Protein AF-0000000079816897 (afdb_homodimer)

InterPro domains:
  IPR032710 NTF2-like domain superfamily [SSF54427] (21-171)
  IPR037401 SnoaL-like domain [PF13577] (26-147)

Sequence (394 aa):
MTALSTPSPDTPGAIDMTTDLETRIRRLEDRQALSDLVATYGRVVDDRDLDALRGLFTEDAVFESTVGPVTGRDEVVDHYIERMRMFDASFHIPHSQTVEFTSDDTASGIVTAHAELGMPDGSFWVALRYHDRYRRTDDGWRFHERRVRQLYAMPLAELADGLSEGMRKRWPNTPRAEAELPEALDTWAAWTAGSTSMTALSTPSPDTPGAIDMTTDLETRIRRLEDRQALSDLVATYGRVVDDRDLDALRGLFTEDAVFESTVGPVTGRDEVVDHYIERMRMFDASFHIPHSQTVEFTSDDTASGIVTAHAELGMPDGSFWVALRYHDRYRRTDDGWRFHERRVRQLYAMPLAELADGLSEGMRKRWPNTPRAEAELPEALDTWAAWTAGSTS

Nearest PDB structures (foldseek):
  3ef8-assembly1_A  TM=8.856E-01  e=7.864E-11  Novosphingobium aromaticivorans DSM 12444
  6p7l-assembly1_D  TM=8.145E-01  e=3.634E-07  Streptomyces sp. CM020
  3e99-assembly1_A  TM=7.674E-01  e=5.284E-06  Burkholderia mallei ATCC 23344
  3fsd-assembly1_A-2  TM=7.971E-01  e=5.112E-05  Rhodospirillum rubrum ATCC 11170
  1tp6-assembly1_A  TM=7.177E-01  e=2.321E-04  Pseudomonas aeruginosa PAO1

Organism: NCBI:txid1608957

pLDDT: mean 86.45, std 16.37, range [27.62, 98.88]

Foldseek 3Di:
DPPPDDPDPPDPPDDPPVDDPVLVVVVVVQVVQVVVLVVVCQVCLQVVVLVVNLVQEDQFAWEQDPVGIDTGSVRVSVVSVVVSVQFDGKGKAWDDKDWDAPDPFKIWMKTWIKMWTHGPVAIKIWTWMWTFMWGADPVGIHTRYIYIFTLAIGHPVCVVPQNVDQQRYDDPPDPRHGGCPPCVDPVVVVVVVVVVD/DPPPPQPDCPPQPRDPPVDDPVLVVLVVVQVVQVVVLVVVCQVCLQVVVLVVNLVQEDQFAWEQDPVGIDTGSVRVSVVSVVVSVQFDGKGKFWDDKDWDAPDPFKIWMKTWIKMWTHGPVAIKIWTWIWTFMWGQDPVGIHTRYIYIFTLAIGHPVCVVPLNVDQQRYDDPPDPGHGTCPPCVDPVNVVVVVVVVD

Secondary structure (DSSP, 8-state):
--------TTSTT---TTS-HHHHHHHHHHHHHHHHHHHHHHHHHHHT-HHHHHHTEEEEEEEEETTEEEESHHHHHHHHHHHHTT-SSEEEEEEEEEEEESSSSEEEEEEEEEEEEEETTEEEEEEEEEEEEEEEETTEEEEEEEEEEEEEEEEHHHHHHHTTSS--B--TTS--B--STTTTSHHHHHHHHHTT-/--------TTSTT---TTS-HHHHHHHHHHHHHHHHHHHHHHHHHHHT-HHHHHTTEEEEEEEEETTEEEESHHHHHHHHHHHHTT-SSEEEEEEEEEEEESSSSEEEEEEEEEEEEEETTEEEEEEEEEEEEEEEETTEEEEEEEEEEEEEEEEHHHHHHHTTSS--B--TTS--B--STTTTSHHHHHHHHHHT-

Structure (mmCIF, N/CA/C/O backbone):
data_AF-0000000079816897-model_v1
#
loop_
_entity.id
_entity.type
_entity.pdbx_description
1 polymer 'SnoaL-like domain-containing protein'
#
loop_
_atom_site.group_PDB
_atom_site.id
_atom_site.type_symbol
_atom_site.label_atom_id
_atom_site.label_alt_id
_atom_site.label_comp_id
_atom_site.label_asym_id
_atom_site.label_entity_id
_atom_site.label_seq_id
_atom_site.pdbx_PDB_ins_code
_atom_site.Cartn_x
_atom_site.Cartn_y
_atom_site.Cartn_z
_atom_site.occupancy
_atom_site.B_iso_or_equiv
_atom_site.auth_seq_id
_atom_site.auth_comp_id
_atom_site.auth_asym_id
_atom_site.auth_atom_id
_atom_site.pdbx_PDB_model_num
ATOM 1 N N . MET A 1 1 ? 15.328 41.656 -10.461 1 27.62 1 MET A N 1
ATOM 2 C CA . MET A 1 1 ? 14.727 41.344 -9.156 1 27.62 1 MET A CA 1
ATOM 3 C C . MET A 1 1 ? 13.688 40.25 -9.266 1 27.62 1 MET A C 1
ATOM 5 O O . MET A 1 1 ? 12.539 40.5 -9.633 1 27.62 1 MET A O 1
ATOM 9 N N . THR A 1 2 ? 13.945 39.125 -9.859 1 27.8 2 THR A N 1
ATOM 10 C CA . THR A 1 2 ? 13.094 38.062 -10.375 1 27.8 2 THR A CA 1
ATOM 11 C C . THR A 1 2 ? 12.367 37.344 -9.234 1 27.8 2 THR A C 1
ATOM 13 O O . THR A 1 2 ? 13 36.812 -8.32 1 27.8 2 THR A O 1
ATOM 16 N N . ALA A 1 3 ? 11.156 37.781 -9.031 1 33.97 3 ALA A N 1
ATOM 17 C CA . ALA A 1 3 ? 10.273 37.344 -7.945 1 33.97 3 ALA A CA 1
ATOM 18 C C . ALA A 1 3 ? 10.172 35.812 -7.879 1 33.97 3 ALA A C 1
ATOM 20 O O . ALA A 1 3 ? 9.961 35.156 -8.898 1 33.97 3 ALA A O 1
ATOM 21 N N . LEU A 1 4 ? 10.828 35.125 -6.996 1 30.44 4 LEU A N 1
ATOM 22 C CA . LEU A 1 4 ? 10.852 33.688 -6.707 1 30.44 4 LEU A CA 1
ATOM 23 C C . LEU A 1 4 ? 9.438 33.156 -6.559 1 30.44 4 LEU A C 1
ATOM 25 O O . LEU A 1 4 ? 8.664 33.6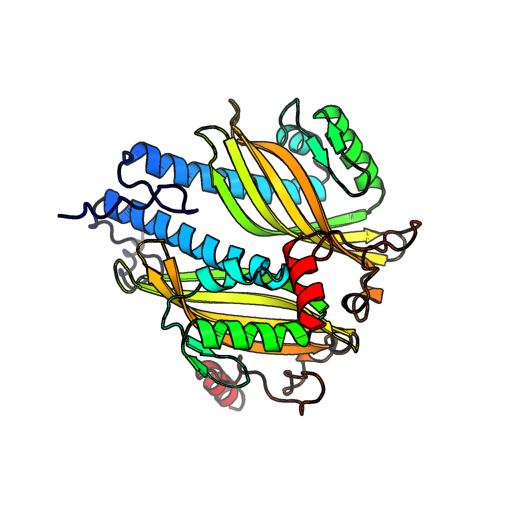56 -5.738 1 30.44 4 LEU A O 1
ATOM 29 N N . SER A 1 5 ? 8.781 32.688 -7.609 1 30.58 5 SER A N 1
ATOM 30 C CA . SER A 1 5 ? 7.418 32.219 -7.754 1 30.58 5 SER A CA 1
ATOM 31 C C . SER A 1 5 ? 7.059 31.234 -6.641 1 30.58 5 SER A C 1
ATOM 33 O O . SER A 1 5 ? 7.879 30.391 -6.254 1 30.58 5 SER A O 1
ATOM 35 N N . THR A 1 6 ? 6.09 31.453 -5.762 1 34 6 THR A N 1
ATOM 36 C CA . THR A 1 6 ? 5.453 30.688 -4.695 1 34 6 THR A CA 1
ATOM 37 C C . THR A 1 6 ? 5.109 29.281 -5.172 1 34 6 THR A C 1
ATOM 39 O O . THR A 1 6 ? 4.484 29.109 -6.223 1 34 6 THR A O 1
ATOM 42 N N . PRO A 1 7 ? 5.762 28.266 -4.738 1 34 7 PRO A N 1
ATOM 43 C CA . PRO A 1 7 ? 5.441 26.906 -5.207 1 34 7 PRO A CA 1
ATOM 44 C C . PRO A 1 7 ? 3.941 26.625 -5.199 1 34 7 PRO A C 1
ATOM 46 O O . PRO A 1 7 ? 3.201 27.203 -4.406 1 34 7 PRO A O 1
ATOM 49 N N . SER A 1 8 ? 3.348 26.328 -6.344 1 34.38 8 SER A N 1
ATOM 50 C CA . SER A 1 8 ? 1.936 26.016 -6.551 1 34.38 8 SER A CA 1
ATOM 51 C C . SER A 1 8 ? 1.438 24.984 -5.543 1 34.38 8 SER A C 1
ATOM 53 O O . SER A 1 8 ? 2.141 24.031 -5.238 1 34.38 8 SER A O 1
ATOM 55 N N . PRO A 1 9 ? 0.408 25.219 -4.73 1 38.41 9 PRO A N 1
ATOM 56 C CA . PRO A 1 9 ? -0.256 24.359 -3.748 1 38.41 9 PRO A CA 1
ATOM 57 C C . PRO A 1 9 ? -0.525 22.953 -4.281 1 38.41 9 PRO A C 1
ATOM 59 O O . PRO A 1 9 ? -0.983 22.094 -3.537 1 38.41 9 PRO A O 1
ATOM 62 N N . ASP A 1 10 ? -0.281 22.641 -5.461 1 36.69 10 ASP A N 1
ATOM 63 C CA . ASP A 1 10 ? -0.772 21.406 -6.074 1 36.69 10 ASP A CA 1
ATOM 64 C C . ASP A 1 10 ? 0.121 20.219 -5.715 1 36.69 10 ASP A C 1
ATOM 66 O O . ASP A 1 10 ? 0.049 19.172 -6.355 1 36.69 10 ASP A O 1
ATOM 70 N N . THR A 1 11 ? 1.117 20.469 -4.922 1 40.03 11 THR A N 1
ATOM 71 C CA . THR A 1 11 ? 1.885 19.266 -4.578 1 40.03 11 THR A CA 1
ATOM 72 C C . THR A 1 11 ? 1.11 18.391 -3.6 1 40.03 11 THR A C 1
ATOM 74 O O . THR A 1 11 ? 0.634 18.875 -2.57 1 40.03 11 THR A O 1
ATOM 77 N N . PRO A 1 12 ? 0.874 17.203 -3.914 1 42.84 12 PRO A N 1
ATOM 78 C CA . PRO A 1 12 ? 0.151 16.328 -2.99 1 42.84 12 PRO A CA 1
ATOM 79 C C . PRO A 1 12 ? 0.773 16.297 -1.596 1 42.84 12 PRO A C 1
ATOM 81 O O . PRO A 1 12 ? 1.98 16.094 -1.459 1 42.84 12 PRO A O 1
ATOM 84 N N . GLY A 1 13 ? -0.036 16.688 -0.645 1 47.88 13 GLY A N 1
ATOM 85 C CA . GLY A 1 13 ? 0.304 16.688 0.77 1 47.88 13 GLY A CA 1
ATOM 86 C C . GLY A 1 13 ? 0.763 18.031 1.279 1 47.88 13 GLY A C 1
ATOM 87 O O . GLY A 1 13 ? 1.105 18.188 2.455 1 47.88 13 GLY A O 1
ATOM 88 N N . ALA A 1 14 ? 0.917 18.969 0.292 1 53.78 14 ALA A N 1
ATOM 89 C CA . ALA A 1 14 ? 1.437 20.234 0.804 1 53.78 14 ALA A CA 1
ATOM 90 C C . ALA A 1 14 ? 0.397 20.938 1.665 1 53.78 14 ALA A C 1
ATOM 92 O O . ALA A 1 14 ? -0.763 21.062 1.269 1 53.78 14 ALA A O 1
ATOM 93 N N . ILE A 1 15 ? 0.669 21.094 2.879 1 55 15 ILE A N 1
ATOM 94 C CA . ILE A 1 15 ? -0.157 21.812 3.84 1 55 15 ILE A CA 1
ATOM 95 C C . ILE A 1 15 ? -0.131 23.312 3.525 1 55 15 ILE A C 1
ATOM 97 O O . ILE A 1 15 ? 0.941 23.891 3.383 1 55 15 ILE A O 1
ATOM 101 N N . ASP A 1 16 ? -1.295 23.797 3.053 1 58.75 16 ASP A N 1
ATOM 102 C CA . ASP A 1 16 ? -1.379 25.25 2.906 1 58.75 16 ASP A CA 1
ATOM 103 C C . ASP A 1 16 ? -1.358 25.938 4.266 1 58.75 16 ASP A C 1
ATOM 105 O O . ASP A 1 16 ? -2.381 26.016 4.953 1 58.75 16 ASP A O 1
ATOM 109 N N . MET A 1 17 ? -0.253 26.359 4.68 1 59.78 17 MET A N 1
ATOM 110 C CA . MET A 1 17 ? -0.068 26.969 5.996 1 59.78 17 MET A CA 1
ATOM 111 C C . MET A 1 17 ? -0.822 28.297 6.098 1 59.78 17 MET A C 1
ATOM 113 O O . MET A 1 17 ? -0.884 28.891 7.172 1 59.78 17 MET A O 1
ATOM 117 N N . THR A 1 18 ? -1.409 28.656 4.977 1 68.62 18 THR A N 1
ATOM 118 C CA . THR A 1 18 ? -2.148 29.906 5.047 1 68.62 18 THR A CA 1
ATOM 119 C C . THR A 1 18 ? -3.586 29.672 5.496 1 68.62 18 THR A C 1
ATOM 121 O O . THR A 1 18 ? -4.305 30.609 5.828 1 68.62 18 THR A O 1
ATOM 124 N N . THR A 1 19 ? -3.822 28.375 5.598 1 75.88 19 THR A N 1
ATOM 125 C CA . THR A 1 19 ? -5.141 28 6.09 1 75.88 19 THR A CA 1
ATOM 126 C C . THR A 1 19 ? -5.188 28.062 7.617 1 75.88 19 THR A C 1
ATOM 128 O O . THR A 1 19 ? -4.18 27.812 8.281 1 75.88 19 THR A O 1
ATOM 131 N N . ASP A 1 20 ? -6.312 28.484 8.141 1 90.12 20 ASP A N 1
ATOM 132 C CA . ASP A 1 20 ? -6.43 28.609 9.594 1 90.12 20 ASP A CA 1
ATOM 133 C C . ASP A 1 20 ? -6.363 27.234 10.266 1 90.12 20 ASP A C 1
ATOM 135 O O . ASP A 1 20 ? -6.551 26.219 9.609 1 90.12 20 ASP A O 1
ATOM 139 N N . LEU A 1 21 ? -6.086 27.297 11.484 1 93.06 21 LEU A N 1
ATOM 140 C CA . LEU A 1 21 ? -5.824 26.094 12.258 1 93.06 21 LEU A CA 1
ATOM 141 C C . LEU A 1 21 ? -7.051 25.188 12.297 1 93.06 21 LEU A C 1
ATOM 143 O O . LEU A 1 21 ? -6.93 23.953 12.25 1 93.06 21 LEU A O 1
ATOM 147 N N . GLU A 1 22 ? -8.18 25.75 12.391 1 93.06 22 GLU A N 1
ATOM 148 C CA . GLU A 1 22 ? -9.406 24.969 12.422 1 93.06 22 GLU A CA 1
ATOM 149 C C . GLU A 1 22 ? -9.57 24.141 11.141 1 93.06 22 GLU A C 1
ATOM 151 O O . GLU A 1 22 ? -9.922 22.969 11.195 1 93.06 22 GLU A O 1
ATOM 156 N N . THR A 1 23 ? -9.359 24.75 10.039 1 94.31 23 THR A N 1
ATOM 157 C CA . THR A 1 23 ? -9.445 24.078 8.75 1 94.31 23 THR A CA 1
ATOM 158 C C . THR A 1 23 ? -8.398 22.969 8.648 1 94.31 23 THR A C 1
ATOM 160 O O . THR A 1 23 ? -8.672 21.891 8.141 1 94.31 23 THR A O 1
ATOM 163 N N . ARG A 1 24 ? -7.254 23.219 9.188 1 95.19 24 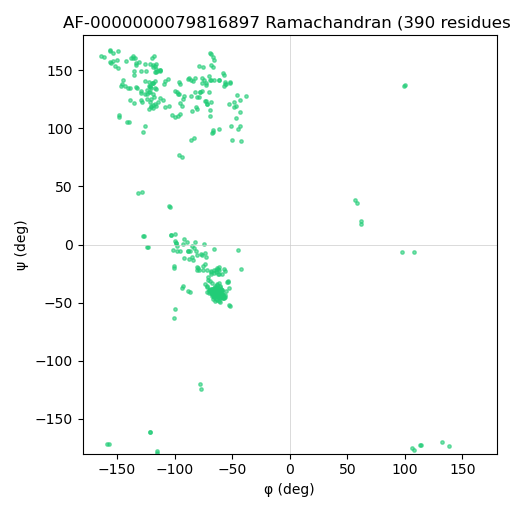ARG A N 1
ATOM 164 C CA . ARG A 1 24 ? -6.172 22.25 9.148 1 95.19 24 ARG A CA 1
ATOM 165 C C . ARG A 1 24 ? -6.484 21.047 10.031 1 95.19 24 ARG A C 1
ATOM 167 O O . ARG A 1 24 ? -6.227 19.891 9.648 1 95.19 24 ARG A O 1
ATOM 174 N N . ILE A 1 25 ? -7.055 21.25 11.125 1 95.44 25 ILE A N 1
ATOM 175 C CA . ILE A 1 25 ? -7.457 20.172 12.016 1 95.44 25 ILE A CA 1
ATOM 176 C C . ILE A 1 25 ? -8.594 19.375 11.391 1 95.44 25 ILE A C 1
ATOM 178 O O . ILE A 1 25 ? -8.609 18.141 11.445 1 95.44 25 ILE A O 1
ATOM 182 N N . ARG A 1 26 ? -9.492 20.047 10.812 1 95.44 26 ARG A N 1
ATOM 183 C CA . ARG A 1 26 ? -10.602 19.375 10.141 1 95.44 26 ARG A CA 1
ATOM 184 C C . ARG A 1 26 ? -10.094 18.438 9.055 1 95.44 26 ARG A C 1
ATOM 186 O O . ARG A 1 26 ? -10.625 17.344 8.883 1 95.44 26 ARG A O 1
ATOM 193 N N . ARG A 1 27 ? -9.102 18.859 8.367 1 96.62 27 ARG A N 1
ATOM 194 C CA . ARG A 1 27 ? -8.531 18.031 7.309 1 96.62 27 ARG A CA 1
ATOM 195 C C . ARG A 1 27 ? -7.906 16.766 7.875 1 96.62 27 ARG A C 1
ATOM 197 O O . ARG A 1 27 ? -8.055 15.68 7.305 1 96.62 27 ARG A O 1
ATOM 204 N N . LEU A 1 28 ? -7.273 16.906 8.992 1 96.81 28 LEU A N 1
ATOM 205 C CA . LEU A 1 28 ? -6.719 15.734 9.672 1 96.81 28 LEU A CA 1
ATOM 206 C C . LEU A 1 28 ? -7.824 14.805 10.148 1 96.81 28 LEU A C 1
ATOM 208 O O . LEU A 1 28 ? -7.699 13.578 10.047 1 96.81 28 LEU A O 1
ATOM 212 N N . GLU A 1 29 ? -8.836 15.375 10.633 1 97.44 29 GLU A N 1
ATOM 213 C CA . GLU A 1 29 ? -9.984 14.586 11.07 1 97.44 29 GLU A CA 1
ATOM 214 C C . GLU A 1 29 ? -10.648 13.883 9.891 1 97.44 29 GLU A C 1
ATOM 216 O O . GLU A 1 29 ? -11.039 12.719 9.992 1 97.44 29 GLU A O 1
ATOM 221 N N . ASP A 1 30 ? -10.781 14.609 8.812 1 98.06 30 ASP A N 1
ATOM 222 C CA . ASP A 1 30 ? -11.359 14.031 7.609 1 98.06 30 ASP A CA 1
ATOM 223 C C . ASP A 1 30 ? -10.516 12.859 7.102 1 98.06 30 ASP A C 1
ATOM 225 O O . ASP A 1 30 ? -11.055 11.828 6.699 1 98.06 30 ASP A O 1
ATOM 229 N N . ARG A 1 31 ? -9.273 13.008 7.117 1 98.12 31 ARG A N 1
ATOM 230 C CA . ARG A 1 31 ? -8.383 11.93 6.707 1 98.12 31 ARG A CA 1
ATOM 231 C C . ARG A 1 31 ? -8.586 10.688 7.566 1 98.12 31 ARG A C 1
ATOM 233 O O . ARG A 1 31 ? -8.641 9.57 7.051 1 98.12 31 ARG A O 1
ATOM 240 N N . GLN A 1 32 ? -8.703 10.914 8.828 1 97.69 32 GLN A N 1
ATOM 241 C CA . GLN A 1 32 ? -8.93 9.773 9.711 1 97.69 32 GLN A CA 1
ATOM 242 C C . GLN A 1 32 ? -10.273 9.117 9.438 1 97.69 32 GLN A C 1
ATOM 244 O O . GLN A 1 32 ? -10.391 7.891 9.461 1 97.69 32 GLN A O 1
ATOM 249 N N . ALA A 1 33 ? -11.258 9.914 9.219 1 98.38 33 ALA A N 1
ATOM 250 C CA . ALA A 1 33 ? -12.586 9.383 8.906 1 98.38 33 ALA A CA 1
ATOM 251 C C . ALA A 1 33 ? -12.555 8.539 7.637 1 98.38 33 ALA A C 1
ATOM 253 O O . ALA A 1 33 ? -13.219 7.504 7.555 1 98.38 33 ALA A O 1
ATOM 254 N N . LEU A 1 34 ? -11.828 8.961 6.656 1 98.69 34 LEU A N 1
ATOM 255 C CA . LEU A 1 34 ? -11.719 8.211 5.406 1 98.69 34 LEU A CA 1
ATOM 256 C C . LEU A 1 34 ? -10.977 6.898 5.625 1 98.69 34 LEU A C 1
ATOM 258 O O . LEU A 1 34 ? -11.328 5.871 5.039 1 98.69 34 LEU A O 1
ATOM 262 N N . SER A 1 35 ? -9.969 6.953 6.465 1 98.19 35 SER A N 1
ATOM 263 C CA . SER A 1 35 ? -9.281 5.715 6.824 1 98.19 35 SER A CA 1
ATOM 264 C C . SER A 1 35 ? -10.227 4.742 7.523 1 98.19 35 SER A C 1
ATOM 266 O O . SER A 1 35 ? -10.203 3.541 7.242 1 98.19 35 SER A O 1
ATOM 268 N N . ASP A 1 36 ? -11.031 5.246 8.398 1 98 36 ASP A N 1
ATOM 269 C CA . ASP A 1 36 ? -12.016 4.422 9.086 1 98 36 ASP A CA 1
ATOM 270 C C . ASP A 1 36 ? -13.016 3.822 8.102 1 98 36 ASP A C 1
ATOM 272 O O . ASP A 1 36 ? -13.445 2.676 8.258 1 98 36 ASP A O 1
ATOM 276 N N . LEU A 1 37 ? -13.391 4.578 7.121 1 98.62 37 LEU A N 1
ATOM 277 C CA . LEU A 1 37 ? -14.32 4.105 6.098 1 98.62 37 LEU A CA 1
ATOM 278 C C . LEU A 1 37 ? -13.758 2.893 5.367 1 98.62 37 LEU A C 1
ATOM 280 O O . LEU A 1 37 ? -14.445 1.884 5.203 1 98.62 37 LEU A O 1
ATOM 284 N N . VAL A 1 38 ? -12.531 2.939 4.988 1 98.62 38 VAL A N 1
ATOM 285 C CA . VAL A 1 38 ? -11.867 1.862 4.266 1 98.62 38 VAL A CA 1
ATOM 286 C C . VAL A 1 38 ? -11.758 0.63 5.164 1 98.62 38 VAL A C 1
ATOM 288 O O . VAL A 1 38 ? -12.047 -0.487 4.73 1 98.62 38 VAL A O 1
ATOM 291 N N . ALA A 1 39 ? -11.367 0.894 6.387 1 97.62 39 ALA A N 1
ATOM 292 C CA . ALA A 1 39 ? -11.234 -0.212 7.332 1 97.62 39 ALA A CA 1
ATOM 293 C C . ALA A 1 39 ? -12.578 -0.882 7.59 1 97.62 39 ALA A C 1
ATOM 295 O O . ALA A 1 39 ? -12.664 -2.109 7.672 1 97.62 39 ALA A O 1
ATOM 296 N N . THR A 1 40 ? -13.57 -0.129 7.719 1 97.5 40 THR A N 1
ATOM 297 C CA . THR A 1 40 ? -14.914 -0.639 7.98 1 97.5 40 THR A CA 1
ATOM 298 C C . THR A 1 40 ? -15.43 -1.44 6.793 1 97.5 40 THR A C 1
ATOM 300 O O . THR A 1 40 ? -16.062 -2.482 6.969 1 97.5 40 THR A O 1
ATOM 303 N N . TYR A 1 41 ? -15.141 -0.988 5.582 1 98 41 TYR A N 1
ATOM 304 C CA . TYR A 1 41 ? -15.594 -1.648 4.363 1 98 41 TYR A CA 1
ATOM 305 C C . TYR A 1 41 ? -15.211 -3.125 4.367 1 98 41 TYR A C 1
ATOM 307 O O . TYR A 1 41 ? -16.062 -3.992 4.164 1 98 41 TYR A O 1
AT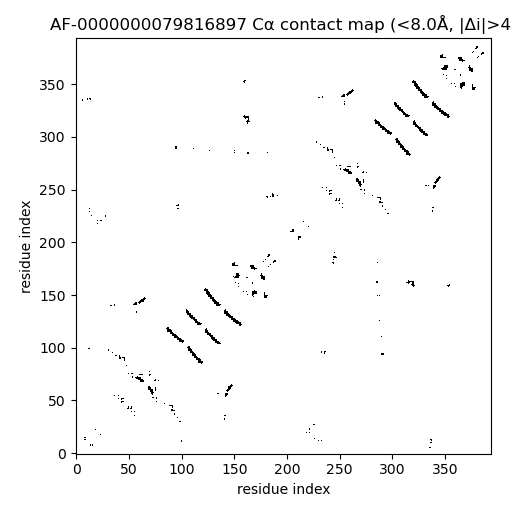OM 315 N N . GLY A 1 42 ? -13.945 -3.398 4.613 1 95.38 42 GLY A N 1
ATOM 316 C CA . GLY A 1 42 ? -13.484 -4.777 4.625 1 95.38 42 GLY A CA 1
ATOM 317 C C . GLY A 1 42 ? -14.234 -5.648 5.609 1 95.38 42 GLY A C 1
ATOM 318 O O . GLY A 1 42 ? -14.695 -6.738 5.262 1 95.38 42 GLY A O 1
ATOM 319 N N . ARG A 1 43 ? -14.43 -5.164 6.816 1 94.75 43 ARG A N 1
ATOM 320 C CA . ARG A 1 43 ? -15.078 -5.922 7.879 1 94.75 43 ARG A CA 1
ATOM 321 C C . ARG A 1 43 ? -16.547 -6.16 7.555 1 94.75 43 ARG A C 1
ATOM 323 O O . ARG A 1 43 ? -17.062 -7.266 7.758 1 94.75 43 ARG A O 1
ATOM 330 N N . VAL A 1 44 ? -17.156 -5.176 7.039 1 93.75 44 VAL A N 1
ATOM 331 C CA . VAL A 1 44 ? -18.578 -5.238 6.738 1 93.75 44 VAL A CA 1
ATOM 332 C C . VAL A 1 44 ? -18.828 -6.266 5.633 1 93.75 44 VAL A C 1
ATOM 334 O O . VAL A 1 44 ? -19.812 -7.023 5.691 1 93.75 44 VAL A O 1
ATOM 337 N N . VAL A 1 45 ? -18.016 -6.293 4.59 1 94.38 45 VAL A N 1
ATOM 338 C CA . VAL A 1 45 ? -18.109 -7.258 3.502 1 94.38 45 VAL A CA 1
ATOM 339 C C . VAL A 1 45 ? -17.859 -8.664 4.039 1 94.38 45 VAL A C 1
ATOM 341 O O . VAL A 1 45 ? -18.625 -9.594 3.75 1 94.38 45 VAL A O 1
ATOM 344 N N . ASP A 1 46 ? -16.859 -8.805 4.875 1 91.56 46 ASP A N 1
ATOM 345 C CA . ASP A 1 46 ? -16.516 -10.102 5.441 1 91.56 46 ASP A CA 1
ATOM 346 C C . ASP A 1 46 ? -17.641 -10.633 6.336 1 91.56 46 ASP A C 1
ATOM 348 O O . ASP A 1 46 ? -17.906 -11.836 6.359 1 91.56 46 ASP A O 1
ATOM 352 N N . ASP A 1 47 ? -18.266 -9.734 7.02 1 92.25 47 ASP A N 1
ATOM 353 C CA . ASP A 1 47 ? -19.297 -10.102 7.992 1 92.25 47 ASP A CA 1
ATOM 354 C C . ASP A 1 47 ? -20.672 -10.227 7.324 1 92.25 47 ASP A C 1
ATOM 356 O O . ASP A 1 47 ? -21.641 -10.609 7.969 1 92.25 47 ASP A O 1
ATOM 360 N N . ARG A 1 48 ? -20.766 -9.914 6.145 1 92.88 48 ARG A N 1
ATOM 361 C CA . ARG A 1 48 ? -22 -9.945 5.375 1 92.88 48 ARG A CA 1
ATOM 362 C C . ARG A 1 48 ? -23.062 -9.047 6.008 1 92.88 48 ARG A C 1
ATOM 364 O O . ARG A 1 48 ? -24.234 -9.406 6.078 1 92.88 48 ARG A O 1
ATOM 371 N N . ASP A 1 49 ? -22.656 -8.023 6.527 1 92.62 49 ASP A N 1
ATOM 372 C CA . ASP A 1 49 ? -23.578 -7.035 7.094 1 92.62 49 ASP A CA 1
ATOM 373 C C . ASP A 1 49 ? -24.109 -6.102 6.012 1 92.62 49 ASP A C 1
ATOM 375 O O . ASP A 1 49 ? -23.562 -5.016 5.793 1 92.62 49 ASP A O 1
ATOM 379 N N . LEU A 1 50 ? -25.203 -6.43 5.43 1 94.06 50 LEU A N 1
ATOM 380 C CA . LEU A 1 50 ? -25.688 -5.762 4.23 1 94.06 50 LEU A CA 1
ATOM 381 C C . LEU A 1 50 ? -26.234 -4.375 4.57 1 94.06 50 LEU A C 1
ATOM 383 O O . LEU A 1 50 ? -26.125 -3.451 3.76 1 94.06 50 LEU A O 1
ATOM 387 N N . ASP A 1 51 ? -26.797 -4.238 5.688 1 93.56 51 ASP A N 1
ATOM 388 C CA . ASP A 1 51 ? -27.297 -2.924 6.086 1 93.56 51 ASP A CA 1
ATOM 389 C C . ASP A 1 51 ? -26.141 -1.931 6.242 1 93.56 51 ASP A C 1
ATOM 391 O O . ASP A 1 51 ? -26.219 -0.806 5.746 1 93.56 51 ASP A O 1
ATOM 395 N N . ALA A 1 52 ? -25.156 -2.365 6.945 1 95.19 52 ALA A N 1
ATOM 396 C CA . ALA A 1 52 ? -23.984 -1.508 7.094 1 95.19 52 ALA A CA 1
ATOM 397 C C . ALA A 1 52 ? -23.344 -1.219 5.742 1 95.19 52 ALA A C 1
ATOM 399 O O . ALA A 1 52 ? -22.875 -0.105 5.496 1 95.19 52 ALA A O 1
ATOM 400 N N . LEU A 1 53 ? -23.312 -2.25 4.883 1 96.44 53 LEU A N 1
ATOM 401 C CA . LEU A 1 53 ? -22.734 -2.088 3.555 1 96.44 53 LEU A CA 1
ATOM 402 C C . LEU A 1 53 ? -23.438 -0.979 2.785 1 96.44 53 LEU A C 1
ATOM 404 O O . LEU A 1 53 ? -22.797 -0.125 2.178 1 96.44 53 LEU A O 1
ATOM 408 N N . ARG A 1 54 ? -24.703 -0.965 2.871 1 97.06 54 ARG A N 1
ATOM 409 C CA . ARG A 1 54 ? -25.5 0.056 2.199 1 97.06 54 ARG A CA 1
ATOM 410 C C . ARG A 1 54 ? -25.109 1.453 2.672 1 97.06 54 ARG A C 1
ATOM 412 O O . ARG A 1 54 ? -25.016 2.383 1.868 1 97.06 54 ARG A O 1
ATOM 419 N N . GLY A 1 55 ? -24.859 1.574 3.881 1 97.94 55 GLY A N 1
ATOM 420 C CA . GLY A 1 55 ? -24.562 2.854 4.504 1 97.94 55 GLY A CA 1
ATOM 421 C C . GLY A 1 55 ? -23.188 3.383 4.152 1 97.94 55 GLY A C 1
ATOM 422 O O . GLY A 1 55 ? -22.859 4.535 4.441 1 97.94 55 GLY A O 1
ATOM 423 N N . LEU A 1 56 ? -22.375 2.592 3.547 1 98.62 56 LEU A N 1
ATOM 424 C CA . LEU A 1 56 ? -21.031 3.014 3.207 1 98.62 56 LEU A CA 1
ATOM 425 C C . LEU A 1 56 ? -21.016 3.773 1.885 1 98.62 56 LEU A C 1
ATOM 427 O O . LEU A 1 56 ? -20.016 4.422 1.55 1 98.62 56 LEU A O 1
ATOM 431 N N . PHE A 1 57 ? -22.094 3.73 1.095 1 98.69 57 PHE A N 1
ATOM 432 C CA . PHE A 1 57 ? -22.125 4.281 -0.256 1 98.69 57 PHE A CA 1
ATOM 433 C C . PHE A 1 57 ? -23.125 5.422 -0.358 1 98.69 57 PHE A C 1
ATOM 435 O O . PHE A 1 57 ? -24.141 5.426 0.333 1 98.69 57 PHE A O 1
ATOM 442 N N . THR A 1 58 ? -22.797 6.371 -1.228 1 98.69 58 THR A N 1
ATOM 443 C CA . THR A 1 58 ? -23.797 7.371 -1.582 1 98.69 58 THR A CA 1
ATOM 444 C C . THR A 1 58 ? -24.922 6.742 -2.4 1 98.69 58 THR A C 1
ATOM 446 O O . THR A 1 58 ? -24.75 5.656 -2.959 1 98.69 58 THR A O 1
ATOM 449 N N . GLU A 1 59 ? -26 7.461 -2.496 1 98.12 59 GLU A N 1
ATOM 450 C CA . GLU A 1 59 ? -27.156 6.941 -3.225 1 98.12 59 GLU A CA 1
ATOM 451 C C . GLU A 1 59 ? -26.812 6.727 -4.699 1 98.12 59 GLU A C 1
ATOM 453 O O . GLU A 1 59 ? -27.297 5.777 -5.316 1 98.12 59 GLU A O 1
ATOM 458 N N . ASP A 1 60 ? -25.969 7.582 -5.195 1 98.44 60 ASP A N 1
ATOM 459 C CA . ASP A 1 60 ? -25.609 7.527 -6.609 1 98.44 60 ASP A CA 1
ATOM 460 C C . ASP A 1 60 ? -24.219 6.926 -6.801 1 98.44 60 ASP A C 1
ATOM 462 O O . ASP A 1 60 ? -23.5 7.293 -7.73 1 98.44 60 ASP A O 1
ATOM 466 N N . ALA A 1 61 ? -23.828 6.039 -5.98 1 98.69 61 ALA A N 1
ATOM 467 C CA . ALA A 1 61 ? -22.484 5.469 -6.004 1 98.69 61 ALA A CA 1
ATOM 468 C C . ALA A 1 61 ? -22.266 4.637 -7.266 1 98.69 61 ALA A C 1
ATOM 470 O O . ALA A 1 61 ? -23.219 4.152 -7.871 1 98.69 61 ALA A O 1
ATOM 471 N N . VAL A 1 62 ? -21.016 4.562 -7.664 1 98.44 62 VAL A N 1
ATOM 472 C CA . VAL A 1 62 ? -20.562 3.721 -8.766 1 98.44 62 VAL A CA 1
ATOM 473 C C . VAL A 1 62 ? -19.547 2.703 -8.258 1 98.44 62 VAL A C 1
ATOM 475 O O . VAL A 1 62 ? -18.609 3.059 -7.539 1 98.44 62 VAL A O 1
ATOM 478 N N . PHE A 1 63 ? -19.75 1.439 -8.57 1 97.62 63 PHE A N 1
ATOM 479 C CA . PHE A 1 63 ? -18.812 0.366 -8.281 1 97.62 63 PHE A CA 1
ATOM 480 C C . PHE A 1 63 ? -18.391 -0.338 -9.57 1 97.62 63 PHE A C 1
ATOM 482 O O . PHE A 1 63 ? -19.234 -0.802 -10.336 1 97.62 63 PHE A O 1
ATOM 489 N N . GLU A 1 64 ? -17.062 -0.328 -9.773 1 94.06 64 GLU A N 1
ATOM 490 C CA . GLU A 1 64 ? -16.531 -0.963 -10.977 1 94.06 64 GLU A CA 1
ATOM 491 C C . GLU A 1 64 ? -15.602 -2.117 -10.625 1 94.06 64 GLU A C 1
ATOM 493 O O . GLU A 1 64 ? -14.594 -1.922 -9.938 1 94.06 64 GLU A O 1
ATOM 498 N N . SER A 1 65 ? -15.984 -3.275 -11.039 1 87.12 65 SER A N 1
ATOM 499 C CA . SER A 1 65 ? -15.156 -4.473 -10.906 1 87.12 65 SER A CA 1
ATOM 500 C C . SER A 1 65 ? -14.875 -5.102 -12.266 1 87.12 65 SER A C 1
ATOM 502 O O . SER A 1 65 ? -14.953 -4.43 -13.297 1 87.12 65 SER A O 1
ATOM 504 N N . THR A 1 66 ? -14.477 -6.344 -12.289 1 74.62 66 THR A N 1
ATOM 505 C CA . THR A 1 66 ? -14.07 -7.051 -13.5 1 74.62 66 THR A CA 1
ATOM 506 C C . THR A 1 66 ? -15.219 -7.129 -14.5 1 74.62 66 THR A C 1
ATOM 508 O O . THR A 1 66 ? -15 -7.207 -15.703 1 74.62 66 THR A O 1
ATOM 511 N N . VAL A 1 67 ? -16.422 -6.992 -14.031 1 75.56 67 VAL A N 1
ATOM 512 C CA . VAL A 1 67 ? -17.578 -7.176 -14.906 1 75.56 67 VAL A CA 1
ATOM 513 C C . VAL A 1 67 ? -18.094 -5.82 -15.383 1 75.56 67 VAL A C 1
ATOM 515 O O . VAL A 1 67 ? -19.078 -5.742 -16.125 1 75.56 67 VAL A O 1
ATOM 518 N N . GLY A 1 68 ? -17.453 -4.73 -15 1 86.06 68 GLY A N 1
ATOM 519 C CA . GLY A 1 68 ? -17.859 -3.398 -15.422 1 86.06 68 GLY A CA 1
ATOM 520 C C . GLY A 1 68 ? -18.531 -2.6 -14.32 1 86.06 68 GLY A C 1
ATOM 521 O O . GLY A 1 68 ? -18.656 -3.074 -13.188 1 86.06 68 GLY A O 1
ATOM 522 N N . PRO A 1 69 ? -19.016 -1.395 -14.734 1 94.94 69 PRO A N 1
ATOM 523 C CA . PRO A 1 69 ? -19.562 -0.499 -13.711 1 94.94 69 PRO A CA 1
ATOM 524 C C . PRO A 1 69 ? -21.031 -0.778 -13.414 1 94.94 69 PRO A C 1
ATOM 526 O O . PRO A 1 69 ? -21.812 -1.11 -14.32 1 94.94 69 PRO A O 1
ATOM 529 N N . VAL A 1 70 ? -21.359 -0.678 -12.148 1 96.38 70 VAL A N 1
ATOM 530 C CA . VAL A 1 70 ? -22.719 -0.668 -11.617 1 96.38 70 VAL A CA 1
ATOM 531 C C . VAL A 1 70 ? -23 0.672 -10.938 1 96.38 70 VAL A C 1
ATOM 533 O O . VAL A 1 70 ? -22.188 1.169 -10.164 1 96.38 70 VAL A O 1
ATOM 536 N N . THR A 1 71 ? -24.188 1.208 -11.258 1 98.06 71 THR A N 1
ATOM 537 C CA . THR A 1 71 ? -24.5 2.533 -10.742 1 98.06 71 THR A CA 1
ATOM 538 C C . THR A 1 71 ? -25.75 2.484 -9.859 1 98.06 71 THR A C 1
ATOM 540 O O . THR A 1 71 ? -26.75 1.855 -10.227 1 98.06 71 THR A O 1
ATOM 543 N N . GLY A 1 72 ? -25.656 3.234 -8.766 1 98.5 72 GLY A N 1
ATOM 544 C CA . GLY A 1 72 ? -26.734 3.277 -7.789 1 98.5 72 GLY A CA 1
ATOM 545 C C . GLY A 1 72 ? -26.5 2.381 -6.59 1 98.5 72 GLY A C 1
ATOM 546 O O . GLY A 1 72 ? -26.078 1.232 -6.742 1 98.5 72 GLY A O 1
ATOM 547 N N . ARG A 1 73 ? -26.781 2.877 -5.465 1 98.19 73 ARG A N 1
ATOM 548 C CA . ARG A 1 73 ? -26.484 2.166 -4.223 1 98.19 73 ARG A CA 1
ATOM 549 C C . ARG A 1 73 ? -27.172 0.805 -4.195 1 98.19 73 ARG A C 1
ATOM 551 O O . ARG A 1 73 ? -26.562 -0.194 -3.803 1 98.19 73 ARG A O 1
ATOM 558 N N . ASP A 1 74 ? -28.422 0.753 -4.555 1 97.69 74 ASP A N 1
ATOM 559 C CA . ASP A 1 74 ? -29.156 -0.516 -4.539 1 97.69 74 ASP A CA 1
ATOM 560 C C . ASP A 1 74 ? -28.531 -1.517 -5.508 1 97.69 74 ASP A C 1
ATOM 562 O O . ASP A 1 74 ? -28.344 -2.688 -5.168 1 97.69 74 ASP A O 1
ATOM 566 N N . GLU A 1 75 ? -28.234 -1.041 -6.672 1 97.44 75 GLU A N 1
ATOM 567 C CA . GLU A 1 75 ? -27.594 -1.888 -7.676 1 97.44 75 GLU A CA 1
ATOM 568 C C . GLU A 1 75 ? -26.203 -2.338 -7.211 1 97.44 75 GLU A C 1
ATOM 570 O O . GLU A 1 75 ? -25.797 -3.475 -7.461 1 97.44 75 GLU A O 1
ATOM 575 N N . VAL A 1 76 ? -25.5 -1.485 -6.527 1 97.75 76 VAL A N 1
ATOM 576 C CA . VAL A 1 76 ? -24.172 -1.812 -5.996 1 97.75 76 VAL A CA 1
ATOM 577 C C . VAL A 1 76 ? -24.297 -2.9 -4.934 1 97.75 76 VAL A C 1
ATOM 579 O O . VAL A 1 76 ? -23.578 -3.893 -4.961 1 97.75 76 VAL A O 1
ATOM 582 N N . VAL A 1 77 ? -25.234 -2.75 -4.082 1 96.12 77 VAL A N 1
ATOM 583 C CA . VAL A 1 77 ? -25.422 -3.732 -3.021 1 96.12 77 VAL A CA 1
ATOM 584 C C . VAL A 1 77 ? -25.844 -5.07 -3.623 1 96.12 77 VAL A C 1
ATOM 586 O O . VAL A 1 77 ? -25.359 -6.125 -3.211 1 96.12 77 VAL A O 1
ATOM 589 N N . ASP A 1 78 ? -26.703 -5.035 -4.648 1 95.94 78 ASP A N 1
ATOM 590 C CA . ASP A 1 78 ? -27.094 -6.262 -5.332 1 95.94 78 ASP A CA 1
ATOM 591 C C . ASP A 1 78 ? -25.891 -6.957 -5.949 1 95.94 78 ASP A C 1
ATOM 593 O O . ASP A 1 78 ? -25.781 -8.188 -5.918 1 95.94 78 ASP A O 1
ATOM 597 N N . HIS A 1 79 ? -25.094 -6.16 -6.492 1 95 79 HIS A N 1
ATOM 598 C CA . HIS A 1 79 ? -23.859 -6.703 -7.07 1 95 79 HIS A CA 1
ATOM 599 C C . HIS A 1 79 ? -23.016 -7.402 -6.012 1 95 79 HIS A C 1
ATOM 601 O O . HIS A 1 79 ? -22.516 -8.508 -6.238 1 95 79 HIS A O 1
ATOM 607 N N . TYR A 1 80 ? -22.875 -6.805 -4.836 1 94.12 80 TYR A N 1
ATOM 608 C CA . TYR A 1 80 ? -22.109 -7.414 -3.748 1 94.12 80 TYR A CA 1
ATOM 609 C C . TYR A 1 80 ? -22.75 -8.727 -3.314 1 94.12 80 TYR A C 1
ATOM 611 O O . TYR A 1 80 ? -22.047 -9.711 -3.062 1 94.12 80 TYR A O 1
ATOM 619 N N . ILE A 1 81 ? -24.047 -8.727 -3.27 1 91.5 81 ILE A N 1
ATOM 620 C CA . ILE A 1 81 ? -24.75 -9.938 -2.861 1 91.5 81 ILE A CA 1
ATOM 621 C C . ILE A 1 81 ? -24.438 -11.07 -3.84 1 91.5 81 ILE A C 1
ATOM 623 O O . ILE A 1 81 ? -24.141 -12.195 -3.426 1 91.5 81 ILE A O 1
ATOM 627 N N . GLU A 1 82 ? -24.469 -10.766 -5.082 1 90.06 82 GLU A N 1
ATOM 628 C CA . GLU A 1 82 ? -24.172 -11.758 -6.105 1 90.06 82 GLU A CA 1
ATOM 629 C C . GLU A 1 82 ? -22.734 -12.273 -5.957 1 90.06 82 GLU A C 1
ATOM 631 O O . GLU A 1 82 ? -22.5 -13.484 -6.051 1 90.06 82 GLU A O 1
ATOM 636 N N . ARG A 1 83 ? -21.812 -11.414 -5.684 1 88.06 83 ARG A N 1
ATOM 637 C CA . ARG A 1 83 ? -20.406 -11.797 -5.539 1 88.06 83 ARG A CA 1
ATOM 638 C C . ARG A 1 83 ? -20.188 -12.609 -4.27 1 88.06 83 ARG A C 1
ATOM 640 O O . ARG A 1 83 ? -19.438 -13.586 -4.27 1 88.06 83 ARG A O 1
ATOM 647 N N . MET A 1 84 ? -20.859 -12.203 -3.24 1 86.88 84 MET A N 1
ATOM 648 C CA . MET A 1 84 ? -20.719 -12.859 -1.945 1 86.88 84 MET A CA 1
ATOM 649 C C . MET A 1 84 ? -21.203 -14.312 -2.02 1 86.88 84 MET A C 1
ATOM 651 O O . MET A 1 84 ? -20.703 -15.164 -1.284 1 86.88 84 MET A O 1
ATOM 655 N N . ARG A 1 85 ? -22.016 -14.555 -2.932 1 87.56 85 ARG A N 1
ATOM 656 C CA . ARG A 1 85 ? -22.531 -15.914 -3.088 1 87.56 85 ARG A CA 1
ATOM 657 C C . ARG A 1 85 ? -21.469 -16.812 -3.721 1 87.56 85 ARG A C 1
ATOM 659 O O . ARG A 1 85 ? -21.578 -18.047 -3.637 1 87.56 85 ARG A O 1
ATOM 666 N N . MET A 1 86 ? -20.547 -16.219 -4.301 1 82.19 86 MET A N 1
ATOM 667 C CA . MET A 1 86 ? -19.5 -16.969 -4.984 1 82.19 86 MET A CA 1
ATOM 668 C C . MET A 1 86 ? -18.453 -17.469 -3.994 1 82.19 86 MET A C 1
ATOM 670 O O . MET A 1 86 ? -17.656 -18.359 -4.312 1 82.19 86 MET A O 1
ATOM 674 N N . PHE A 1 87 ? -18.375 -16.828 -2.855 1 84.38 87 PHE A N 1
ATOM 675 C CA . PHE A 1 87 ? -17.328 -17.188 -1.911 1 84.38 87 PHE A CA 1
ATOM 676 C C . PHE A 1 87 ? -17.922 -17.531 -0.551 1 84.38 87 PHE A C 1
ATOM 678 O O . PHE A 1 87 ? -18.969 -17 -0.169 1 84.38 87 PHE A O 1
ATOM 685 N N . ASP A 1 88 ? -17.281 -18.406 0.141 1 86.62 88 ASP A N 1
ATOM 686 C CA . ASP A 1 88 ? -17.578 -18.688 1.542 1 86.62 88 ASP A CA 1
ATOM 687 C C . ASP A 1 88 ? -17 -17.609 2.451 1 86.62 88 ASP A C 1
ATOM 689 O O . ASP A 1 88 ? -17.281 -16.422 2.268 1 86.62 88 ASP A O 1
ATOM 693 N N . ALA A 1 89 ? -16.094 -18.016 3.375 1 87.06 89 ALA A N 1
ATOM 694 C CA . ALA A 1 89 ? -15.438 -17.016 4.207 1 87.06 89 ALA A CA 1
ATOM 695 C C . ALA A 1 89 ? -14.484 -16.172 3.381 1 87.06 89 ALA A C 1
ATOM 697 O O . ALA A 1 89 ? -13.875 -16.656 2.422 1 87.06 89 ALA A O 1
ATOM 698 N N . SER A 1 90 ? -14.461 -14.93 3.689 1 91.06 90 SER A N 1
ATOM 699 C CA . SER A 1 90 ? -13.539 -14 3.051 1 91.06 90 SER A CA 1
ATOM 700 C C . SER A 1 90 ? -12.805 -13.148 4.086 1 91.06 90 SER A C 1
ATOM 702 O O . SER A 1 90 ? -13.234 -13.055 5.234 1 91.06 90 SER A O 1
ATOM 704 N N . PHE A 1 91 ? -11.711 -12.641 3.748 1 92.94 91 PHE A N 1
ATOM 705 C CA . PHE A 1 91 ? -10.891 -11.766 4.578 1 92.94 91 PHE A CA 1
ATOM 706 C C . PHE A 1 91 ? -10.273 -10.648 3.74 1 92.94 91 PHE A C 1
ATOM 708 O O . PHE A 1 91 ? -9.367 -10.898 2.941 1 92.94 91 PHE A O 1
ATOM 715 N N . HIS A 1 92 ? -10.797 -9.43 3.863 1 96.12 92 HIS A N 1
ATOM 716 C CA . HIS A 1 92 ? -10.312 -8.25 3.15 1 96.12 92 HIS A CA 1
ATOM 717 C C . HIS A 1 92 ? -9.336 -7.449 4.012 1 96.12 92 HIS A C 1
ATOM 719 O O . HIS A 1 92 ? -9.656 -7.094 5.148 1 96.12 92 HIS A O 1
ATOM 725 N N . ILE A 1 93 ? -8.141 -7.105 3.469 1 97.06 93 ILE A N 1
ATOM 726 C CA . ILE A 1 93 ? -7.062 -6.469 4.223 1 97.06 93 ILE A CA 1
ATOM 727 C C . ILE A 1 93 ? -6.613 -5.199 3.502 1 97.06 93 ILE A C 1
ATOM 729 O O . ILE A 1 93 ? -5.789 -5.258 2.586 1 97.06 93 ILE A O 1
ATOM 733 N N . PRO A 1 94 ? -7.145 -4.098 3.953 1 97.5 94 PRO A N 1
ATOM 734 C CA . PRO A 1 94 ? -6.492 -2.875 3.479 1 97.5 94 PRO A CA 1
ATOM 735 C C . PRO A 1 94 ? -5.105 -2.67 4.086 1 97.5 94 PRO A C 1
ATOM 737 O O . PRO A 1 94 ? -4.938 -2.805 5.301 1 97.5 94 PRO A O 1
ATOM 740 N N . HIS A 1 95 ? -4.148 -2.385 3.293 1 96.81 95 HIS A N 1
ATOM 741 C CA . HIS A 1 95 ? -2.779 -2.215 3.768 1 96.81 95 HIS A CA 1
ATOM 742 C C . HIS A 1 95 ? -2.428 -0.737 3.914 1 96.81 95 HIS A C 1
ATOM 744 O O . HIS A 1 95 ? -2.084 -0.282 5.008 1 96.81 95 HIS A O 1
ATOM 750 N N . SER A 1 96 ? -2.438 -0.024 2.799 1 97.25 96 SER A N 1
ATOM 751 C CA . SER A 1 96 ? -2.084 1.392 2.787 1 97.25 96 SER A CA 1
ATOM 752 C C . SER A 1 96 ? -3.098 2.207 1.992 1 97.25 96 SER A C 1
ATOM 754 O O . SER A 1 96 ? -3.801 1.669 1.135 1 97.25 96 SER A O 1
ATOM 756 N N . GLN A 1 97 ? -3.131 3.518 2.367 1 98.06 97 GLN A N 1
ATOM 757 C CA . GLN A 1 97 ? -4.055 4.449 1.73 1 98.06 97 GLN A CA 1
ATOM 758 C C . GLN A 1 97 ? -3.418 5.824 1.551 1 98.06 97 GLN A C 1
ATOM 760 O O . GLN A 1 97 ? -2.73 6.316 2.447 1 98.06 97 GLN A O 1
ATOM 765 N N . THR A 1 98 ? -3.637 6.367 0.386 1 98.38 98 THR A N 1
ATOM 766 C CA . THR A 1 98 ? -3.412 7.793 0.191 1 98.38 98 THR A CA 1
ATOM 767 C C . THR A 1 98 ? -4.723 8.508 -0.121 1 98.38 98 THR A C 1
ATOM 769 O O . THR A 1 98 ? -5.641 7.914 -0.696 1 98.38 98 THR A O 1
ATOM 772 N N . VAL A 1 99 ? -4.746 9.789 0.319 1 98.5 99 VAL A N 1
ATOM 773 C CA . VAL A 1 99 ? -5.949 10.594 0.103 1 98.5 99 VAL A CA 1
ATOM 774 C C . VAL A 1 99 ? -5.566 11.953 -0.465 1 98.5 99 VAL A C 1
ATOM 776 O O . VAL A 1 99 ? -4.598 12.57 -0.016 1 98.5 99 VAL A O 1
ATOM 779 N N . GLU A 1 100 ? -6.293 12.344 -1.447 1 97.5 100 GLU A N 1
ATOM 780 C CA . GLU A 1 100 ? -6.238 13.695 -1.985 1 97.5 100 GLU A CA 1
ATOM 781 C C . GLU A 1 100 ? -7.598 14.383 -1.881 1 97.5 100 GLU A C 1
ATOM 783 O O . GLU A 1 100 ? -8.57 13.945 -2.488 1 97.5 100 GLU A O 1
ATOM 788 N N . PHE A 1 101 ? -7.57 15.453 -1.136 1 97.5 101 PHE A N 1
ATOM 789 C CA . PHE A 1 101 ? -8.812 16.219 -1.046 1 97.5 101 PHE A CA 1
ATOM 790 C C . PHE A 1 101 ? -8.984 17.109 -2.266 1 97.5 101 PHE A C 1
ATOM 792 O O . PHE A 1 101 ? -8.086 17.891 -2.607 1 97.5 101 PHE A O 1
ATOM 799 N N . THR A 1 102 ? -10.125 16.984 -2.908 1 97 102 THR A N 1
ATOM 800 C CA . THR A 1 102 ? -10.398 17.75 -4.117 1 97 102 THR A CA 1
ATOM 801 C C . THR A 1 102 ? -11.289 18.953 -3.807 1 97 102 THR A C 1
ATOM 803 O O . THR A 1 102 ? -11.398 19.875 -4.609 1 97 102 THR A O 1
ATOM 806 N N . SER A 1 103 ? -11.969 18.969 -2.721 1 96.94 103 SER A N 1
ATOM 807 C CA . SER A 1 103 ? -12.75 20.047 -2.121 1 96.94 103 SER A CA 1
ATOM 808 C C . SER A 1 103 ? -12.938 19.812 -0.623 1 96.94 103 SER A C 1
ATOM 810 O O . SER A 1 103 ? -12.32 18.922 -0.04 1 96.94 103 SER A O 1
ATOM 812 N N . ASP A 1 104 ? -13.75 20.625 -0.032 1 94.94 104 ASP A N 1
ATOM 813 C CA . ASP A 1 104 ? -14.07 20.422 1.376 1 94.94 104 ASP A CA 1
ATOM 814 C C . ASP A 1 104 ? -14.891 19.156 1.569 1 94.94 104 ASP A C 1
ATOM 816 O O . ASP A 1 104 ? -14.852 18.531 2.635 1 94.94 104 ASP A O 1
ATOM 820 N N . ASP A 1 105 ? -15.547 18.781 0.479 1 98 105 ASP A N 1
ATOM 821 C CA . ASP A 1 105 ? -16.516 17.703 0.666 1 98 105 ASP A CA 1
ATOM 822 C C . ASP A 1 105 ? -16.266 16.562 -0.321 1 98 105 ASP A C 1
ATOM 824 O O . ASP A 1 105 ? -17.094 15.672 -0.466 1 98 105 ASP A O 1
ATOM 828 N N . THR A 1 106 ? -15.188 16.609 -1.064 1 98.69 106 THR A N 1
ATOM 829 C CA . THR A 1 106 ? -14.836 15.523 -1.976 1 98.69 106 THR A CA 1
ATOM 830 C C . THR A 1 106 ? -13.352 15.188 -1.867 1 98.69 106 THR A C 1
ATOM 832 O O . THR A 1 106 ? -12.531 16.062 -1.572 1 98.69 106 THR A O 1
ATOM 835 N N . ALA A 1 107 ? -13.086 13.914 -2.039 1 98.69 107 ALA A N 1
ATOM 836 C CA . ALA A 1 107 ? -11.711 13.414 -2.016 1 98.69 107 ALA A CA 1
ATOM 837 C C . ALA A 1 107 ? -11.562 12.18 -2.902 1 98.69 107 ALA A C 1
ATOM 839 O O . ALA A 1 107 ? -12.555 11.539 -3.256 1 98.69 107 ALA A O 1
ATOM 840 N N . SER A 1 108 ? -10.383 11.906 -3.295 1 98.81 108 SER A N 1
ATOM 841 C CA . SER A 1 108 ? -10.008 10.664 -3.949 1 98.81 108 SER A CA 1
ATOM 842 C C . SER A 1 108 ? -8.961 9.906 -3.133 1 98.81 108 SER A C 1
ATOM 844 O O . SER A 1 108 ? -8.258 10.5 -2.316 1 98.81 108 SER A O 1
ATOM 846 N N . GLY A 1 109 ? -8.969 8.609 -3.309 1 98.5 109 GLY A N 1
ATOM 847 C CA . GLY A 1 109 ? -8.008 7.789 -2.592 1 98.5 109 GLY A CA 1
ATOM 848 C C . GLY A 1 109 ? -7.609 6.539 -3.348 1 98.5 109 GLY A C 1
ATOM 849 O O . GLY A 1 109 ? -8.352 6.059 -4.203 1 98.5 109 GLY A O 1
ATOM 850 N N . ILE A 1 110 ? -6.422 6.09 -3.098 1 98.38 110 ILE A N 1
ATOM 851 C CA . ILE A 1 110 ? -5.938 4.797 -3.568 1 98.38 110 ILE A CA 1
ATOM 852 C C . ILE A 1 110 ? -5.594 3.906 -2.375 1 98.38 110 ILE A C 1
ATOM 854 O O . ILE A 1 110 ? -4.875 4.324 -1.466 1 98.38 110 ILE A O 1
ATOM 858 N N . VAL A 1 111 ? -6.18 2.703 -2.389 1 98.5 111 VAL A N 1
ATOM 859 C CA . VAL A 1 111 ? -5.945 1.738 -1.321 1 98.5 111 VAL A CA 1
ATOM 860 C C . VAL A 1 111 ? -5.27 0.492 -1.891 1 98.5 111 VAL A C 1
ATOM 862 O O . VAL A 1 111 ? -5.789 -0.133 -2.818 1 98.5 111 VAL A O 1
ATOM 865 N N . THR A 1 112 ? -4.102 0.156 -1.412 1 98.12 112 THR A N 1
ATOM 866 C CA . THR A 1 112 ? -3.48 -1.138 -1.669 1 98.12 112 THR A CA 1
ATOM 867 C C . THR A 1 112 ? -4.023 -2.197 -0.716 1 98.12 112 THR A C 1
ATOM 869 O O . THR A 1 112 ? -4.102 -1.974 0.494 1 98.12 112 THR A O 1
ATOM 872 N N . ALA A 1 113 ? -4.418 -3.371 -1.304 1 98.12 113 ALA A N 1
ATOM 873 C CA . ALA A 1 113 ? -5.133 -4.312 -0.446 1 98.12 113 ALA A CA 1
ATOM 874 C C . ALA A 1 113 ? -4.961 -5.746 -0.938 1 98.12 113 ALA A C 1
ATOM 876 O O . ALA A 1 113 ? -4.473 -5.973 -2.047 1 98.12 113 ALA A O 1
ATOM 877 N N . HIS A 1 114 ? -5.305 -6.688 -0.057 1 98.06 114 HIS A N 1
ATOM 878 C CA . HIS A 1 114 ? -5.512 -8.094 -0.393 1 98.06 114 HIS A CA 1
ATOM 879 C C . HIS A 1 114 ? -6.922 -8.539 -0.026 1 98.06 114 HIS A C 1
ATOM 881 O O . HIS A 1 114 ? -7.574 -7.926 0.82 1 98.06 114 HIS A O 1
ATOM 887 N N . ALA A 1 115 ? -7.352 -9.555 -0.72 1 94.88 115 ALA A N 1
ATOM 888 C CA . ALA A 1 115 ? -8.508 -10.344 -0.305 1 94.88 115 ALA A CA 1
ATOM 889 C C . ALA A 1 115 ? -8.18 -11.836 -0.315 1 94.88 115 ALA A C 1
ATOM 891 O O . ALA A 1 115 ? -7.555 -12.336 -1.252 1 94.88 115 ALA A O 1
ATOM 892 N N . GLU A 1 116 ? -8.523 -12.516 0.756 1 93.12 116 GLU A N 1
ATOM 893 C CA . GLU A 1 116 ? -8.445 -13.961 0.913 1 93.12 116 GLU A CA 1
ATOM 894 C C . GLU A 1 116 ? -9.836 -14.594 0.92 1 93.12 116 GLU A C 1
ATOM 896 O O . GLU A 1 116 ? -10.656 -14.297 1.798 1 93.12 116 GLU A O 1
ATOM 901 N N . LEU A 1 117 ? -10.055 -15.461 -0.066 1 90.31 117 LEU A N 1
ATOM 902 C CA . LEU A 1 117 ? -11.414 -15.938 -0.291 1 90.31 117 LEU A CA 1
ATOM 903 C C . LEU A 1 117 ? -11.469 -17.469 -0.225 1 90.31 117 LEU A C 1
ATOM 905 O O . LEU A 1 117 ? -10.609 -18.141 -0.784 1 90.31 117 LEU A O 1
ATOM 909 N N . GLY A 1 118 ? -12.445 -18 0.517 1 88.62 118 GLY A N 1
ATOM 910 C CA . GLY A 1 118 ? -12.789 -19.406 0.391 1 88.62 118 GLY A CA 1
ATOM 911 C C . GLY A 1 118 ? -13.703 -19.688 -0.787 1 88.62 118 GLY A C 1
ATOM 912 O O . GLY A 1 118 ? -14.812 -19.156 -0.867 1 88.62 118 GLY A O 1
ATOM 913 N N . MET A 1 119 ? -13.258 -20.484 -1.732 1 85.88 119 MET A N 1
ATOM 914 C CA . MET A 1 119 ? -14.039 -20.875 -2.902 1 85.88 119 MET A CA 1
ATOM 915 C C . MET A 1 119 ? -14.227 -22.375 -2.959 1 85.88 119 MET A C 1
ATOM 917 O O . MET A 1 119 ? -13.508 -23.125 -2.283 1 85.88 119 MET A O 1
ATOM 921 N N . PRO A 1 120 ? -15.172 -22.875 -3.676 1 81.56 120 PRO A N 1
ATOM 922 C CA . PRO A 1 120 ? -15.461 -24.312 -3.715 1 81.56 120 PRO A CA 1
ATOM 923 C C . PRO A 1 120 ? -14.234 -25.156 -4.055 1 81.56 120 PRO A C 1
ATOM 925 O O . PRO A 1 120 ? -14.055 -26.234 -3.504 1 81.56 120 PRO A O 1
ATOM 928 N N . ASP A 1 121 ? -13.336 -24.656 -4.828 1 84.94 121 ASP A N 1
ATOM 929 C CA . ASP A 1 121 ? -12.195 -25.438 -5.289 1 84.94 121 ASP A CA 1
ATOM 930 C C . ASP A 1 121 ? -10.945 -25.141 -4.473 1 84.94 121 ASP A C 1
ATOM 932 O O . ASP A 1 121 ? -9.859 -25.625 -4.781 1 84.94 121 ASP A O 1
ATOM 936 N N . GLY A 1 122 ? -11.102 -24.266 -3.441 1 86.88 122 GLY A N 1
ATOM 937 C CA . GLY A 1 122 ? -9.961 -23.984 -2.594 1 86.88 122 GLY A CA 1
ATOM 938 C C . GLY A 1 122 ? -9.836 -22.516 -2.232 1 86.88 122 GLY A C 1
ATOM 939 O O . GLY A 1 122 ? -10.742 -21.719 -2.518 1 86.88 122 GLY A O 1
ATOM 940 N N . SER A 1 123 ? -8.68 -22.312 -1.58 1 90.44 123 SER A N 1
ATOM 941 C CA . SER A 1 123 ? -8.406 -20.922 -1.194 1 90.44 123 SER A CA 1
ATOM 942 C C . SER A 1 123 ? -8.031 -20.078 -2.404 1 90.44 123 SER A C 1
ATOM 944 O O . SER A 1 123 ? -7.301 -20.531 -3.287 1 90.44 123 SER A O 1
ATOM 946 N N . PHE A 1 124 ? -8.586 -18.844 -2.479 1 90.25 124 PHE A N 1
ATOM 947 C CA . PHE A 1 124 ? -8.414 -17.906 -3.58 1 90.25 124 PHE A CA 1
ATOM 948 C C . PHE A 1 124 ? -7.871 -16.578 -3.076 1 90.25 124 PHE A C 1
ATOM 950 O O . PHE A 1 124 ? -8.375 -16.031 -2.092 1 90.25 124 PHE A O 1
ATOM 957 N N . TRP A 1 125 ? -6.797 -16.062 -3.707 1 93.69 125 TRP A N 1
ATOM 958 C CA . TRP A 1 125 ? -6.141 -14.836 -3.244 1 93.69 125 TRP A CA 1
ATOM 959 C C . TRP A 1 125 ? -6.199 -13.75 -4.312 1 93.69 125 TRP A C 1
ATOM 961 O O . TRP A 1 125 ? -6.016 -14.023 -5.5 1 93.69 125 TRP A O 1
ATOM 971 N N . VAL A 1 126 ? -6.449 -12.578 -3.857 1 92.19 126 VAL A N 1
ATOM 972 C CA . VAL A 1 126 ? -6.5 -11.414 -4.738 1 92.19 126 VAL A CA 1
ATOM 973 C C . VAL A 1 126 ? -5.594 -10.312 -4.191 1 92.19 126 VAL A C 1
ATOM 975 O O . VAL A 1 126 ? -5.664 -9.977 -3.006 1 92.19 126 VAL A O 1
ATOM 978 N N . ALA A 1 127 ? -4.641 -9.836 -4.93 1 95.62 127 ALA A N 1
ATOM 979 C CA . ALA A 1 127 ? -3.957 -8.57 -4.711 1 95.62 127 ALA A CA 1
ATOM 980 C C . ALA A 1 127 ? -4.539 -7.473 -5.598 1 95.62 127 ALA A C 1
ATOM 982 O O . ALA A 1 127 ? -4.684 -7.656 -6.809 1 95.62 127 ALA A O 1
ATOM 983 N N . LEU A 1 128 ? -4.855 -6.32 -5.027 1 94.75 128 LEU A N 1
ATOM 984 C CA . LEU A 1 128 ? -5.598 -5.332 -5.797 1 94.75 128 LEU A CA 1
ATOM 985 C C . LEU A 1 128 ? -5.367 -3.928 -5.246 1 94.75 128 LEU A C 1
ATOM 987 O O . LEU A 1 128 ? -4.75 -3.764 -4.191 1 94.75 128 LEU A O 1
ATOM 991 N N . ARG A 1 129 ? -5.785 -2.979 -6.047 1 96.12 129 ARG A N 1
ATOM 992 C CA . ARG A 1 129 ? -5.926 -1.598 -5.594 1 96.12 129 ARG A CA 1
ATOM 993 C C . ARG A 1 129 ? -7.352 -1.099 -5.785 1 96.12 129 ARG A C 1
ATOM 995 O O . ARG A 1 129 ? -7.984 -1.383 -6.805 1 96.12 129 ARG A O 1
ATOM 1002 N N . TYR A 1 130 ? -7.828 -0.415 -4.758 1 97.81 130 TYR A N 1
ATOM 1003 C CA . TYR A 1 130 ? -9.055 0.366 -4.902 1 97.81 130 TYR A CA 1
ATOM 1004 C C . TYR A 1 130 ? -8.734 1.802 -5.309 1 97.81 130 TYR A C 1
ATOM 1006 O O . TYR A 1 130 ? -7.898 2.457 -4.684 1 97.81 130 TYR A O 1
ATOM 1014 N N . HIS A 1 131 ? -9.359 2.217 -6.34 1 97.44 131 HIS A N 1
ATOM 1015 C CA . HIS A 1 131 ? -9.406 3.635 -6.68 1 97.44 131 HIS A CA 1
ATOM 1016 C C . HIS A 1 131 ? -10.75 4.25 -6.289 1 97.44 131 HIS A C 1
ATOM 1018 O O . HIS A 1 131 ? -11.766 3.998 -6.941 1 97.44 131 HIS A O 1
ATOM 1024 N N . ASP A 1 132 ? -10.68 5.086 -5.312 1 98.75 132 ASP A N 1
ATOM 1025 C CA . ASP A 1 132 ? -11.914 5.551 -4.688 1 98.75 132 ASP A CA 1
ATOM 1026 C C . ASP A 1 132 ? -12.141 7.039 -4.957 1 98.75 132 ASP A C 1
ATOM 1028 O O . ASP A 1 132 ? -11.188 7.797 -5.133 1 98.75 132 ASP A O 1
ATOM 1032 N N . ARG A 1 133 ? -13.344 7.395 -5.012 1 98.88 133 ARG A N 1
ATOM 1033 C CA . ARG A 1 133 ? -13.828 8.758 -4.812 1 98.88 133 ARG A CA 1
ATOM 1034 C C . ARG A 1 133 ? -14.812 8.828 -3.65 1 98.88 133 ARG A C 1
ATOM 1036 O O . ARG A 1 133 ? -15.688 7.973 -3.523 1 98.88 133 ARG A O 1
ATOM 1043 N N . TYR A 1 134 ? -14.609 9.812 -2.857 1 98.88 134 TYR A N 1
ATOM 1044 C CA . TYR A 1 134 ? -15.406 9.969 -1.643 1 98.88 134 TYR A CA 1
ATOM 1045 C C . TYR A 1 134 ? -16.234 11.242 -1.688 1 98.88 134 TYR A C 1
ATOM 1047 O O . TYR A 1 134 ? -15.836 12.234 -2.307 1 98.88 134 TYR A O 1
ATOM 1055 N N . ARG A 1 135 ? -17.297 11.234 -0.961 1 98.88 135 ARG A N 1
ATOM 1056 C CA . ARG A 1 135 ? -18.141 12.414 -0.791 1 98.88 135 ARG A CA 1
ATOM 1057 C C . ARG A 1 135 ? -18.641 12.531 0.646 1 98.88 135 ARG A C 1
ATOM 1059 O O . ARG A 1 135 ? -19.062 11.539 1.24 1 98.88 135 ARG A O 1
ATOM 1066 N N . ARG A 1 136 ? -18.562 13.672 1.165 1 98.56 136 ARG A N 1
ATOM 1067 C CA . ARG A 1 136 ? -19.141 13.93 2.482 1 98.56 136 ARG A CA 1
ATOM 1068 C C . ARG A 1 136 ? -20.641 14.102 2.4 1 98.56 136 ARG A C 1
ATOM 1070 O O . ARG A 1 136 ? -21.141 14.836 1.547 1 98.56 136 ARG A O 1
ATOM 1077 N N . THR A 1 137 ? -21.328 13.438 3.234 1 98.12 137 THR A N 1
ATOM 1078 C CA . THR A 1 137 ? -22.781 13.578 3.395 1 98.12 137 THR A CA 1
ATOM 1079 C C . THR A 1 137 ? -23.109 14.125 4.781 1 98.12 137 THR A C 1
ATOM 1081 O O . THR A 1 137 ? -22.219 14.344 5.602 1 98.12 137 THR A O 1
ATOM 1084 N N . ASP A 1 138 ? -24.328 14.25 5.059 1 96.69 138 ASP A N 1
ATOM 1085 C CA . ASP A 1 138 ? -24.766 14.703 6.375 1 96.69 138 ASP A CA 1
ATOM 1086 C C . ASP A 1 138 ? -24.406 13.68 7.453 1 96.69 138 ASP A C 1
ATOM 1088 O O . ASP A 1 138 ? -24.219 14.039 8.617 1 96.69 138 ASP A O 1
ATOM 1092 N N . ASP A 1 139 ? -24.219 12.469 7.027 1 96.44 139 ASP A N 1
ATOM 1093 C CA . ASP A 1 139 ? -23.922 11.398 7.973 1 96.44 139 ASP A CA 1
ATOM 1094 C C . ASP A 1 139 ? -22.438 11.039 7.957 1 96.44 139 ASP A C 1
ATOM 1096 O O . ASP A 1 139 ? -22.031 10.031 8.539 1 96.44 139 ASP A O 1
ATOM 1100 N N . GLY A 1 140 ? -21.703 11.867 7.242 1 97.94 140 GLY A N 1
ATOM 1101 C CA . GLY A 1 140 ? -20.266 11.602 7.176 1 97.94 140 GLY A CA 1
ATOM 1102 C C . GLY A 1 140 ? -19.797 11.219 5.785 1 97.94 140 GLY A C 1
ATOM 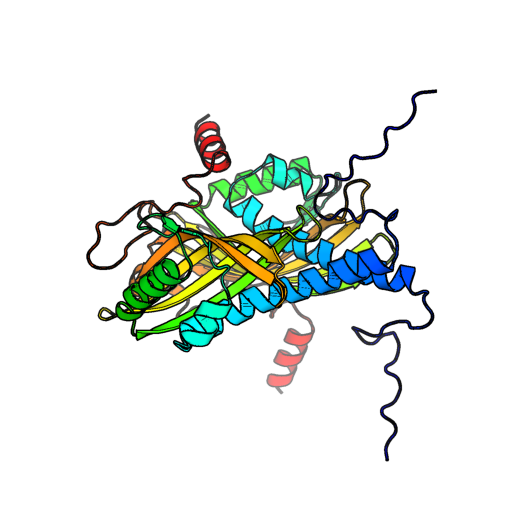1103 O O . GLY A 1 140 ? -20.562 11.312 4.816 1 97.94 140 GLY A O 1
ATOM 1104 N N . TRP A 1 141 ? -18.516 10.805 5.684 1 98.75 141 TRP A N 1
ATOM 1105 C CA . TRP A 1 141 ? -17.891 10.445 4.414 1 98.75 141 TRP A CA 1
ATOM 1106 C C . TRP A 1 141 ? -18.391 9.086 3.928 1 98.75 141 TRP A C 1
ATOM 1108 O O . TRP A 1 141 ? -18.547 8.156 4.719 1 98.75 141 TRP A O 1
ATOM 1118 N N . ARG A 1 142 ? -18.609 8.945 2.6 1 98.88 142 ARG A N 1
ATOM 1119 C CA . ARG A 1 142 ? -19.047 7.715 1.951 1 98.88 142 ARG A CA 1
ATOM 1120 C C . ARG A 1 142 ? -18.297 7.477 0.648 1 98.88 142 ARG A C 1
ATOM 1122 O O . ARG A 1 142 ? -17.734 8.414 0.074 1 98.88 142 ARG A O 1
ATOM 1129 N N . PHE A 1 143 ? -18.328 6.258 0.215 1 98.88 143 PHE A N 1
ATOM 1130 C CA . PHE A 1 143 ? -17.844 5.957 -1.125 1 98.88 143 PHE A CA 1
ATOM 1131 C C . PHE A 1 143 ? -18.812 6.473 -2.184 1 98.88 143 PHE A C 1
ATOM 1133 O O . PHE A 1 143 ? -19.984 6.078 -2.209 1 98.88 143 PHE A O 1
ATOM 1140 N N . HIS A 1 144 ? -18.297 7.324 -3.016 1 98.88 144 HIS A N 1
ATOM 1141 C CA . HIS A 1 144 ? -19.047 7.742 -4.195 1 98.88 144 HIS A CA 1
ATOM 1142 C C . HIS A 1 144 ? -18.703 6.875 -5.402 1 98.88 144 HIS A C 1
ATOM 1144 O O . HIS A 1 144 ? -19.547 6.629 -6.258 1 98.88 144 HIS A O 1
ATOM 1150 N N . GLU A 1 145 ? -17.516 6.508 -5.48 1 98.69 145 GLU A N 1
ATOM 1151 C CA . GLU A 1 145 ? -17.031 5.594 -6.512 1 98.69 145 GLU A CA 1
ATOM 1152 C C . GLU A 1 145 ? -15.922 4.699 -5.977 1 98.69 145 GLU A C 1
ATOM 1154 O O . GLU A 1 145 ? -15.039 5.164 -5.246 1 98.69 145 GLU A O 1
ATOM 1159 N N . ARG A 1 146 ? -15.977 3.414 -6.355 1 98.56 146 ARG A N 1
ATOM 1160 C CA . ARG A 1 146 ? -14.867 2.492 -6.152 1 98.56 146 ARG A CA 1
ATOM 1161 C C . ARG A 1 146 ? -14.617 1.654 -7.402 1 98.56 146 ARG A C 1
ATOM 1163 O O . ARG A 1 146 ? -15.523 0.98 -7.895 1 98.56 146 ARG A O 1
ATOM 1170 N N . ARG A 1 147 ? -13.414 1.798 -7.855 1 96.5 147 ARG A N 1
ATOM 1171 C CA . ARG A 1 147 ? -12.938 0.963 -8.953 1 96.5 147 ARG A CA 1
ATOM 1172 C C . ARG A 1 147 ? -11.891 -0.034 -8.461 1 96.5 147 ARG A C 1
ATOM 1174 O O . ARG A 1 147 ? -10.883 0.356 -7.863 1 96.5 147 ARG A O 1
ATOM 1181 N N . VAL A 1 148 ? -12.148 -1.329 -8.719 1 94.94 148 VAL A N 1
ATOM 1182 C CA . VAL A 1 148 ? -11.242 -2.395 -8.312 1 94.94 148 VAL A CA 1
ATOM 1183 C C . VAL A 1 148 ? -10.273 -2.717 -9.453 1 94.94 148 VAL A C 1
ATOM 1185 O O . VAL A 1 148 ? -10.703 -3.053 -10.562 1 94.94 148 VAL A O 1
ATOM 1188 N N . ARG A 1 149 ? -9.023 -2.543 -9.203 1 92.69 149 ARG A N 1
ATOM 1189 C CA . ARG A 1 149 ? -7.977 -2.93 -10.141 1 92.69 149 ARG A CA 1
ATOM 1190 C C . ARG A 1 149 ? -7.09 -4.027 -9.562 1 92.69 149 ARG A C 1
ATOM 1192 O O . ARG A 1 149 ? -6.434 -3.824 -8.539 1 92.69 149 ARG A O 1
ATOM 1199 N N . GLN A 1 150 ? -7.078 -5.18 -10.266 1 92.25 150 GLN A N 1
ATOM 1200 C CA . GLN A 1 150 ? -6.398 -6.348 -9.711 1 92.25 150 GLN A CA 1
ATOM 1201 C C . GLN A 1 150 ? -4.973 -6.461 -10.242 1 92.25 150 GLN A C 1
ATOM 1203 O O . GLN A 1 150 ? -4.723 -6.188 -11.422 1 92.25 150 GLN A O 1
ATOM 1208 N N . LEU A 1 151 ? -4.082 -6.789 -9.406 1 92 151 LEU A N 1
ATOM 1209 C CA . LEU A 1 151 ? -2.746 -7.211 -9.805 1 92 151 LEU A CA 1
ATOM 1210 C C . LEU A 1 151 ? -2.709 -8.711 -10.094 1 92 151 LEU A C 1
ATOM 1212 O O . LEU A 1 151 ? -2.066 -9.148 -11.047 1 92 151 LEU A O 1
ATOM 1216 N N . TYR A 1 152 ? -3.387 -9.461 -9.258 1 91.12 152 TYR A N 1
ATOM 1217 C CA . TYR A 1 152 ? -3.645 -10.867 -9.539 1 91.12 152 TYR A CA 1
ATOM 1218 C C . TYR A 1 152 ? -4.883 -11.352 -8.797 1 91.12 152 TYR A C 1
ATOM 1220 O O . TYR A 1 152 ? -5.297 -10.75 -7.805 1 91.12 152 TYR A O 1
ATOM 1228 N N . ALA A 1 153 ? -5.441 -12.32 -9.273 1 91.81 153 ALA A N 1
ATOM 1229 C CA . ALA A 1 153 ? -6.547 -13.086 -8.711 1 91.81 153 ALA A CA 1
ATOM 1230 C C . ALA A 1 153 ? -6.465 -14.555 -9.133 1 91.81 153 ALA A C 1
ATOM 1232 O O . ALA A 1 153 ? -6.664 -14.875 -10.312 1 91.81 153 ALA A O 1
ATOM 1233 N N . MET A 1 154 ? -6.16 -15.461 -8.109 1 91.94 154 MET A N 1
ATOM 1234 C CA . MET A 1 154 ? -5.93 -16.859 -8.484 1 91.94 154 MET A CA 1
ATOM 1235 C C . MET A 1 154 ? -6.008 -17.766 -7.27 1 91.94 154 MET A C 1
ATOM 1237 O O . MET A 1 154 ? -5.926 -17.297 -6.129 1 91.94 154 MET A O 1
ATOM 1241 N N . PRO A 1 155 ? -6.195 -19.141 -7.559 1 91.38 155 PRO A N 1
ATOM 1242 C CA . PRO A 1 155 ? -6.074 -20.094 -6.449 1 91.38 155 PRO A CA 1
ATOM 1243 C C . PRO A 1 155 ? -4.723 -20.016 -5.75 1 91.38 155 PRO A C 1
ATOM 1245 O O . PRO A 1 155 ? -3.688 -19.875 -6.41 1 91.38 155 PRO A O 1
ATOM 1248 N N . LEU A 1 156 ? -4.793 -20.047 -4.461 1 90.38 156 LEU A N 1
ATOM 1249 C CA . LEU A 1 156 ? -3.553 -20.016 -3.693 1 90.38 156 LEU A CA 1
ATOM 1250 C C . LEU A 1 156 ? -2.592 -21.109 -4.18 1 90.38 156 LEU A C 1
ATOM 1252 O O . LEU A 1 156 ? -1.382 -20.875 -4.246 1 90.38 156 LEU A O 1
ATOM 1256 N N . ALA A 1 157 ? -3.068 -22.25 -4.531 1 89.25 157 ALA A N 1
ATOM 1257 C CA . ALA A 1 157 ? -2.262 -23.391 -4.969 1 89.25 157 ALA A CA 1
ATOM 1258 C C . ALA A 1 157 ? -1.485 -23.047 -6.238 1 89.25 157 ALA A C 1
ATOM 1260 O O . ALA A 1 157 ? -0.514 -23.734 -6.578 1 89.25 157 ALA A O 1
ATOM 1261 N N . GLU A 1 158 ? -1.923 -22.031 -6.93 1 90.06 158 GLU A N 1
ATOM 1262 C CA . GLU A 1 158 ? -1.266 -21.672 -8.18 1 90.06 158 GLU A CA 1
ATOM 1263 C C . GLU A 1 158 ? -0.334 -20.484 -7.984 1 90.06 158 GLU A C 1
ATOM 1265 O O . GLU A 1 158 ? 0.385 -20.094 -8.906 1 90.06 158 GLU A O 1
ATOM 1270 N N . LEU A 1 159 ? -0.323 -19.922 -6.855 1 92.06 159 LEU A N 1
ATOM 1271 C CA . LEU A 1 159 ? 0.352 -18.641 -6.637 1 92.06 159 LEU A CA 1
ATOM 1272 C C . LEU A 1 159 ? 1.867 -18.812 -6.691 1 92.06 159 LEU A C 1
ATOM 1274 O O . LEU A 1 159 ? 2.584 -17.906 -7.102 1 92.06 159 LEU A O 1
ATOM 1278 N N . ALA A 1 160 ? 2.363 -19.969 -6.363 1 88 160 ALA A N 1
ATOM 1279 C CA . ALA A 1 160 ? 3.805 -20.203 -6.332 1 88 160 ALA A CA 1
ATOM 1280 C C . ALA A 1 160 ? 4.434 -19.938 -7.695 1 88 160 ALA A C 1
ATOM 1282 O O . ALA A 1 160 ? 5.578 -19.484 -7.785 1 88 160 ALA A O 1
ATOM 1283 N N . ASP A 1 161 ? 3.678 -20.062 -8.711 1 86.12 161 ASP A N 1
ATOM 1284 C CA . ASP A 1 161 ? 4.211 -19.859 -10.055 1 86.12 161 ASP A CA 1
ATOM 1285 C C . ASP A 1 161 ? 3.428 -18.781 -10.805 1 86.12 161 ASP A C 1
ATOM 1287 O O . ASP A 1 161 ? 3.795 -18.406 -11.922 1 86.12 161 ASP A O 1
ATOM 1291 N N . GLY A 1 162 ? 2.428 -18.266 -10.188 1 85.44 162 GLY A N 1
ATOM 1292 C CA . GLY A 1 162 ? 1.407 -17.531 -10.922 1 85.44 162 GLY A CA 1
ATOM 1293 C C . GLY A 1 162 ? 1.82 -16.109 -11.25 1 85.44 162 GLY A C 1
ATOM 1294 O O . GLY A 1 162 ? 1.276 -15.5 -12.172 1 85.44 162 GLY A O 1
ATOM 1295 N N . LEU A 1 163 ? 2.76 -15.531 -10.578 1 82.81 163 LEU A N 1
ATOM 1296 C CA . LEU A 1 163 ? 3.07 -14.117 -10.773 1 82.81 163 LEU A CA 1
ATOM 1297 C C . LEU A 1 163 ? 4.031 -13.93 -11.938 1 82.81 163 LEU A C 1
ATOM 1299 O O . LEU A 1 163 ? 4.258 -12.805 -12.391 1 82.81 163 LEU A O 1
ATOM 1303 N N . SER A 1 164 ? 4.574 -14.945 -12.422 1 75.56 164 SER A N 1
ATOM 1304 C CA . SER A 1 164 ? 5.551 -14.891 -13.508 1 75.56 164 SER A CA 1
ATOM 1305 C C . SER A 1 164 ? 4.875 -14.969 -14.867 1 75.56 164 SER A C 1
ATOM 1307 O O . SER A 1 164 ? 5.531 -14.82 -15.906 1 75.56 164 SER A O 1
ATOM 1309 N N . GLU A 1 165 ? 3.572 -15.031 -14.844 1 71.44 165 GLU A N 1
ATOM 1310 C CA . GLU A 1 165 ? 2.807 -15.148 -16.078 1 71.44 165 GLU A CA 1
ATOM 1311 C C . GLU A 1 165 ? 1.92 -13.93 -16.297 1 71.44 165 GLU A C 1
ATOM 1313 O O . GLU A 1 165 ? 1.644 -13.18 -15.359 1 71.44 165 GLU A O 1
ATOM 1318 N N . GLY A 1 166 ? 1.618 -13.57 -17.484 1 74 166 GLY A N 1
ATOM 1319 C CA . GLY A 1 166 ? 0.768 -12.43 -17.797 1 74 166 GLY A CA 1
ATOM 1320 C C . GLY A 1 166 ? -0.695 -12.672 -17.469 1 74 166 GLY A C 1
ATOM 1321 O O . GLY A 1 166 ? -1.468 -11.727 -17.312 1 74 166 GLY A O 1
ATOM 1322 N N . MET A 1 167 ? -1.16 -14 -17.375 1 82.88 167 MET A N 1
ATOM 1323 C CA . MET A 1 167 ? -2.568 -14.297 -17.125 1 82.88 167 MET A CA 1
ATOM 1324 C C . MET A 1 167 ? -2.83 -14.492 -15.633 1 82.88 167 MET A C 1
ATOM 1326 O O . MET A 1 167 ? -3.131 -15.602 -15.195 1 82.88 167 MET A O 1
ATOM 1330 N N . ARG A 1 168 ? -2.854 -13.336 -14.93 1 87.62 168 ARG A N 1
ATOM 1331 C CA . ARG A 1 168 ? -2.818 -13.43 -13.477 1 87.62 168 ARG A CA 1
ATOM 1332 C C . ARG A 1 168 ? -4.223 -13.312 -12.891 1 87.62 168 ARG A C 1
ATOM 1334 O O . ARG A 1 168 ? -4.387 -13.273 -11.664 1 87.62 168 ARG A O 1
ATOM 1341 N N . LYS A 1 169 ? -5.27 -13.109 -13.789 1 82.44 169 LYS A N 1
ATOM 1342 C CA . LYS A 1 169 ? -6.652 -13.266 -13.352 1 82.44 169 LYS A CA 1
ATOM 1343 C C . LYS A 1 169 ? -7.188 -14.648 -13.695 1 82.44 169 LYS A C 1
ATOM 1345 O O . LYS A 1 169 ? -7.43 -14.953 -14.867 1 82.44 169 LYS A O 1
ATOM 1350 N N . ARG A 1 170 ? -7.414 -15.484 -12.719 1 83.38 170 ARG A N 1
ATOM 1351 C CA . ARG A 1 170 ? -7.777 -16.891 -12.898 1 83.38 170 ARG A CA 1
ATOM 1352 C C . ARG A 1 170 ? -9.023 -17.234 -12.094 1 83.38 170 ARG A C 1
ATOM 1354 O O . ARG A 1 170 ? -9.031 -18.234 -11.359 1 83.38 170 ARG A O 1
ATOM 1361 N N . TRP A 1 171 ? -10.016 -16.375 -12.156 1 79.06 171 TRP A N 1
ATOM 1362 C CA . TRP A 1 171 ? -11.289 -16.641 -11.5 1 79.06 171 TRP A CA 1
ATOM 1363 C C . TRP A 1 171 ? -11.906 -17.938 -11.992 1 79.06 171 TRP A C 1
ATOM 1365 O O . TRP A 1 171 ? -11.781 -18.281 -13.164 1 79.06 171 TRP A O 1
ATOM 1375 N N . PRO A 1 172 ? -12.617 -18.594 -11.102 1 75.06 172 PRO A N 1
ATOM 1376 C CA . PRO A 1 172 ? -13.203 -19.875 -11.5 1 75.06 172 PRO A CA 1
ATOM 1377 C C . PRO A 1 172 ? -14.195 -19.734 -12.648 1 75.06 172 PRO A C 1
ATOM 1379 O O . PRO A 1 172 ? -14.945 -18.766 -12.711 1 75.06 172 PRO A O 1
ATOM 1382 N N . ASN A 1 173 ? -14.172 -20.688 -13.523 1 72.69 173 ASN A N 1
ATOM 1383 C CA . ASN A 1 173 ? -15.117 -20.828 -14.625 1 72.69 173 ASN A CA 1
ATOM 1384 C C . ASN A 1 173 ? -15.055 -19.641 -15.578 1 72.69 173 ASN A C 1
ATOM 1386 O O . ASN A 1 173 ? -16.047 -19.297 -16.219 1 72.69 173 ASN A O 1
ATOM 1390 N N . THR A 1 174 ? -14.078 -18.922 -15.547 1 78 174 THR A N 1
ATOM 1391 C CA . THR A 1 174 ? -13.805 -17.844 -16.484 1 78 174 THR A CA 1
ATOM 1392 C C . THR A 1 174 ? -12.453 -18.062 -17.172 1 78 174 THR A C 1
ATOM 1394 O O . THR A 1 174 ? -11.508 -18.562 -16.547 1 78 174 THR A O 1
ATOM 1397 N N . PRO A 1 175 ? -12.305 -17.797 -18.484 1 83.19 175 PRO A N 1
ATOM 1398 C CA . PRO A 1 175 ? -10.969 -17.844 -19.078 1 83.19 175 PRO A CA 1
ATOM 1399 C C . PRO A 1 175 ? -9.945 -17 -18.328 1 83.19 175 PRO A C 1
ATOM 1401 O O . PRO A 1 175 ? -10.289 -15.922 -17.828 1 83.19 175 PRO A O 1
ATOM 1404 N N . ARG A 1 176 ? -8.781 -17.625 -18.234 1 85.06 176 ARG A N 1
ATOM 1405 C CA . ARG A 1 176 ? -7.703 -16.828 -17.656 1 85.06 176 ARG A CA 1
ATOM 1406 C C . ARG A 1 176 ? -7.531 -15.516 -18.438 1 85.06 176 ARG A C 1
ATOM 1408 O O . ARG A 1 176 ? -7.703 -15.484 -19.656 1 85.06 176 ARG A O 1
ATOM 1415 N N . ALA A 1 177 ? -7.309 -14.383 -17.656 1 82.56 177 ALA A N 1
ATOM 1416 C CA . ALA A 1 177 ? -7.223 -13.062 -18.266 1 82.56 177 ALA A CA 1
ATOM 1417 C C . ALA A 1 177 ? -6.039 -12.273 -17.719 1 82.56 177 ALA A C 1
ATOM 1419 O O . ALA A 1 177 ? -5.473 -12.633 -16.688 1 82.56 177 ALA A O 1
ATOM 1420 N N . GLU A 1 178 ? -5.613 -11.234 -18.453 1 80.56 178 GLU A N 1
ATOM 1421 C CA . GLU A 1 178 ? -4.594 -10.305 -17.984 1 80.56 178 GLU A CA 1
ATOM 1422 C C . GLU A 1 178 ? -5.117 -9.461 -16.812 1 80.56 178 GLU A C 1
ATOM 1424 O O . GLU A 1 178 ? -6.285 -9.07 -16.812 1 80.56 178 GLU A O 1
ATOM 1429 N N . ALA A 1 179 ? -4.215 -9.234 -15.859 1 83.38 179 ALA A N 1
ATOM 1430 C CA . ALA A 1 179 ? -4.57 -8.336 -14.766 1 83.38 179 ALA A CA 1
ATOM 1431 C C . ALA A 1 179 ? -4.547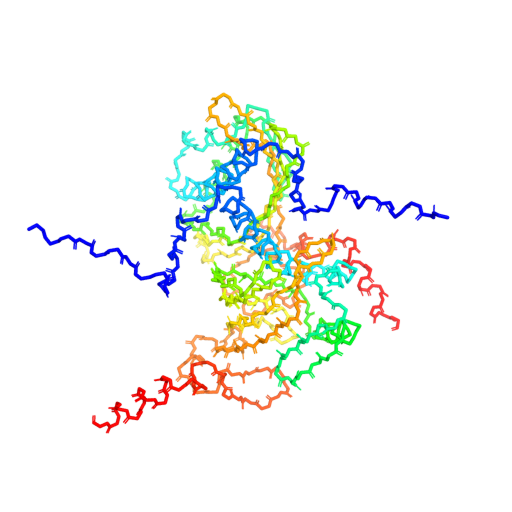 -6.879 -15.227 1 83.38 179 ALA A C 1
ATOM 1433 O O . ALA A 1 179 ? -3.871 -6.539 -16.203 1 83.38 179 ALA A O 1
ATOM 1434 N N . GLU A 1 180 ? -5.316 -6.008 -14.609 1 79.75 180 GLU A N 1
ATOM 1435 C CA . GLU A 1 180 ? -5.32 -4.586 -14.938 1 79.75 180 GLU A CA 1
ATOM 1436 C C . GLU A 1 180 ? -3.988 -3.936 -14.578 1 79.75 180 GLU A C 1
ATOM 1438 O O . GLU A 1 180 ? -3.52 -3.041 -15.281 1 79.75 180 GLU A O 1
ATOM 1443 N N . LEU A 1 181 ? -3.459 -4.293 -13.484 1 82.94 181 LEU A N 1
ATOM 1444 C CA . LEU A 1 181 ? -2.191 -3.719 -13.039 1 82.94 181 LEU A CA 1
ATOM 1445 C C . LEU A 1 181 ? -1.063 -4.738 -13.156 1 82.94 181 LEU A C 1
ATOM 1447 O O . LEU A 1 181 ? -1.255 -5.918 -12.859 1 82.94 181 LEU A O 1
ATOM 1451 N N . PRO A 1 182 ? 0.065 -4.312 -13.555 1 84.25 182 PRO A N 1
ATOM 1452 C CA . PRO A 1 182 ? 0.398 -2.955 -13.984 1 84.25 182 PRO A CA 1
ATOM 1453 C C . PRO A 1 182 ? 0.234 -2.758 -15.492 1 84.25 182 PRO A C 1
ATOM 1455 O O . PRO A 1 182 ? 0.406 -1.644 -15.992 1 84.25 182 PRO A O 1
ATOM 1458 N N . GLU A 1 183 ? -0.246 -3.738 -16.172 1 78.56 183 GLU A N 1
ATOM 1459 C CA . GLU A 1 183 ? -0.113 -3.775 -17.625 1 78.56 183 GLU A CA 1
ATOM 1460 C C . GLU A 1 183 ? -0.962 -2.691 -18.281 1 78.56 183 GLU A C 1
ATOM 1462 O O . GLU A 1 183 ? -0.636 -2.219 -19.375 1 78.56 183 GLU A O 1
ATOM 1467 N N . ALA A 1 184 ? -2.037 -2.252 -17.609 1 79.38 184 ALA A N 1
ATOM 1468 C CA . ALA A 1 184 ? -2.945 -1.282 -18.219 1 79.38 184 ALA A CA 1
ATOM 1469 C C . ALA A 1 184 ? -2.424 0.141 -18.047 1 79.38 184 ALA A C 1
ATOM 1471 O O . ALA A 1 184 ? -3.008 1.092 -18.578 1 79.38 184 ALA A O 1
ATOM 1472 N N . LEU A 1 185 ? -1.34 0.279 -17.375 1 84.44 185 LEU A N 1
ATOM 1473 C CA . LEU A 1 185 ? -0.829 1.61 -17.062 1 84.44 185 LEU A CA 1
ATOM 1474 C C . LEU A 1 185 ? 0.067 2.121 -18.188 1 84.44 185 LEU A C 1
ATOM 1476 O O . LEU A 1 185 ? 0.851 1.358 -18.766 1 84.44 185 LEU A O 1
ATOM 1480 N N . ASP A 1 186 ? -0.033 3.449 -18.438 1 82.88 186 ASP A N 1
ATOM 1481 C CA . ASP A 1 186 ? 0.856 4.09 -19.406 1 82.88 186 ASP A CA 1
ATOM 1482 C C . ASP A 1 186 ? 2.316 3.957 -18.984 1 82.88 186 ASP A C 1
ATOM 1484 O O . ASP A 1 186 ? 3.203 3.793 -19.812 1 82.88 186 ASP A O 1
ATOM 1488 N N . THR A 1 187 ? 2.551 4.027 -17.797 1 82.38 187 THR A N 1
ATOM 1489 C CA . THR A 1 187 ? 3.916 3.932 -17.281 1 82.38 187 THR A CA 1
ATOM 1490 C C . THR A 1 187 ? 4.496 2.549 -17.562 1 82.38 187 THR A C 1
ATOM 1492 O O . THR A 1 187 ? 5.684 2.418 -17.875 1 82.38 187 THR A O 1
ATOM 1495 N N . TRP A 1 188 ? 3.693 1.585 -17.438 1 83.69 188 TRP A N 1
ATOM 1496 C CA . TRP A 1 188 ? 4.141 0.228 -17.75 1 83.69 188 TRP A CA 1
ATOM 1497 C C . TRP A 1 188 ? 4.438 0.069 -19.234 1 83.69 188 TRP A C 1
ATOM 1499 O O . TRP A 1 188 ? 5.441 -0.543 -19.609 1 83.69 188 TRP A O 1
ATOM 1509 N N . ALA A 1 189 ? 3.551 0.604 -20.062 1 82.56 189 ALA A N 1
ATOM 1510 C CA . ALA A 1 189 ? 3.779 0.578 -21.5 1 82.56 189 ALA A CA 1
ATOM 1511 C C . ALA A 1 189 ? 5.098 1.258 -21.859 1 82.56 189 ALA A C 1
ATOM 1513 O O . ALA A 1 189 ? 5.859 0.752 -22.688 1 82.56 189 ALA A O 1
ATOM 1514 N N . ALA A 1 190 ? 5.344 2.387 -21.281 1 82.69 190 ALA A N 1
ATOM 1515 C CA . ALA A 1 190 ? 6.586 3.111 -21.531 1 82.69 190 ALA A CA 1
ATOM 1516 C C . ALA A 1 190 ? 7.797 2.289 -21.094 1 82.69 190 ALA A C 1
ATOM 1518 O O . ALA A 1 190 ? 8.82 2.266 -21.781 1 82.69 190 ALA A O 1
ATOM 1519 N N . TRP A 1 191 ? 7.664 1.646 -19.969 1 85.06 191 TRP A N 1
ATOM 1520 C CA . TRP A 1 191 ? 8.727 0.796 -19.438 1 85.06 191 TRP A CA 1
ATOM 1521 C C . TRP A 1 191 ? 9.039 -0.35 -20.391 1 85.06 191 TRP A C 1
ATOM 1523 O O . TRP A 1 191 ? 10.203 -0.613 -20.688 1 85.06 191 TRP A O 1
ATOM 1533 N N . THR A 1 192 ? 8.023 -1.005 -20.828 1 82.44 192 THR A N 1
ATOM 1534 C CA . THR A 1 192 ? 8.188 -2.18 -21.672 1 82.44 192 THR A CA 1
ATOM 1535 C C . THR A 1 192 ? 8.727 -1.783 -23.047 1 82.44 192 THR A C 1
ATOM 1537 O O . THR A 1 192 ? 9.461 -2.549 -23.688 1 82.44 192 THR A O 1
ATOM 1540 N N . ALA A 1 193 ? 8.336 -0.548 -23.484 1 78.31 193 ALA A N 1
ATOM 1541 C CA . ALA A 1 193 ? 8.812 -0.04 -24.766 1 78.31 193 ALA A CA 1
ATOM 1542 C C . ALA A 1 193 ? 10.297 0.297 -24.719 1 78.31 193 ALA A C 1
ATOM 1544 O O . ALA A 1 193 ? 11.016 0.143 -25.703 1 78.31 193 ALA A O 1
ATOM 1545 N N . GLY A 1 194 ? 10.773 0.939 -23.594 1 64.5 194 GLY A N 1
ATOM 1546 C CA . GLY A 1 194 ? 12.164 1.315 -23.438 1 64.5 194 GLY A CA 1
ATOM 1547 C C . GLY A 1 194 ? 13.086 0.131 -23.203 1 64.5 194 GLY A C 1
ATOM 1548 O O . GLY A 1 194 ? 14.305 0.249 -23.328 1 64.5 194 GLY A O 1
ATOM 1549 N N . SER A 1 195 ? 12.688 -0.803 -22.422 1 56.47 195 SER A N 1
ATOM 1550 C CA . SER A 1 195 ? 13.523 -1.966 -22.156 1 56.47 195 SER A CA 1
ATOM 1551 C C . SER A 1 195 ? 13.891 -2.693 -23.438 1 56.47 195 SER A C 1
ATOM 1553 O O . SER A 1 195 ? 14.789 -3.535 -23.453 1 56.47 195 SER A O 1
ATOM 1555 N N . THR A 1 196 ? 13.172 -2.537 -24.531 1 44 196 THR A N 1
ATOM 1556 C CA . THR A 1 196 ? 13.523 -3.131 -25.812 1 44 196 THR A CA 1
ATOM 1557 C C . THR A 1 196 ? 14.594 -2.307 -26.516 1 44 196 THR A C 1
ATOM 1559 O O . THR A 1 196 ? 15.125 -2.723 -27.547 1 44 196 THR A O 1
ATOM 1562 N N . SER A 1 197 ? 14.891 -1.16 -26 1 36.31 197 SER A N 1
ATOM 1563 C CA . SER A 1 197 ? 15.945 -0.525 -26.781 1 36.31 197 SER A CA 1
ATOM 1564 C C . SER A 1 197 ? 17.312 -0.807 -26.172 1 36.31 197 SER A C 1
ATOM 1566 O O . SER A 1 197 ? 17.469 -0.844 -24.953 1 36.31 197 SER A O 1
ATOM 1568 N N . MET B 1 1 ? -4.41 4.754 44.906 1 29.88 1 MET B N 1
ATOM 1569 C CA . MET B 1 1 ? -4.738 5.484 43.688 1 29.88 1 MET B CA 1
ATOM 1570 C C . MET B 1 1 ? -3.473 5.91 42.969 1 29.88 1 MET B C 1
ATOM 1572 O O . MET B 1 1 ? -2.826 6.887 43.344 1 29.88 1 MET B O 1
ATOM 1576 N N . THR B 1 2 ? -2.566 5.066 42.531 1 33.12 2 THR B N 1
ATOM 1577 C CA . THR B 1 2 ? -1.227 5.285 42 1 33.12 2 THR B CA 1
ATOM 1578 C C . THR B 1 2 ? -1.281 6.145 40.719 1 33.12 2 THR B C 1
ATOM 1580 O O . THR B 1 2 ? -1.994 5.816 39.781 1 33.12 2 THR B O 1
ATOM 1583 N N . ALA B 1 3 ? -1.009 7.414 40.906 1 36.72 3 ALA B N 1
ATOM 1584 C CA . ALA B 1 3 ? -0.947 8.414 39.875 1 36.72 3 ALA B CA 1
ATOM 1585 C C . ALA B 1 3 ? -0.156 7.898 38.656 1 36.72 3 ALA B C 1
ATOM 1587 O O . ALA B 1 3 ? 0.94 7.359 38.812 1 36.72 3 ALA B O 1
ATOM 1588 N N . LEU B 1 4 ? -0.751 7.43 37.594 1 36.78 4 LEU B N 1
ATOM 1589 C CA . LEU B 1 4 ? -0.06 7.137 36.344 1 36.78 4 LEU B CA 1
ATOM 1590 C C . LEU B 1 4 ? 0.95 8.234 36 1 36.78 4 LEU B C 1
ATOM 1592 O O . LEU B 1 4 ? 0.596 9.414 35.938 1 36.78 4 LEU B O 1
ATOM 1596 N N . SER B 1 5 ? 2.166 8.164 36.438 1 37.53 5 SER B N 1
ATOM 1597 C CA . SER B 1 5 ? 3.281 9.078 36.188 1 37.53 5 SER B CA 1
ATOM 1598 C C . SER B 1 5 ? 3.275 9.602 34.781 1 37.53 5 SER B C 1
ATOM 1600 O O . SER B 1 5 ? 2.859 8.898 33.844 1 37.53 5 SER B O 1
ATOM 1602 N N . THR B 1 6 ? 3.336 10.906 34.531 1 42.03 6 THR B N 1
ATOM 1603 C CA . THR B 1 6 ? 3.494 11.609 33.281 1 42.03 6 THR B CA 1
ATOM 1604 C C . THR B 1 6 ? 4.566 10.938 32.406 1 42.03 6 THR B C 1
ATOM 1606 O O . THR B 1 6 ? 5.707 10.766 32.844 1 42.03 6 THR B O 1
ATOM 1609 N N . PRO B 1 7 ? 4.273 10.188 31.438 1 42.59 7 PRO B N 1
ATOM 1610 C CA . PRO B 1 7 ? 5.336 9.578 30.625 1 42.59 7 PRO B CA 1
ATOM 1611 C C . PRO B 1 7 ? 6.457 10.562 30.297 1 42.59 7 PRO B C 1
ATOM 1613 O O . PRO B 1 7 ? 6.219 11.773 30.219 1 42.59 7 PRO B O 1
ATOM 1616 N N . SER B 1 8 ? 7.66 10.328 30.578 1 44.16 8 SER B N 1
ATOM 1617 C CA . SER B 1 8 ? 8.844 11.078 30.172 1 44.16 8 SER B CA 1
ATOM 1618 C C . SER B 1 8 ? 8.805 11.406 28.688 1 44.16 8 SER B C 1
ATOM 1620 O O . SER B 1 8 ? 8.344 10.602 27.875 1 44.16 8 SER B O 1
ATOM 1622 N N . PRO B 1 9 ? 9 12.703 28.203 1 46.44 9 PRO B N 1
ATOM 1623 C CA . PRO B 1 9 ? 9 13.086 26.797 1 46.44 9 PRO B CA 1
ATOM 1624 C C . PRO B 1 9 ? 9.758 12.086 25.922 1 46.44 9 PRO B C 1
ATOM 1626 O O . PRO B 1 9 ? 9.586 12.078 24.688 1 46.44 9 PRO B O 1
ATOM 1629 N N . ASP B 1 10 ? 10.617 11.312 26.438 1 46.75 10 ASP B N 1
ATOM 1630 C CA . ASP B 1 10 ? 11.422 10.375 25.672 1 46.75 10 ASP B CA 1
ATOM 1631 C C . ASP B 1 10 ? 10.617 9.141 25.281 1 46.75 10 ASP B C 1
ATOM 1633 O O . ASP B 1 10 ? 11.148 8.203 24.688 1 46.75 10 ASP B O 1
ATOM 1637 N N . THR B 1 11 ? 9.477 9.156 25.875 1 48.78 11 THR B N 1
ATOM 1638 C CA . THR B 1 11 ? 8.68 7.984 25.531 1 48.78 11 THR B CA 1
ATOM 1639 C C . THR B 1 11 ? 8.156 8.094 24.094 1 48.78 11 THR B C 1
ATOM 1641 O O . THR B 1 11 ? 7.617 9.125 23.703 1 48.78 11 THR B O 1
ATOM 1644 N N . PRO B 1 12 ? 8.461 7.152 23.312 1 54.62 12 PRO B N 1
ATOM 1645 C CA . PRO B 1 12 ? 7.816 7.172 22 1 54.62 12 PRO B CA 1
ATOM 1646 C C . PRO B 1 12 ? 6.328 7.516 22.078 1 54.62 12 PRO B C 1
ATOM 1648 O O . PRO B 1 12 ? 5.59 6.902 22.844 1 54.62 12 PRO B O 1
ATOM 1651 N N . GLY B 1 13 ? 6.031 8.656 21.516 1 57.53 13 GLY B N 1
ATOM 1652 C CA . GLY B 1 13 ? 4.641 9.078 21.453 1 57.53 13 GLY B CA 1
ATOM 1653 C C . GLY B 1 13 ? 4.324 10.219 22.406 1 57.53 13 GLY B C 1
ATOM 1654 O O . GLY B 1 13 ? 3.186 10.68 22.469 1 57.53 13 GLY B O 1
ATOM 1655 N N . ALA B 1 14 ? 5.336 10.562 23.234 1 61.72 14 ALA B N 1
ATOM 1656 C CA . ALA B 1 14 ? 5.008 11.625 24.188 1 61.72 14 ALA B CA 1
ATOM 1657 C C . ALA B 1 14 ? 4.801 12.953 23.453 1 61.72 14 ALA B C 1
ATOM 1659 O O . ALA B 1 14 ? 5.578 13.312 22.578 1 61.72 14 ALA B O 1
ATOM 1660 N N . ILE B 1 15 ? 3.715 13.516 23.609 1 65.44 15 ILE B N 1
ATOM 1661 C CA . ILE B 1 15 ? 3.377 14.82 23.047 1 65.44 15 ILE B CA 1
ATOM 1662 C C . ILE B 1 15 ? 3.871 15.93 23.969 1 65.44 15 ILE B C 1
ATOM 1664 O O . ILE B 1 15 ? 3.592 15.906 25.172 1 65.44 15 ILE B O 1
ATOM 1668 N N . ASP B 1 16 ? 4.863 16.719 23.422 1 66.88 16 ASP B N 1
ATOM 1669 C CA . ASP B 1 16 ? 5.27 17.891 24.188 1 66.88 16 ASP B CA 1
ATOM 1670 C C . ASP B 1 16 ? 4.145 18.922 24.266 1 66.88 16 ASP B C 1
ATOM 1672 O O . ASP B 1 16 ? 3.953 19.703 23.344 1 66.88 16 ASP B O 1
ATOM 1676 N N . MET B 1 17 ? 3.402 18.984 25.281 1 71.56 17 MET B N 1
ATOM 1677 C CA . MET B 1 17 ? 2.225 19.828 25.422 1 71.56 17 MET B CA 1
ATOM 1678 C C . MET B 1 17 ? 2.627 21.297 25.641 1 71.56 17 MET B C 1
ATOM 1680 O O . MET B 1 17 ? 1.77 22.172 25.688 1 71.56 17 MET B O 1
ATOM 1684 N N . THR B 1 18 ? 3.932 21.531 25.656 1 75.69 18 THR B N 1
ATOM 1685 C CA . THR B 1 18 ? 4.352 22.922 25.828 1 75.69 18 THR B CA 1
ATOM 1686 C C . THR B 1 18 ? 4.523 23.594 24.469 1 75.69 18 THR B C 1
ATOM 1688 O O . THR B 1 18 ? 4.656 24.828 24.406 1 75.69 18 THR B O 1
ATOM 1691 N N . THR B 1 19 ? 4.496 22.734 23.516 1 82.75 19 THR B N 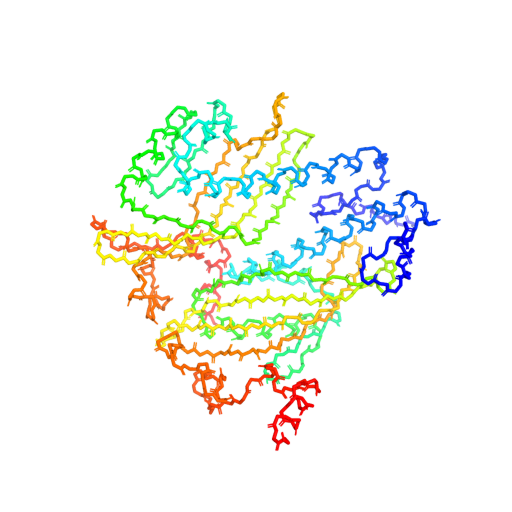1
ATOM 1692 C CA . THR B 1 19 ? 4.559 23.266 22.172 1 82.75 19 THR B CA 1
ATOM 1693 C C . THR B 1 19 ? 3.213 23.859 21.75 1 82.75 19 THR B C 1
ATOM 1695 O O . THR B 1 19 ? 2.16 23.359 22.172 1 82.75 19 THR B O 1
ATOM 1698 N N . ASP B 1 20 ? 3.23 24.938 21 1 90.31 20 ASP B N 1
ATOM 1699 C CA . ASP B 1 20 ? 1.987 25.609 20.609 1 90.31 20 ASP B CA 1
ATOM 1700 C C . ASP B 1 20 ? 1.162 24.719 19.688 1 90.31 20 ASP B C 1
ATOM 1702 O O . ASP B 1 20 ? 1.685 23.766 19.094 1 90.31 20 ASP B O 1
ATOM 1706 N N . LEU B 1 21 ? -0.058 25.031 19.656 1 90.5 21 LEU B N 1
ATOM 1707 C CA . LEU B 1 21 ? -1.042 24.219 18.938 1 90.5 21 LEU B CA 1
ATOM 1708 C C . LEU B 1 21 ? -0.68 24.109 17.453 1 90.5 21 LEU B C 1
ATOM 1710 O O . LEU B 1 21 ? -0.831 23.047 16.859 1 90.5 21 LEU B O 1
ATOM 1714 N N . GLU B 1 22 ? -0.251 25.203 16.906 1 91.56 22 GLU B N 1
ATOM 1715 C CA . GLU B 1 22 ? 0.11 25.203 15.492 1 91.56 22 GLU B CA 1
ATOM 1716 C C . GLU B 1 22 ? 1.237 24.203 15.211 1 91.56 22 GLU B C 1
ATOM 1718 O O . GLU B 1 22 ? 1.193 23.469 14.227 1 91.56 22 GLU B O 1
ATOM 1723 N N . THR B 1 23 ? 2.207 24.188 16.078 1 91.94 23 THR B N 1
ATOM 1724 C CA . THR B 1 23 ? 3.33 23.266 15.93 1 91.94 23 THR B CA 1
ATOM 1725 C C . THR B 1 23 ? 2.873 21.828 16.094 1 91.94 23 THR B C 1
ATOM 1727 O O . THR B 1 23 ? 3.324 20.938 15.375 1 91.94 23 THR B O 1
ATOM 1730 N N . ARG B 1 24 ? 2 21.609 16.953 1 92.81 24 ARG B N 1
ATOM 1731 C CA . ARG B 1 24 ? 1.486 20.266 17.188 1 92.81 24 ARG B CA 1
ATOM 1732 C C . ARG B 1 24 ? 0.686 19.766 16 1 92.81 24 ARG B C 1
ATOM 1734 O O . ARG B 1 24 ? 0.795 18.594 15.617 1 92.81 24 ARG B O 1
ATOM 1741 N N . ILE B 1 25 ? -0.039 20.641 15.43 1 94 25 ILE B N 1
ATOM 1742 C CA . ILE B 1 25 ? -0.835 20.281 14.258 1 94 25 ILE B CA 1
ATOM 1743 C C . ILE B 1 25 ? 0.084 20.031 13.062 1 94 25 ILE B C 1
ATOM 1745 O O . ILE B 1 25 ? -0.111 19.078 12.312 1 94 25 ILE B O 1
ATOM 1749 N N . ARG B 1 26 ? 1.043 20.797 12.93 1 93.69 26 ARG B N 1
ATOM 1750 C CA . ARG B 1 26 ? 2.02 20.609 11.859 1 93.69 26 ARG B CA 1
ATOM 1751 C C . ARG B 1 26 ? 2.695 19.25 11.977 1 93.69 26 ARG B C 1
ATOM 1753 O O . ARG B 1 26 ? 2.941 18.578 10.969 1 93.69 26 ARG B O 1
ATOM 1760 N N . ARG B 1 27 ? 2.951 18.859 13.172 1 94.5 27 ARG B N 1
ATOM 1761 C CA . ARG B 1 27 ? 3.604 17.562 13.391 1 94.5 27 ARG B CA 1
ATOM 1762 C C . ARG B 1 27 ? 2.697 16.422 12.969 1 94.5 27 ARG B C 1
ATOM 1764 O O . ARG B 1 27 ? 3.16 15.438 12.383 1 94.5 27 ARG B O 1
ATOM 1771 N N . LEU B 1 28 ? 1.46 16.562 13.25 1 95.12 28 LEU B N 1
ATOM 1772 C CA . LEU B 1 28 ? 0.497 15.555 12.812 1 95.12 28 LEU B CA 1
ATOM 1773 C C . LEU B 1 28 ? 0.389 15.531 11.289 1 95.12 28 LEU B C 1
ATOM 1775 O O . LEU B 1 28 ? 0.301 14.461 10.688 1 95.12 28 LEU B O 1
ATOM 1779 N N . GLU B 1 29 ? 0.439 16.641 10.703 1 96.5 29 GLU B N 1
ATOM 1780 C CA . GLU B 1 29 ? 0.404 16.734 9.25 1 96.5 29 GLU B CA 1
ATOM 1781 C C . GLU B 1 29 ? 1.661 16.141 8.625 1 96.5 29 GLU B C 1
ATOM 1783 O O . GLU B 1 29 ? 1.588 15.461 7.602 1 96.5 29 GLU B O 1
ATOM 1788 N N . ASP B 1 30 ? 2.756 16.406 9.273 1 96.94 30 ASP B N 1
ATOM 1789 C CA . ASP B 1 30 ? 4.02 15.844 8.805 1 96.94 30 ASP B CA 1
ATOM 1790 C C . ASP B 1 30 ? 4.004 14.32 8.883 1 96.94 30 ASP B C 1
ATOM 1792 O O . ASP B 1 30 ? 4.473 13.641 7.965 1 96.94 30 ASP B O 1
ATOM 1796 N N . ARG B 1 31 ? 3.469 13.805 9.898 1 97.06 31 ARG B N 1
ATOM 1797 C CA . ARG B 1 31 ? 3.373 12.352 10.047 1 97.06 31 ARG B CA 1
ATOM 1798 C C . ARG B 1 31 ? 2.525 11.742 8.93 1 97.06 31 ARG B C 1
ATOM 1800 O O . ARG B 1 31 ? 2.881 10.711 8.367 1 97.06 31 ARG B O 1
ATOM 1807 N N . GLN B 1 32 ? 1.488 12.414 8.672 1 96.94 32 GLN B N 1
ATOM 1808 C CA . GLN B 1 32 ? 0.632 11.938 7.594 1 96.94 32 GLN B CA 1
ATOM 1809 C C . GLN B 1 32 ? 1.354 11.992 6.25 1 96.94 32 GLN B C 1
ATOM 1811 O O . GLN B 1 32 ? 1.238 11.078 5.438 1 96.94 32 GLN B O 1
ATOM 1816 N N . ALA B 1 33 ? 2.027 13.031 6 1 97.69 33 ALA B N 1
ATOM 1817 C CA . ALA B 1 33 ? 2.768 13.188 4.75 1 97.69 33 ALA B CA 1
ATOM 1818 C C . ALA B 1 33 ? 3.812 12.086 4.594 1 97.69 33 ALA B C 1
ATOM 1820 O O . ALA B 1 33 ? 4.023 11.57 3.492 1 97.69 33 ALA B O 1
ATOM 1821 N N . LEU B 1 34 ? 4.434 11.734 5.652 1 98.44 34 LEU B N 1
ATOM 1822 C CA . LEU B 1 34 ? 5.441 10.68 5.613 1 98.44 34 LEU B CA 1
ATOM 1823 C C . LEU B 1 34 ? 4.801 9.328 5.352 1 98.44 34 LEU B C 1
ATOM 1825 O O . LEU B 1 34 ? 5.355 8.5 4.617 1 98.44 34 LEU B O 1
ATOM 1829 N N . SER B 1 35 ? 3.662 9.125 5.934 1 97.88 35 SER B N 1
ATOM 1830 C CA . SER B 1 35 ? 2.926 7.898 5.645 1 97.88 35 SER B CA 1
ATOM 1831 C C . SER B 1 35 ? 2.52 7.828 4.176 1 97.88 35 SER B C 1
ATOM 1833 O O . SER B 1 35 ? 2.621 6.773 3.549 1 97.88 35 SER B O 1
ATOM 1835 N N . ASP B 1 36 ? 2.119 8.922 3.662 1 98.12 36 ASP B N 1
ATOM 1836 C CA . ASP B 1 36 ? 1.768 8.984 2.246 1 98.12 36 ASP B CA 1
ATOM 1837 C C . ASP B 1 36 ? 2.986 8.711 1.366 1 98.12 36 ASP B C 1
ATOM 1839 O O . ASP B 1 36 ? 2.871 8.078 0.315 1 98.12 36 ASP B O 1
ATOM 1843 N N . LEU B 1 37 ? 4.098 9.211 1.744 1 98.56 37 LEU B N 1
ATOM 1844 C CA . LEU B 1 37 ? 5.332 8.984 1.006 1 98.56 37 LEU B CA 1
ATOM 1845 C C . LEU B 1 37 ? 5.637 7.492 0.902 1 98.56 37 LEU B C 1
ATOM 1847 O O . LEU B 1 37 ? 5.941 6.992 -0.182 1 98.56 37 LEU B O 1
ATOM 1851 N N . VAL B 1 38 ? 5.473 6.781 1.98 1 98.56 38 VAL B N 1
ATOM 1852 C CA . VAL B 1 38 ? 5.754 5.352 2.031 1 98.56 38 VAL B CA 1
ATOM 1853 C C . VAL B 1 38 ? 4.75 4.594 1.167 1 98.56 38 VAL B C 1
ATOM 1855 O O . VAL B 1 38 ? 5.125 3.715 0.389 1 98.56 38 VAL B O 1
ATOM 1858 N N . ALA B 1 39 ? 3.525 4.965 1.304 1 98.19 39 ALA B N 1
ATOM 1859 C CA . ALA B 1 39 ? 2.484 4.32 0.508 1 98.19 39 ALA B CA 1
ATOM 1860 C C . ALA B 1 39 ? 2.707 4.555 -0.982 1 98.19 39 ALA B C 1
ATOM 1862 O O . ALA B 1 39 ? 2.564 3.637 -1.792 1 98.19 39 ALA B O 1
ATOM 1863 N N . THR B 1 40 ? 3.02 5.738 -1.342 1 98.12 40 THR B N 1
ATOM 1864 C CA . THR B 1 40 ? 3.244 6.113 -2.732 1 98.12 40 THR B CA 1
ATOM 1865 C C . THR B 1 40 ? 4.445 5.371 -3.309 1 98.12 40 THR B C 1
ATOM 1867 O O . THR B 1 40 ? 4.422 4.938 -4.461 1 98.12 40 THR B O 1
ATOM 1870 N N . TYR B 1 41 ? 5.508 5.211 -2.506 1 98.19 41 TYR B N 1
ATOM 1871 C CA . TYR B 1 41 ? 6.723 4.527 -2.936 1 98.19 41 TYR B CA 1
ATOM 1872 C C . TYR B 1 41 ? 6.398 3.158 -3.52 1 98.19 41 TYR B C 1
ATOM 1874 O O . TYR B 1 41 ? 6.816 2.838 -4.637 1 98.19 41 TYR B O 1
ATOM 1882 N N . GLY B 1 42 ? 5.668 2.361 -2.777 1 96.12 42 GLY B N 1
ATOM 1883 C CA . GLY B 1 42 ? 5.32 1.028 -3.244 1 96.12 42 GLY B CA 1
ATOM 1884 C C . GLY B 1 42 ? 4.598 1.033 -4.578 1 96.12 42 GLY B C 1
ATOM 1885 O O . GLY B 1 42 ? 4.957 0.287 -5.488 1 96.12 42 GLY B O 1
ATOM 1886 N N . ARG B 1 43 ? 3.656 1.884 -4.723 1 95.94 43 ARG B N 1
ATOM 1887 C CA . ARG B 1 43 ? 2.838 1.94 -5.93 1 95.94 43 ARG B CA 1
ATOM 1888 C C . ARG B 1 43 ? 3.66 2.4 -7.129 1 95.94 43 ARG B C 1
ATOM 1890 O O . ARG B 1 43 ? 3.531 1.851 -8.227 1 95.94 43 ARG B O 1
ATOM 1897 N N . VAL B 1 44 ? 4.473 3.391 -6.922 1 95.62 44 VAL B N 1
ATOM 1898 C CA . VAL B 1 44 ? 5.289 3.973 -7.984 1 95.62 44 VAL B CA 1
ATOM 1899 C C . VAL B 1 44 ? 6.27 2.93 -8.516 1 95.62 44 VAL B C 1
ATOM 1901 O O . VAL B 1 44 ? 6.492 2.836 -9.719 1 95.62 44 VAL B O 1
ATOM 1904 N N . VAL B 1 45 ? 6.883 2.158 -7.621 1 95.69 45 VAL B N 1
ATOM 1905 C CA . VAL B 1 45 ? 7.793 1.083 -8 1 95.69 45 VAL B CA 1
ATOM 1906 C C . VAL B 1 45 ? 7.031 0.009 -8.773 1 95.69 45 VAL B C 1
ATOM 1908 O O . VAL B 1 45 ? 7.469 -0.427 -9.844 1 95.69 45 VAL B O 1
ATOM 1911 N N . ASP B 1 46 ? 5.883 -0.385 -8.273 1 95.12 46 ASP B N 1
ATOM 1912 C CA . ASP B 1 46 ? 5.066 -1.423 -8.898 1 95.12 46 ASP B CA 1
ATOM 1913 C C . ASP B 1 46 ? 4.598 -0.991 -10.289 1 95.12 46 ASP B C 1
ATOM 1915 O O . ASP B 1 46 ? 4.496 -1.816 -11.195 1 95.12 46 ASP B O 1
ATOM 1919 N N . ASP B 1 47 ? 4.332 0.287 -10.453 1 94.62 47 ASP B N 1
ATOM 1920 C CA . ASP B 1 47 ? 3.771 0.829 -11.688 1 94.62 47 ASP B CA 1
ATOM 1921 C C . ASP B 1 47 ? 4.875 1.201 -12.672 1 94.62 47 ASP B C 1
ATOM 1923 O O . ASP B 1 47 ? 4.59 1.587 -13.812 1 94.62 47 ASP B O 1
ATOM 1927 N N . ARG B 1 48 ? 6.062 1.121 -12.305 1 94.81 48 ARG B N 1
ATOM 1928 C CA . ARG B 1 48 ? 7.223 1.502 -13.094 1 94.81 48 ARG B CA 1
ATOM 1929 C C . ARG B 1 48 ? 7.133 2.959 -13.539 1 94.81 48 ARG B C 1
ATOM 1931 O O . ARG B 1 48 ? 7.461 3.291 -14.68 1 94.81 48 ARG B O 1
ATOM 1938 N N . ASP B 1 49 ? 6.66 3.775 -12.703 1 94.12 49 ASP B N 1
ATOM 1939 C CA . ASP B 1 49 ? 6.613 5.215 -12.953 1 94.12 49 ASP B CA 1
ATOM 1940 C C . ASP B 1 49 ? 7.93 5.883 -12.562 1 94.12 49 ASP B C 1
ATOM 1942 O O . ASP B 1 49 ? 8.062 6.398 -11.453 1 94.12 49 ASP B O 1
ATOM 1946 N N . LEU B 1 50 ? 8.828 5.98 -13.438 1 93.94 50 LEU B N 1
ATOM 1947 C CA . LEU B 1 50 ? 10.195 6.391 -13.148 1 93.94 50 LEU B CA 1
ATOM 1948 C C . LEU B 1 50 ? 10.266 7.879 -12.82 1 93.94 50 LEU B C 1
ATOM 1950 O O . LEU B 1 50 ? 11.086 8.297 -12 1 93.94 50 LEU B O 1
ATOM 1954 N N . ASP B 1 51 ? 9.453 8.648 -13.477 1 94.12 51 ASP B N 1
ATOM 1955 C CA . ASP B 1 51 ? 9.43 10.078 -13.164 1 94.12 51 ASP B CA 1
ATOM 1956 C C . ASP B 1 51 ? 8.969 10.32 -11.727 1 94.12 51 ASP B C 1
ATOM 1958 O O . ASP B 1 51 ? 9.594 11.086 -10.992 1 94.12 51 ASP B O 1
ATOM 1962 N N . ALA B 1 52 ? 7.91 9.68 -11.367 1 95.44 52 ALA B N 1
ATOM 1963 C CA . ALA B 1 52 ? 7.434 9.812 -10 1 95.44 52 ALA B CA 1
ATOM 1964 C C . ALA B 1 52 ? 8.461 9.273 -9.008 1 95.44 52 ALA B C 1
ATOM 1966 O O . ALA B 1 52 ? 8.641 9.828 -7.922 1 95.44 52 ALA B O 1
ATOM 1967 N N . LEU B 1 53 ? 9.117 8.164 -9.406 1 96.94 53 LEU B N 1
ATOM 1968 C CA . LEU B 1 53 ? 10.133 7.566 -8.547 1 96.94 53 LEU B CA 1
ATOM 1969 C C . LEU B 1 53 ? 11.242 8.57 -8.25 1 96.94 53 LEU B C 1
ATOM 1971 O O . LEU B 1 53 ? 11.656 8.711 -7.094 1 96.94 53 LEU B O 1
ATOM 1975 N N . ARG B 1 54 ? 11.633 9.258 -9.203 1 97.12 54 ARG B N 1
ATOM 1976 C CA . ARG B 1 54 ? 12.688 10.266 -9.039 1 97.12 54 ARG B CA 1
ATOM 1977 C C . ARG B 1 54 ? 12.273 11.328 -8.031 1 97.12 54 ARG B C 1
ATOM 1979 O O . ARG B 1 54 ? 13.086 11.766 -7.211 1 97.12 54 ARG B O 1
ATOM 1986 N N . GLY B 1 55 ? 11.086 11.68 -8.07 1 97.75 55 GLY B N 1
ATOM 1987 C CA . GLY B 1 55 ? 10.562 12.75 -7.234 1 97.75 55 GLY B CA 1
ATOM 1988 C C . GLY B 1 55 ? 10.414 12.344 -5.777 1 97.75 55 GLY B C 1
ATOM 1989 O O . GLY B 1 55 ? 10.148 13.188 -4.918 1 97.75 55 GLY B O 1
ATOM 1990 N N . LEU B 1 56 ? 10.617 11.109 -5.48 1 98.56 56 LEU B N 1
ATOM 1991 C CA . LEU B 1 56 ? 10.453 10.641 -4.105 1 98.56 56 LEU B CA 1
ATOM 1992 C C . LEU B 1 56 ? 11.742 10.82 -3.314 1 98.56 56 LEU B C 1
ATOM 1994 O O . LEU B 1 56 ? 11.742 10.719 -2.086 1 98.56 56 LEU B O 1
ATOM 1998 N N . PHE B 1 57 ? 12.836 11.094 -3.967 1 98.69 57 PHE B N 1
ATOM 1999 C CA . PHE B 1 57 ? 14.148 11.117 -3.33 1 98.69 57 PHE B CA 1
ATOM 2000 C C . PHE B 1 57 ? 14.758 12.508 -3.391 1 98.69 57 PHE B C 1
ATOM 2002 O O . PHE B 1 57 ? 14.516 13.258 -4.34 1 98.69 57 PHE B O 1
ATOM 2009 N N . THR B 1 58 ? 15.539 12.836 -2.369 1 98.62 58 THR B N 1
ATOM 2010 C CA . THR B 1 58 ? 16.359 14.031 -2.459 1 98.62 58 THR B CA 1
ATOM 2011 C C . THR B 1 58 ? 17.469 13.852 -3.49 1 98.62 58 THR B C 1
ATOM 2013 O O . THR B 1 58 ? 17.797 12.719 -3.865 1 98.62 58 THR B O 1
ATOM 2016 N N . GLU B 1 59 ? 18.031 14.945 -3.877 1 98.12 59 GLU B N 1
ATOM 2017 C CA . GLU B 1 59 ? 19.078 14.898 -4.891 1 98.12 59 GLU B CA 1
ATOM 2018 C C . GLU B 1 59 ? 20.281 14.086 -4.41 1 98.12 59 GLU B C 1
ATOM 2020 O O . GLU B 1 59 ? 20.922 13.383 -5.199 1 98.12 59 GLU B O 1
ATOM 2025 N N . ASP B 1 60 ? 20.516 14.164 -3.133 1 98.38 60 ASP B N 1
ATOM 2026 C CA . ASP B 1 60 ? 21.672 13.492 -2.545 1 98.38 60 ASP B CA 1
ATOM 2027 C C . ASP B 1 60 ? 21.25 12.234 -1.786 1 98.38 60 ASP B C 1
ATOM 2029 O O . ASP B 1 60 ? 21.859 11.867 -0.789 1 98.38 60 ASP B O 1
ATOM 2033 N N . ALA B 1 61 ? 20.281 11.562 -2.188 1 98.69 61 ALA B N 1
ATOM 2034 C CA . ALA B 1 61 ? 19.719 10.414 -1.487 1 98.69 61 ALA B CA 1
ATOM 2035 C C . ALA B 1 61 ? 20.688 9.234 -1.503 1 98.69 61 ALA B C 1
ATOM 2037 O O . ALA B 1 61 ? 21.547 9.148 -2.375 1 98.69 61 ALA B O 1
ATOM 2038 N N . VAL B 1 62 ? 20.531 8.367 -0.477 1 98.12 62 VAL B N 1
ATOM 2039 C CA . VAL B 1 62 ? 21.266 7.113 -0.365 1 98.12 62 VAL B CA 1
ATOM 2040 C C . VAL B 1 62 ? 20.281 5.945 -0.306 1 98.12 62 VAL B C 1
ATOM 2042 O O . VAL B 1 62 ? 19.297 5.984 0.438 1 98.12 62 VAL B O 1
ATOM 2045 N N . PHE B 1 63 ? 20.562 4.949 -1.133 1 97.62 63 PHE B N 1
ATOM 2046 C CA . PHE B 1 63 ? 19.797 3.703 -1.106 1 97.62 63 PHE B CA 1
ATOM 2047 C C . PHE B 1 63 ? 20.734 2.514 -0.89 1 97.62 63 PHE B C 1
ATOM 2049 O O . PHE B 1 63 ? 21.703 2.342 -1.618 1 97.62 63 PHE B O 1
ATOM 2056 N N . GLU B 1 64 ? 20.391 1.757 0.142 1 92.62 64 GLU B N 1
ATOM 2057 C CA . GLU B 1 64 ? 21.203 0.589 0.451 1 92.62 64 GLU B CA 1
ATOM 2058 C C . GLU B 1 64 ? 20.375 -0.694 0.395 1 92.62 64 GLU B C 1
ATOM 2060 O O . GLU B 1 64 ? 19.391 -0.833 1.112 1 92.62 64 GLU B O 1
ATOM 2065 N N . SER B 1 65 ? 20.797 -1.514 -0.481 1 86.5 65 SER B N 1
ATOM 2066 C CA . SER B 1 65 ? 20.203 -2.846 -0.593 1 86.5 65 SER B CA 1
ATOM 2067 C C . SER B 1 65 ? 21.266 -3.93 -0.407 1 86.5 65 SER B C 1
ATOM 2069 O O . SER B 1 65 ? 22.312 -3.689 0.198 1 86.5 65 SER B O 1
ATOM 2071 N N . THR B 1 66 ? 20.953 -5.148 -0.867 1 73.56 66 THR B N 1
ATOM 2072 C CA . THR B 1 66 ? 21.828 -6.305 -0.669 1 73.56 66 THR B CA 1
ATOM 2073 C C . THR B 1 66 ? 23.172 -6.09 -1.346 1 73.56 66 THR B C 1
ATOM 2075 O O . THR B 1 66 ? 24.188 -6.66 -0.922 1 73.56 66 THR B O 1
ATOM 2078 N N . VAL B 1 67 ? 23.234 -5.203 -2.303 1 74.94 67 VAL B N 1
ATOM 2079 C CA . VAL B 1 67 ? 24.469 -5.047 -3.068 1 74.94 67 VAL B CA 1
ATOM 2080 C C . VAL B 1 67 ? 25.266 -3.861 -2.527 1 74.94 67 VAL B C 1
ATOM 2082 O O . VAL B 1 67 ? 26.328 -3.531 -3.049 1 74.94 67 VAL B O 1
ATOM 2085 N N . GLY B 1 68 ? 24.812 -3.195 -1.51 1 85.38 68 GLY B N 1
ATOM 2086 C CA . GLY B 1 68 ? 25.516 -2.066 -0.921 1 85.38 68 GLY B CA 1
ATOM 2087 C C . GLY B 1 68 ? 24.859 -0.732 -1.22 1 85.38 68 GLY B C 1
ATOM 2088 O O . GLY B 1 68 ? 23.812 -0.681 -1.872 1 85.38 68 GLY B O 1
ATOM 2089 N N . PRO B 1 69 ? 25.547 0.333 -0.743 1 94 69 PRO B N 1
ATOM 2090 C CA . PRO B 1 69 ? 24.922 1.652 -0.875 1 94 69 PRO B CA 1
ATOM 2091 C C . PRO B 1 69 ? 25.172 2.289 -2.24 1 94 69 PRO B C 1
ATOM 2093 O O . PRO B 1 69 ? 26.25 2.131 -2.811 1 94 69 PRO B O 1
ATOM 2096 N N . VAL B 1 70 ? 24.156 2.932 -2.75 1 96.12 70 VAL B N 1
ATOM 2097 C CA . VAL B 1 70 ? 24.203 3.807 -3.916 1 96.12 70 VAL B CA 1
ATOM 2098 C C . VAL B 1 70 ? 23.844 5.234 -3.502 1 96.12 70 VAL B C 1
ATOM 2100 O O . VAL B 1 70 ? 22.875 5.453 -2.766 1 96.12 70 VAL B O 1
ATOM 2103 N N . THR B 1 71 ? 24.672 6.18 -3.992 1 97.69 71 THR B N 1
ATOM 2104 C CA . THR B 1 71 ? 24.469 7.562 -3.576 1 97.69 71 THR B CA 1
ATOM 2105 C C . THR B 1 71 ? 24.141 8.445 -4.773 1 97.69 71 THR B C 1
ATOM 2107 O O . THR B 1 71 ? 24.781 8.336 -5.824 1 97.69 71 THR B O 1
ATOM 2110 N N . GLY B 1 72 ? 23.156 9.375 -4.555 1 98.44 72 GLY B N 1
ATOM 2111 C CA . GLY B 1 72 ? 22.688 10.281 -5.594 1 98.44 72 GLY B CA 1
ATOM 2112 C C . GLY B 1 72 ? 21.391 9.836 -6.234 1 98.44 72 GLY B C 1
ATOM 2113 O O . GLY B 1 72 ? 21.234 8.656 -6.559 1 98.44 72 GLY B O 1
ATOM 2114 N N . ARG B 1 73 ? 20.516 10.742 -6.445 1 98.06 73 ARG B N 1
ATOM 2115 C CA . ARG B 1 73 ? 19.188 10.422 -6.941 1 98.06 73 ARG B CA 1
ATOM 2116 C C . ARG B 1 73 ? 19.25 9.695 -8.281 1 98.06 73 ARG B C 1
ATOM 2118 O O . ARG B 1 73 ? 18.547 8.719 -8.5 1 98.06 73 ARG B O 1
ATOM 2125 N N . ASP B 1 74 ? 20.062 10.203 -9.195 1 97.69 74 ASP B N 1
ATOM 2126 C CA . ASP B 1 74 ? 20.172 9.57 -10.5 1 97.69 74 ASP B CA 1
ATOM 2127 C C . ASP B 1 74 ? 20.688 8.141 -10.383 1 97.69 74 ASP B C 1
ATOM 2129 O O . ASP B 1 74 ? 20.172 7.23 -11.031 1 97.69 74 ASP B O 1
ATOM 2133 N N . GLU B 1 75 ? 21.719 7.953 -9.57 1 96.94 75 GLU B N 1
ATOM 2134 C CA . GLU B 1 75 ? 22.281 6.629 -9.336 1 96.94 75 GLU B CA 1
ATOM 2135 C C . GLU B 1 75 ? 21.266 5.707 -8.656 1 96.94 75 GLU B C 1
ATOM 2137 O O . GLU B 1 75 ? 21.203 4.516 -8.969 1 96.94 75 GLU B O 1
ATOM 2142 N N . VAL B 1 76 ? 20.5 6.258 -7.781 1 97.56 76 VAL B N 1
ATOM 2143 C CA . VAL B 1 76 ? 19.469 5.492 -7.086 1 97.56 76 VAL B CA 1
ATOM 2144 C C . VAL B 1 76 ? 18.406 5.035 -8.086 1 97.56 76 VAL B C 1
ATOM 2146 O O . VAL B 1 76 ? 18.031 3.861 -8.102 1 97.56 76 VAL B O 1
ATOM 2149 N N . VAL B 1 77 ? 17.984 5.91 -8.93 1 96.75 77 VAL B N 1
ATOM 2150 C CA . VAL B 1 77 ? 16.969 5.566 -9.922 1 96.75 77 VAL B CA 1
ATOM 2151 C C . VAL B 1 77 ? 17.516 4.523 -10.891 1 96.75 77 VAL B C 1
ATOM 2153 O O . VAL B 1 77 ? 16.828 3.562 -11.234 1 96.75 77 VAL B O 1
ATOM 2156 N N . ASP B 1 78 ? 18.781 4.656 -11.273 1 95.38 78 ASP B N 1
ATOM 2157 C CA . ASP B 1 78 ? 19.422 3.662 -12.133 1 95.38 78 ASP B CA 1
ATOM 2158 C C . ASP B 1 78 ? 19.438 2.289 -11.469 1 95.38 78 ASP B C 1
ATOM 2160 O O . ASP B 1 78 ? 19.219 1.27 -12.125 1 95.38 78 ASP B O 1
ATOM 2164 N N . HIS B 1 79 ? 19.719 2.305 -10.242 1 94.06 79 HIS B N 1
ATOM 2165 C CA . HIS B 1 79 ? 19.703 1.059 -9.484 1 94.06 79 HIS B CA 1
ATOM 2166 C C . HIS B 1 79 ? 18.328 0.41 -9.508 1 94.06 79 HIS B C 1
ATOM 2168 O O . HIS B 1 79 ? 18.203 -0.796 -9.734 1 94.06 79 HIS B O 1
ATOM 2174 N N . TYR B 1 80 ? 17.297 1.201 -9.297 1 94.56 80 TYR B N 1
ATOM 2175 C CA . TYR B 1 80 ? 15.938 0.679 -9.352 1 94.56 80 TYR B CA 1
ATOM 2176 C C . TYR B 1 80 ? 15.625 0.102 -10.727 1 94.56 80 TYR B C 1
ATOM 2178 O O . TYR B 1 80 ? 15.008 -0.959 -10.836 1 94.56 80 TYR B O 1
ATOM 2186 N N . ILE B 1 81 ? 16.062 0.804 -11.734 1 91.88 81 ILE B N 1
ATOM 2187 C CA . ILE B 1 81 ? 15.82 0.343 -13.102 1 91.88 81 ILE B CA 1
ATOM 2188 C C . ILE B 1 81 ? 16.453 -1.032 -13.297 1 91.88 81 ILE B C 1
ATOM 2190 O O . ILE B 1 81 ? 15.812 -1.94 -13.844 1 91.88 81 ILE B O 1
ATOM 2194 N N . GLU B 1 82 ? 17.641 -1.199 -12.836 1 88.75 82 GLU B N 1
ATOM 2195 C CA . GLU B 1 82 ? 18.328 -2.484 -12.945 1 88.75 82 GLU B CA 1
ATOM 2196 C C . GLU B 1 82 ? 17.578 -3.576 -12.188 1 88.75 82 GLU B C 1
ATOM 2198 O O . GLU B 1 82 ? 17.406 -4.688 -12.688 1 88.75 82 GLU B O 1
ATOM 2203 N N . ARG B 1 83 ? 17.125 -3.283 -11.023 1 87.75 83 ARG B N 1
ATOM 2204 C CA . ARG B 1 83 ? 16.406 -4.262 -10.211 1 87.75 83 ARG B CA 1
ATOM 2205 C C . ARG B 1 83 ? 15.062 -4.609 -10.836 1 87.75 83 ARG B C 1
ATOM 2207 O O . ARG B 1 83 ? 14.656 -5.773 -10.836 1 87.75 83 ARG B O 1
ATOM 2214 N N . MET B 1 84 ? 14.383 -3.596 -11.344 1 88.56 84 MET B N 1
ATOM 2215 C CA . MET B 1 84 ? 13.062 -3.773 -11.938 1 88.56 84 MET B CA 1
ATOM 2216 C C . MET B 1 84 ? 13.125 -4.711 -13.133 1 88.56 84 MET B C 1
ATOM 2218 O O . MET B 1 84 ? 12.156 -5.402 -13.445 1 88.56 84 MET B O 1
ATOM 2222 N N . ARG B 1 85 ? 14.234 -4.785 -13.727 1 87 85 ARG B N 1
ATOM 2223 C CA . ARG B 1 85 ? 14.383 -5.66 -14.883 1 87 85 ARG B CA 1
ATOM 2224 C C . ARG B 1 85 ? 14.438 -7.125 -14.461 1 87 85 ARG B C 1
ATOM 2226 O O . ARG B 1 85 ? 14.25 -8.023 -15.289 1 87 85 ARG B O 1
ATOM 2233 N N . MET B 1 86 ? 14.688 -7.336 -13.219 1 81.12 86 MET B N 1
ATOM 2234 C CA . MET B 1 86 ? 14.797 -8.695 -12.703 1 81.12 86 MET B CA 1
ATOM 2235 C C . MET B 1 86 ? 13.422 -9.297 -12.438 1 81.12 86 MET B C 1
ATOM 2237 O O . MET B 1 86 ? 13.289 -10.508 -12.273 1 81.12 86 MET B O 1
ATOM 2241 N N . PHE B 1 87 ? 12.43 -8.438 -12.328 1 83.5 87 PHE B N 1
ATOM 2242 C CA . PHE B 1 87 ? 11.117 -8.961 -11.969 1 83.5 87 PHE B CA 1
ATOM 2243 C C . PHE B 1 87 ? 10.047 -8.461 -12.938 1 83.5 87 PHE B C 1
ATOM 2245 O O . PHE B 1 87 ? 10.164 -7.359 -13.484 1 83.5 87 PHE B O 1
ATOM 2252 N N . ASP B 1 88 ? 9.062 -9.281 -13.125 1 86.06 88 ASP B N 1
ATOM 2253 C CA . ASP B 1 88 ? 7.852 -8.891 -13.836 1 86.06 88 ASP B CA 1
ATOM 2254 C C . ASP B 1 88 ? 6.938 -8.047 -12.953 1 86.06 88 ASP B C 1
ATOM 2256 O O . ASP B 1 88 ? 7.371 -7.055 -12.367 1 86.06 88 ASP B O 1
ATOM 2260 N N . ALA B 1 89 ? 5.727 -8.461 -12.789 1 88.19 89 ALA B N 1
ATOM 2261 C CA . ALA B 1 89 ? 4.828 -7.738 -11.891 1 88.19 89 ALA B CA 1
ATOM 2262 C C . ALA B 1 89 ? 5.309 -7.832 -10.445 1 88.19 89 ALA B C 1
ATOM 2264 O O . ALA B 1 89 ? 5.84 -8.859 -10.031 1 88.19 89 ALA B O 1
ATOM 2265 N N . SER B 1 90 ? 5.168 -6.777 -9.758 1 93 90 SER B N 1
ATOM 2266 C CA . SER B 1 90 ? 5.52 -6.707 -8.336 1 93 90 SER B CA 1
ATOM 2267 C C . SER B 1 90 ? 4.418 -6.031 -7.531 1 93 90 SER B C 1
ATOM 2269 O O . SER B 1 90 ? 3.582 -5.312 -8.086 1 93 90 SER B O 1
ATOM 2271 N N . PHE B 1 91 ? 4.352 -6.328 -6.34 1 95.62 91 PHE B N 1
ATOM 2272 C CA . PHE B 1 91 ? 3.391 -5.766 -5.398 1 95.62 91 PHE B CA 1
ATOM 2273 C C . PHE B 1 91 ? 4.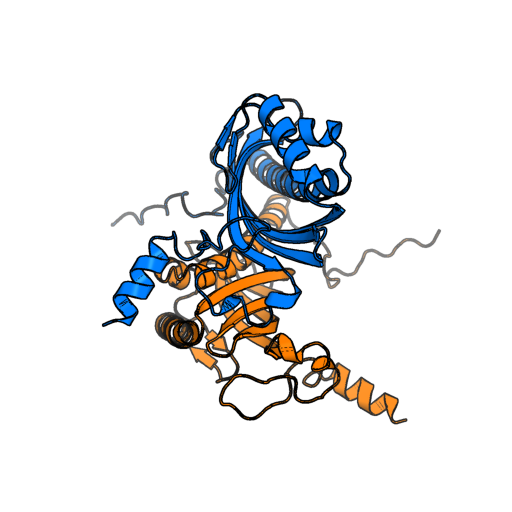051 -5.48 -4.059 1 95.62 91 PHE B C 1
ATOM 2275 O O . PHE B 1 91 ? 4.367 -6.406 -3.305 1 95.62 91 PHE B O 1
ATOM 2282 N N . HIS B 1 92 ? 4.324 -4.191 -3.719 1 97.5 92 HIS B N 1
ATOM 2283 C CA . HIS B 1 92 ? 4.945 -3.76 -2.475 1 97.5 92 HIS B CA 1
ATOM 2284 C C . HIS B 1 92 ? 3.896 -3.324 -1.455 1 97.5 92 HIS B C 1
ATOM 2286 O O . HIS B 1 92 ? 3.055 -2.475 -1.751 1 97.5 92 HIS B O 1
ATOM 2292 N N . ILE B 1 93 ? 4.023 -3.881 -0.263 1 97.31 93 ILE B N 1
ATOM 2293 C CA . ILE B 1 93 ? 2.998 -3.709 0.76 1 97.31 93 ILE B CA 1
ATOM 2294 C C . ILE B 1 93 ? 3.633 -3.17 2.041 1 97.31 93 ILE B C 1
ATOM 2296 O O . ILE B 1 93 ? 4.195 -3.934 2.83 1 97.31 93 ILE B O 1
ATOM 2300 N N . PRO B 1 94 ? 3.467 -1.892 2.268 1 97.38 94 PRO B N 1
ATOM 2301 C CA . PRO B 1 94 ? 3.812 -1.418 3.609 1 97.38 94 PRO B CA 1
ATOM 2302 C C . PRO B 1 94 ? 2.758 -1.778 4.652 1 97.38 94 PRO B C 1
ATOM 2304 O O . PRO B 1 94 ? 1.564 -1.553 4.434 1 97.38 94 PRO B O 1
ATOM 2307 N N . HIS B 1 95 ? 3.162 -2.316 5.773 1 95.44 95 HIS B N 1
ATOM 2308 C CA . HIS B 1 95 ? 2.229 -2.76 6.805 1 95.44 95 HIS B CA 1
ATOM 2309 C C . HIS B 1 95 ? 2.111 -1.73 7.922 1 95.44 95 HIS B C 1
ATOM 2311 O O . HIS B 1 95 ? 1.003 -1.357 8.312 1 95.44 95 HIS B O 1
ATOM 2317 N N . SER B 1 96 ? 3.285 -1.431 8.453 1 96 96 SER B N 1
ATOM 2318 C CA . SER B 1 96 ? 3.318 -0.514 9.586 1 96 96 SER B CA 1
ATOM 2319 C C . SER B 1 96 ? 4.531 0.41 9.516 1 96 96 SER B C 1
ATOM 2321 O O . SER B 1 96 ? 5.504 0.113 8.82 1 96 96 SER B O 1
ATOM 2323 N N . GLN B 1 97 ? 4.363 1.56 10.25 1 97.38 97 GLN B N 1
ATOM 2324 C CA . GLN B 1 97 ? 5.414 2.572 10.234 1 97.38 97 GLN B CA 1
ATOM 2325 C C . GLN B 1 97 ? 5.516 3.281 11.578 1 97.38 97 GLN B C 1
ATOM 2327 O O . GLN B 1 97 ? 4.496 3.605 12.195 1 97.38 97 GLN B O 1
ATOM 2332 N N . THR B 1 98 ? 6.734 3.467 12.031 1 96.31 98 THR B N 1
ATOM 2333 C CA . THR B 1 98 ? 7.02 4.418 13.102 1 96.31 98 THR B CA 1
ATOM 2334 C C . THR B 1 98 ? 7.844 5.59 12.57 1 96.31 98 THR B C 1
ATOM 2336 O O . THR B 1 98 ? 8.586 5.445 11.602 1 96.31 98 THR B O 1
ATOM 2339 N N . VAL B 1 99 ? 7.637 6.762 13.219 1 97.19 99 VAL B N 1
ATOM 2340 C CA . VAL B 1 99 ? 8.367 7.961 12.812 1 97.19 99 VAL B CA 1
ATOM 2341 C C . VAL B 1 99 ? 8.922 8.664 14.055 1 97.19 99 VAL B C 1
ATOM 2343 O O . VAL B 1 99 ? 8.227 8.789 15.07 1 97.19 99 VAL B O 1
ATOM 2346 N N . GLU B 1 100 ? 10.117 9.062 13.969 1 95.62 100 GLU B N 1
ATOM 2347 C CA . GLU B 1 100 ? 10.758 9.945 14.938 1 95.62 100 GLU B CA 1
ATOM 2348 C C . GLU B 1 100 ? 11.273 11.219 14.281 1 95.62 100 GLU B C 1
ATOM 2350 O O . GLU B 1 100 ? 12.156 11.172 13.422 1 95.62 100 GLU B O 1
ATOM 2355 N N . PHE B 1 101 ? 10.703 12.289 14.711 1 96 101 PHE B N 1
ATOM 2356 C CA . PHE B 1 101 ? 11.188 13.562 14.188 1 96 101 PHE B CA 1
ATOM 2357 C C . PHE B 1 101 ? 12.484 13.969 14.875 1 96 101 PHE B C 1
ATOM 2359 O O . PHE B 1 101 ? 12.547 14.016 16.109 1 96 101 PHE B O 1
ATOM 2366 N N . THR B 1 102 ? 13.477 14.25 14.102 1 95.38 102 THR B N 1
ATOM 2367 C CA . THR B 1 102 ? 14.789 14.617 14.633 1 95.38 102 THR B CA 1
ATOM 2368 C C . THR B 1 102 ? 14.984 16.125 14.586 1 95.38 102 THR B C 1
ATOM 2370 O O . THR B 1 102 ? 15.883 16.656 15.242 1 95.38 102 THR B O 1
ATOM 2373 N N . SER B 1 103 ? 14.258 16.844 13.789 1 95.62 103 SER B N 1
ATOM 2374 C CA . SER B 1 103 ? 14.133 18.297 13.688 1 95.62 103 SER B CA 1
ATOM 2375 C C . SER B 1 103 ? 12.805 18.688 13.055 1 95.62 103 SER B C 1
ATOM 2377 O O . SER B 1 103 ? 11.922 17.844 12.867 1 95.62 103 SER B O 1
ATOM 2379 N N . ASP B 1 104 ? 12.68 19.938 12.766 1 93.44 104 ASP B N 1
ATOM 2380 C CA . ASP B 1 104 ? 11.484 20.391 12.047 1 93.44 104 ASP B CA 1
ATOM 2381 C C . ASP B 1 104 ? 11.477 19.859 10.617 1 93.44 104 ASP B C 1
ATOM 2383 O O . ASP B 1 104 ? 10.406 19.688 10.023 1 93.44 104 ASP B O 1
ATOM 2387 N N . ASP B 1 105 ? 12.664 19.547 10.141 1 97.5 105 ASP B N 1
ATOM 2388 C CA . ASP B 1 105 ? 12.742 19.25 8.719 1 97.5 105 ASP B CA 1
ATOM 2389 C C . ASP B 1 105 ? 13.422 17.906 8.477 1 97.5 105 ASP B C 1
ATOM 2391 O O . ASP B 1 105 ? 13.766 17.578 7.34 1 97.5 105 ASP B O 1
ATOM 2395 N N . THR B 1 106 ? 13.688 17.156 9.516 1 98.31 106 THR B N 1
ATOM 2396 C CA . THR B 1 106 ? 14.258 15.812 9.367 1 98.31 106 THR B CA 1
ATOM 2397 C C . THR B 1 106 ? 13.555 14.82 10.273 1 98.31 106 THR B C 1
ATOM 2399 O O . THR B 1 106 ? 13.062 15.188 11.344 1 98.31 106 THR B O 1
ATOM 2402 N N . ALA B 1 107 ? 13.484 13.57 9.836 1 98.25 107 ALA B N 1
ATOM 2403 C CA . ALA B 1 107 ? 12.867 12.477 10.586 1 98.25 107 ALA B CA 1
ATOM 2404 C C . ALA B 1 107 ? 13.477 11.133 10.195 1 98.25 107 ALA B C 1
ATOM 2406 O O . ALA B 1 107 ? 14.109 11.016 9.141 1 98.25 107 ALA B O 1
ATOM 2407 N N . SER B 1 108 ? 13.344 10.211 11.055 1 98.31 108 SER B N 1
ATOM 2408 C CA . SER B 1 108 ? 13.648 8.812 10.766 1 98.31 108 SER B CA 1
ATOM 2409 C C . SER B 1 108 ? 12.414 7.934 10.93 1 98.31 108 SER B C 1
ATOM 2411 O O . SER B 1 108 ? 11.469 8.305 11.617 1 98.31 108 SER B O 1
ATOM 2413 N N . GLY B 1 109 ? 12.422 6.812 10.203 1 97.88 109 GLY B N 1
ATOM 2414 C CA . GLY B 1 109 ? 11.305 5.891 10.281 1 97.88 109 GLY B CA 1
ATOM 2415 C C . GLY B 1 109 ? 11.695 4.449 10.008 1 97.88 109 GLY B C 1
ATOM 2416 O O . GLY B 1 109 ? 12.711 4.191 9.352 1 97.88 109 GLY B O 1
ATOM 2417 N N . ILE B 1 110 ? 10.93 3.537 10.555 1 96.81 110 ILE B N 1
ATOM 2418 C CA . ILE B 1 110 ? 11.023 2.111 10.266 1 96.81 110 ILE B CA 1
ATOM 2419 C C . ILE B 1 110 ? 9.688 1.613 9.703 1 96.81 110 ILE B C 1
ATOM 2421 O O . ILE B 1 110 ? 8.633 1.858 10.297 1 96.81 110 ILE B O 1
ATOM 2425 N N . VAL B 1 111 ? 9.797 1.005 8.531 1 98.19 111 VAL B N 1
ATOM 2426 C CA . VAL B 1 111 ? 8.617 0.448 7.883 1 98.19 111 VAL B CA 1
ATOM 2427 C C . VAL B 1 111 ? 8.734 -1.073 7.816 1 98.19 111 VAL B C 1
ATOM 2429 O O . VAL B 1 111 ? 9.711 -1.604 7.285 1 98.19 111 VAL B O 1
ATOM 2432 N N . THR B 1 112 ? 7.781 -1.802 8.375 1 96.62 112 THR B N 1
ATOM 2433 C CA . THR B 1 112 ? 7.633 -3.236 8.156 1 96.62 112 THR B CA 1
ATOM 2434 C C . THR B 1 112 ? 6.812 -3.514 6.898 1 96.62 112 THR B C 1
ATOM 2436 O O . THR B 1 112 ? 5.73 -2.953 6.723 1 96.62 112 THR B O 1
ATOM 2439 N N . ALA B 1 113 ? 7.434 -4.387 6.004 1 97.81 113 ALA B N 1
ATOM 2440 C CA . ALA B 1 113 ? 6.797 -4.5 4.695 1 97.81 113 ALA B CA 1
ATOM 2441 C C . ALA B 1 113 ? 7.008 -5.891 4.102 1 97.81 113 ALA B C 1
ATOM 2443 O O . ALA B 1 113 ? 7.809 -6.68 4.617 1 97.81 113 ALA B O 1
ATOM 2444 N N . HIS B 1 114 ? 6.23 -6.176 3.041 1 97.44 114 HIS B N 1
ATOM 2445 C CA . HIS B 1 114 ? 6.449 -7.305 2.145 1 97.44 114 HIS B CA 1
ATOM 2446 C C . HIS B 1 114 ? 6.535 -6.844 0.692 1 97.44 114 HIS B C 1
ATOM 2448 O O . HIS B 1 114 ? 6.031 -5.773 0.344 1 97.44 114 HIS B O 1
ATOM 2454 N N . ALA B 1 115 ? 7.184 -7.629 -0.038 1 95.56 115 ALA B N 1
ATOM 2455 C CA . ALA B 1 115 ? 7.137 -7.531 -1.495 1 95.56 115 ALA B CA 1
ATOM 2456 C C . ALA B 1 115 ? 6.824 -8.891 -2.125 1 95.56 115 ALA B C 1
ATOM 2458 O O . ALA B 1 115 ? 7.383 -9.914 -1.722 1 95.56 115 ALA B O 1
ATOM 2459 N N . GLU B 1 116 ? 5.852 -8.898 -3.035 1 94.81 116 GLU B N 1
ATOM 2460 C CA . GLU B 1 116 ? 5.516 -10.031 -3.889 1 94.81 116 GLU B CA 1
ATOM 2461 C C . GLU B 1 116 ? 6.004 -9.812 -5.316 1 94.81 116 GLU B C 1
ATOM 2463 O O . GLU B 1 116 ? 5.574 -8.867 -5.988 1 94.81 116 GLU B O 1
ATOM 2468 N N . LEU B 1 117 ? 6.906 -10.711 -5.785 1 91.62 117 LEU B N 1
ATOM 2469 C CA . LEU B 1 117 ? 7.586 -10.477 -7.055 1 91.62 117 LEU B CA 1
ATOM 2470 C C . LEU B 1 117 ? 7.344 -11.633 -8.023 1 91.62 117 LEU B C 1
ATOM 2472 O O . LEU B 1 117 ? 7.402 -12.797 -7.629 1 91.62 117 LEU B O 1
ATOM 2476 N N . GLY B 1 118 ? 6.961 -11.297 -9.281 1 90.44 118 GLY B N 1
ATOM 2477 C CA . GLY B 1 118 ? 7.043 -12.281 -10.352 1 90.44 118 GLY B CA 1
ATOM 2478 C C . GLY B 1 118 ? 8.438 -12.43 -10.922 1 90.44 118 GLY B C 1
ATOM 2479 O O . GLY B 1 118 ? 9 -11.469 -11.461 1 90.44 118 GLY B O 1
ATOM 2480 N N . MET B 1 119 ? 9.023 -13.586 -10.789 1 86.38 119 MET B N 1
ATOM 2481 C CA . MET B 1 119 ? 10.344 -13.875 -11.328 1 86.38 119 MET B CA 1
ATOM 2482 C C . MET B 1 119 ? 10.273 -15 -12.359 1 86.38 119 MET B C 1
ATOM 2484 O O . MET B 1 119 ? 9.281 -15.719 -12.438 1 86.38 119 MET B O 1
ATOM 2488 N N . PRO B 1 120 ? 11.297 -15.125 -13.18 1 80.69 120 PRO B N 1
ATOM 2489 C CA . PRO B 1 120 ? 11.266 -16.125 -14.242 1 80.69 120 PRO B CA 1
ATOM 2490 C C . PRO B 1 120 ? 10.977 -17.531 -13.711 1 80.69 120 PRO B C 1
ATOM 2492 O O . PRO B 1 120 ? 10.273 -18.312 -14.367 1 80.69 120 PRO B O 1
ATOM 2495 N N . ASP B 1 121 ? 11.391 -17.859 -12.562 1 83 121 ASP B N 1
ATOM 2496 C CA . ASP B 1 121 ? 11.234 -19.203 -12.047 1 83 121 ASP B CA 1
ATOM 2497 C C . ASP B 1 121 ? 10.047 -19.312 -11.094 1 83 121 ASP B C 1
ATOM 2499 O O . ASP B 1 121 ? 9.852 -20.328 -10.438 1 83 121 ASP B O 1
ATOM 2503 N N . GLY B 1 122 ? 9.242 -18.234 -11.039 1 87.81 122 GLY B N 1
ATOM 2504 C CA . GLY B 1 122 ? 8.047 -18.281 -10.203 1 87.81 122 GLY B CA 1
ATOM 2505 C C . GLY B 1 122 ? 7.883 -17.062 -9.328 1 87.81 122 GLY B C 1
ATOM 2506 O O . GLY B 1 122 ? 8.602 -16.078 -9.492 1 87.81 122 GLY B O 1
ATOM 2507 N N . SER B 1 123 ? 6.883 -17.281 -8.422 1 92.38 123 SER B N 1
ATOM 2508 C CA . SER B 1 123 ? 6.617 -16.188 -7.484 1 92.38 123 SER B CA 1
ATOM 2509 C C . SER B 1 123 ? 7.68 -16.125 -6.391 1 92.38 123 SER B C 1
ATOM 2511 O O . SER B 1 123 ? 8.125 -17.156 -5.898 1 92.38 123 SER B O 1
ATOM 2513 N N . PHE B 1 124 ? 8.102 -14.945 -6.047 1 90.81 124 PHE B N 1
ATOM 2514 C CA . PHE B 1 124 ? 9.164 -14.672 -5.078 1 90.81 124 PHE B CA 1
ATOM 2515 C C . PHE B 1 124 ? 8.672 -13.711 -3.998 1 90.81 124 PHE B C 1
ATOM 2517 O O . PHE B 1 124 ? 8.07 -12.68 -4.301 1 90.81 124 PHE B O 1
ATOM 2524 N N . TRP B 1 125 ? 8.859 -14.031 -2.732 1 93.75 125 TRP B N 1
ATOM 2525 C CA . TRP B 1 125 ? 8.359 -13.234 -1.621 1 93.75 125 TRP B CA 1
ATOM 2526 C C . TRP B 1 125 ? 9.508 -12.695 -0.773 1 93.75 125 TRP B C 1
ATOM 2528 O O . TRP B 1 125 ? 10.477 -13.406 -0.505 1 93.75 125 TRP B O 1
ATOM 2538 N N . VAL B 1 126 ? 9.383 -11.539 -0.36 1 92 126 VAL B N 1
ATOM 2539 C CA . VAL B 1 126 ? 10.367 -10.875 0.496 1 92 126 VAL B CA 1
ATOM 2540 C C . VAL B 1 126 ? 9.664 -10.281 1.716 1 92 126 VAL B C 1
ATOM 2542 O O . VAL B 1 126 ? 8.656 -9.586 1.583 1 92 126 VAL B O 1
ATOM 2545 N N . ALA B 1 127 ? 10.086 -10.641 2.906 1 92.62 127 ALA B N 1
ATOM 2546 C CA . ALA B 1 127 ? 9.781 -9.906 4.133 1 92.62 127 ALA B CA 1
ATOM 2547 C C . ALA B 1 127 ? 10.945 -9.016 4.551 1 92.62 127 ALA B C 1
ATOM 2549 O O . ALA B 1 127 ? 12.094 -9.477 4.621 1 92.62 127 ALA B O 1
ATOM 2550 N N . LEU B 1 128 ? 10.633 -7.762 4.859 1 92.69 128 LEU B N 1
ATOM 2551 C CA . LEU B 1 128 ? 11.734 -6.836 5.055 1 92.69 128 LEU B CA 1
ATOM 2552 C C . LEU B 1 128 ? 11.32 -5.664 5.938 1 92.69 128 LEU B C 1
ATOM 2554 O O . LEU B 1 128 ? 10.133 -5.504 6.242 1 92.69 128 LEU B O 1
ATOM 2558 N N . ARG B 1 129 ? 12.344 -4.953 6.379 1 93.69 129 ARG B N 1
ATOM 2559 C CA . ARG B 1 129 ? 12.164 -3.635 6.98 1 93.69 129 ARG B CA 1
ATOM 2560 C C . ARG B 1 129 ? 12.953 -2.574 6.215 1 93.69 129 ARG B C 1
ATOM 2562 O O . ARG B 1 129 ? 14.086 -2.812 5.797 1 93.69 129 ARG B O 1
ATOM 2569 N N . TYR B 1 130 ? 12.266 -1.45 6.008 1 96.88 130 TYR B N 1
ATOM 2570 C CA . TYR B 1 130 ? 12.961 -0.25 5.555 1 96.88 130 TYR B CA 1
ATOM 2571 C C . TYR B 1 130 ? 13.383 0.612 6.738 1 96.88 130 TYR B C 1
ATOM 2573 O O . TYR B 1 130 ? 12.57 0.915 7.617 1 96.88 130 TYR B O 1
ATOM 2581 N N . HIS B 1 131 ? 14.625 0.922 6.801 1 95.81 131 HIS B N 1
ATOM 2582 C CA . HIS B 1 131 ? 15.133 1.963 7.688 1 95.81 131 HIS B CA 1
ATOM 2583 C C . HIS B 1 131 ? 15.352 3.27 6.934 1 95.81 131 HIS B C 1
ATOM 2585 O O . HIS B 1 131 ? 16.297 3.391 6.16 1 95.81 131 HIS B O 1
ATOM 2591 N N . ASP B 1 132 ? 14.523 4.234 7.23 1 98.56 132 ASP B N 1
ATOM 2592 C CA . ASP B 1 132 ? 14.469 5.438 6.402 1 98.56 132 ASP B CA 1
ATOM 2593 C C . ASP B 1 132 ? 14.969 6.656 7.172 1 98.56 132 ASP B C 1
ATOM 2595 O O . ASP B 1 132 ? 14.852 6.719 8.398 1 98.56 132 ASP B O 1
ATOM 2599 N N . ARG B 1 133 ? 15.523 7.562 6.461 1 98.75 133 ARG B N 1
ATOM 2600 C CA . ARG B 1 133 ? 15.688 8.961 6.844 1 98.75 133 ARG B CA 1
ATOM 2601 C C . ARG B 1 133 ? 15.008 9.883 5.84 1 98.75 133 ARG B C 1
ATOM 2603 O O . ARG B 1 133 ? 15.133 9.695 4.629 1 98.75 133 ARG B O 1
ATOM 2610 N N . TYR B 1 134 ? 14.32 10.844 6.406 1 98.81 134 TYR B N 1
ATOM 2611 C CA . TYR B 1 134 ? 13.531 11.75 5.578 1 98.81 134 TYR B CA 1
ATOM 2612 C C . TYR B 1 134 ? 14.039 13.18 5.707 1 98.81 134 TYR B C 1
ATOM 2614 O O . TYR B 1 134 ? 14.555 13.57 6.758 1 98.81 134 TYR B O 1
ATOM 2622 N N . ARG B 1 135 ? 13.805 13.977 4.672 1 98.81 135 ARG B N 1
ATOM 2623 C CA . ARG B 1 135 ? 14.109 15.406 4.672 1 98.81 135 ARG B CA 1
ATOM 2624 C C . ARG B 1 135 ? 13 16.203 4.008 1 98.81 135 ARG B C 1
ATOM 2626 O O . ARG B 1 135 ? 12.508 15.82 2.941 1 98.81 135 ARG B O 1
ATOM 2633 N N . ARG B 1 136 ? 12.641 17.234 4.617 1 98.25 136 ARG B N 1
ATOM 2634 C CA . ARG B 1 136 ? 11.68 18.156 4.008 1 98.25 136 ARG B CA 1
ATOM 2635 C C . ARG B 1 136 ? 12.352 19.031 2.963 1 98.25 136 ARG B C 1
ATOM 2637 O O . ARG B 1 136 ? 13.43 19.594 3.209 1 98.25 136 ARG B O 1
ATOM 2644 N N . THR B 1 137 ? 11.742 19.109 1.827 1 97.75 137 THR B N 1
ATOM 2645 C CA . THR B 1 137 ? 12.156 20.016 0.76 1 97.75 137 THR B CA 1
ATOM 2646 C C . THR B 1 137 ? 11.078 21.062 0.481 1 97.75 137 THR B C 1
ATOM 2648 O O . THR B 1 137 ? 10.008 21.031 1.102 1 97.75 137 THR B O 1
ATOM 2651 N N . ASP B 1 138 ? 11.32 21.891 -0.438 1 94.69 138 ASP B N 1
ATOM 2652 C CA . ASP B 1 138 ? 10.32 22.875 -0.831 1 94.69 138 ASP B CA 1
ATOM 2653 C C . ASP B 1 138 ? 9.078 22.203 -1.412 1 94.69 138 ASP B C 1
ATOM 2655 O O . ASP B 1 138 ? 7.98 22.766 -1.36 1 94.69 138 ASP B O 1
ATOM 2659 N N . ASP B 1 139 ? 9.289 20.969 -1.875 1 94.62 139 ASP B N 1
ATOM 2660 C CA . ASP B 1 139 ? 8.188 20.266 -2.516 1 94.62 139 ASP B CA 1
ATOM 2661 C C . ASP B 1 139 ? 7.594 19.219 -1.577 1 94.62 139 ASP B C 1
ATOM 2663 O O . ASP B 1 139 ? 6.789 18.375 -1.999 1 94.62 139 ASP B O 1
ATOM 2667 N N . GLY B 1 140 ? 8.062 19.266 -0.31 1 97 140 GLY B N 1
ATOM 2668 C CA . GLY B 1 140 ? 7.551 18.312 0.658 1 97 140 GLY B CA 1
ATOM 2669 C C . GLY B 1 140 ? 8.594 17.328 1.127 1 97 140 GLY B C 1
ATOM 2670 O O . GLY B 1 140 ? 9.773 17.453 0.807 1 97 140 GLY B O 1
ATOM 2671 N N . TRP B 1 141 ? 8.148 16.344 1.898 1 98.44 141 TRP B N 1
ATOM 2672 C CA . TRP B 1 141 ? 9.023 15.328 2.473 1 98.44 141 TRP B CA 1
ATOM 2673 C C . TRP B 1 141 ? 9.5 14.344 1.404 1 98.44 141 TRP B C 1
ATOM 2675 O O . TRP B 1 141 ? 8.719 13.945 0.534 1 98.44 141 TRP B O 1
ATOM 2685 N N . ARG B 1 142 ? 10.75 13.961 1.441 1 98.88 142 ARG B N 1
ATOM 2686 C CA . ARG B 1 142 ? 11.367 13 0.528 1 98.88 142 ARG B CA 1
ATOM 2687 C C . ARG B 1 142 ? 12.242 12.008 1.283 1 98.88 142 ARG B C 1
ATOM 2689 O O . ARG B 1 142 ? 12.664 12.273 2.41 1 98.88 142 ARG B O 1
ATOM 2696 N N . PHE B 1 143 ? 12.508 10.898 0.634 1 98.88 143 PHE B N 1
ATOM 2697 C CA . PHE B 1 143 ? 13.516 9.984 1.159 1 98.88 143 PHE B CA 1
ATOM 2698 C C . PHE B 1 143 ? 14.914 10.562 0.981 1 98.88 143 PHE B C 1
ATOM 2700 O O . PHE B 1 143 ? 15.336 10.844 -0.142 1 98.88 143 PHE B O 1
ATOM 2707 N N . HIS B 1 144 ? 15.555 10.703 2.066 1 98.81 144 HIS B N 1
ATOM 2708 C CA . HIS B 1 144 ? 16.969 11.047 2.031 1 98.81 144 HIS B CA 1
ATOM 2709 C C . HIS B 1 144 ? 17.844 9.789 2.086 1 98.81 144 HIS B C 1
ATOM 2711 O O . HIS B 1 144 ? 18.922 9.758 1.498 1 98.81 144 HIS B O 1
ATOM 2717 N N . GLU B 1 145 ? 17.422 8.852 2.832 1 98.38 145 GLU B N 1
ATOM 2718 C CA . GLU B 1 145 ? 18.062 7.543 2.916 1 98.38 145 GLU B CA 1
ATOM 2719 C C . GLU B 1 145 ? 17.047 6.43 3.107 1 98.38 145 GLU B C 1
ATOM 2721 O O . GLU B 1 145 ? 16.094 6.582 3.873 1 98.38 145 GLU B O 1
ATOM 2726 N N . ARG B 1 146 ? 17.297 5.305 2.449 1 98.5 146 ARG B N 1
ATOM 2727 C CA . ARG B 1 146 ? 16.562 4.062 2.705 1 98.5 146 ARG B CA 1
ATOM 2728 C C . ARG B 1 146 ? 17.516 2.867 2.697 1 98.5 146 ARG B C 1
ATOM 2730 O O . ARG B 1 146 ? 18.234 2.648 1.724 1 98.5 146 ARG B O 1
ATOM 2737 N N . ARG B 1 147 ? 17.453 2.186 3.775 1 94.81 147 ARG B N 1
ATOM 2738 C CA . ARG B 1 147 ? 18.172 0.924 3.908 1 94.81 147 ARG B CA 1
ATOM 2739 C C . ARG B 1 147 ? 17.219 -0.252 4.008 1 94.81 147 ARG B C 1
ATOM 2741 O O . ARG B 1 147 ? 16.328 -0.265 4.867 1 94.81 147 ARG B O 1
ATOM 2748 N N . VAL B 1 148 ? 17.422 -1.216 3.135 1 94.38 148 VAL B N 1
ATOM 2749 C CA . VAL B 1 148 ? 16.562 -2.4 3.098 1 94.38 148 VAL B CA 1
ATOM 2750 C C . VAL B 1 148 ? 17.203 -3.518 3.922 1 94.38 148 VAL B C 1
ATOM 2752 O O . VAL B 1 148 ? 18.344 -3.91 3.67 1 94.38 148 VAL B O 1
ATOM 2755 N N . ARG B 1 149 ? 16.453 -3.973 4.922 1 89.19 149 ARG B N 1
ATOM 2756 C CA . ARG B 1 149 ? 16.859 -5.121 5.723 1 89.19 149 ARG B CA 1
ATOM 2757 C C . ARG B 1 149 ? 15.852 -6.258 5.605 1 89.19 149 ARG B C 1
ATOM 2759 O O . ARG B 1 149 ? 14.695 -6.105 5.992 1 89.19 149 ARG B O 1
ATOM 2766 N N . GLN B 1 150 ? 16.391 -7.387 5.105 1 89.81 150 GLN B N 1
ATOM 2767 C CA . GLN B 1 150 ? 15.484 -8.484 4.793 1 89.81 150 GLN B CA 1
ATOM 2768 C C . GLN B 1 150 ? 15.414 -9.484 5.945 1 89.81 150 GLN B C 1
ATOM 2770 O O . GLN B 1 150 ? 16.422 -9.773 6.586 1 89.81 150 GLN B O 1
ATOM 2775 N N . LEU B 1 151 ? 14.266 -10.008 6.258 1 87.88 151 LEU B N 1
ATOM 2776 C CA . LEU B 1 151 ? 14.062 -11.164 7.117 1 87.88 151 LEU B CA 1
ATOM 2777 C C . LEU B 1 151 ? 14.117 -12.461 6.305 1 87.88 151 LEU B C 1
ATOM 2779 O O . LEU B 1 151 ? 14.672 -13.461 6.758 1 87.88 151 LEU B O 1
ATOM 2783 N N . TYR B 1 152 ? 13.516 -12.414 5.102 1 87.62 152 TYR B N 1
ATOM 2784 C CA . TYR B 1 152 ? 13.688 -13.484 4.125 1 87.62 152 TYR B CA 1
ATOM 2785 C C . TYR B 1 152 ? 13.43 -12.977 2.711 1 87.62 152 TYR B C 1
ATOM 2787 O O . TYR B 1 152 ? 12.773 -11.953 2.523 1 87.62 152 TYR B O 1
ATOM 2795 N N . ALA B 1 153 ? 13.93 -13.609 1.823 1 89.94 153 ALA B N 1
ATOM 2796 C CA . ALA B 1 153 ? 13.742 -13.484 0.381 1 89.94 153 ALA B CA 1
ATOM 2797 C C . ALA B 1 153 ? 13.898 -14.836 -0.311 1 89.94 153 ALA B C 1
ATOM 2799 O O . ALA B 1 153 ? 15 -15.383 -0.379 1 89.94 153 ALA B O 1
ATOM 2800 N N . MET B 1 154 ? 12.734 -15.375 -0.814 1 89.25 154 MET B N 1
ATOM 2801 C CA . MET B 1 154 ? 12.797 -16.734 -1.367 1 89.25 154 MET B CA 1
ATOM 2802 C C . MET B 1 154 ? 11.594 -17 -2.268 1 89.25 154 MET B C 1
ATOM 2804 O O . MET B 1 154 ? 10.586 -16.297 -2.199 1 89.25 154 MET B O 1
ATOM 2808 N N . PRO B 1 155 ? 11.766 -18.062 -3.131 1 89.62 155 PRO B N 1
ATOM 2809 C CA . PRO B 1 155 ? 10.586 -18.5 -3.877 1 89.62 155 PRO B CA 1
ATOM 2810 C C . PRO B 1 155 ? 9.414 -18.875 -2.967 1 89.62 155 PRO B C 1
ATOM 2812 O O . PRO B 1 155 ? 9.625 -19.5 -1.923 1 89.62 155 PRO B O 1
ATOM 2815 N N . LEU B 1 156 ? 8.227 -18.469 -3.359 1 91.81 156 LEU B N 1
ATOM 2816 C CA . LEU B 1 156 ? 7.051 -18.797 -2.561 1 91.81 156 LEU B CA 1
ATOM 2817 C C . LEU B 1 156 ? 6.945 -20.297 -2.348 1 91.81 156 LEU B C 1
ATOM 2819 O O . LEU B 1 156 ? 6.551 -20.75 -1.27 1 91.81 156 LEU B O 1
ATOM 2823 N N . ALA B 1 157 ? 7.215 -21.125 -3.303 1 89.19 157 ALA B N 1
ATOM 2824 C CA . ALA B 1 157 ? 7.137 -22.578 -3.221 1 89.19 157 ALA B CA 1
ATOM 2825 C C . ALA B 1 157 ? 8.008 -23.109 -2.086 1 89.19 157 ALA B C 1
ATOM 2827 O O . ALA B 1 157 ? 7.797 -24.234 -1.607 1 89.19 157 ALA B O 1
ATOM 2828 N N . GLU B 1 158 ? 8.992 -22.328 -1.702 1 87.25 158 GLU B N 1
ATOM 2829 C CA . GLU B 1 158 ? 9.922 -22.781 -0.673 1 87.25 158 GLU B CA 1
ATOM 2830 C C . GLU B 1 158 ? 9.547 -22.219 0.695 1 87.25 158 GLU B C 1
ATOM 2832 O O . GLU B 1 158 ? 10.148 -22.594 1.707 1 87.25 158 GLU B O 1
ATOM 2837 N N . LEU B 1 159 ? 8.633 -21.422 0.743 1 87.94 159 LEU B N 1
ATOM 2838 C CA . LEU B 1 159 ? 8.359 -20.672 1.961 1 87.94 159 LEU B CA 1
ATOM 2839 C C . LEU B 1 159 ? 7.789 -21.578 3.045 1 87.94 159 LEU B C 1
ATOM 2841 O O . LEU B 1 159 ? 8 -21.344 4.234 1 87.94 159 LEU B O 1
ATOM 2845 N N . ALA B 1 160 ? 7.078 -22.594 2.635 1 80.12 160 ALA B N 1
ATOM 2846 C CA . ALA B 1 160 ? 6.449 -23.469 3.611 1 80.12 160 ALA B CA 1
ATOM 2847 C C . ALA B 1 160 ? 7.477 -24 4.613 1 80.12 160 ALA B C 1
ATOM 2849 O O . ALA B 1 160 ? 7.188 -24.109 5.805 1 80.12 160 ALA B O 1
ATOM 2850 N N . ASP B 1 161 ? 8.625 -24.188 4.195 1 77.44 161 ASP B N 1
ATOM 2851 C CA . ASP B 1 161 ? 9.625 -24.734 5.098 1 77.44 161 ASP B CA 1
ATOM 2852 C C . ASP B 1 161 ? 10.844 -23.812 5.191 1 77.44 161 ASP B C 1
ATOM 2854 O O . ASP B 1 161 ? 11.766 -24.078 5.973 1 77.44 161 ASP B O 1
ATOM 2858 N N . GLY B 1 162 ? 10.852 -22.781 4.48 1 81.69 162 GLY B N 1
ATOM 2859 C CA . GLY B 1 162 ? 12.047 -21.984 4.305 1 81.69 162 GLY B CA 1
ATOM 2860 C C . GLY B 1 162 ? 12.383 -21.141 5.52 1 81.69 162 GLY B C 1
ATOM 2861 O O . GLY B 1 162 ? 13.547 -20.766 5.723 1 81.69 162 GLY B O 1
ATOM 2862 N N . LEU B 1 163 ? 11.477 -20.859 6.359 1 77.69 163 LEU B N 1
ATOM 2863 C C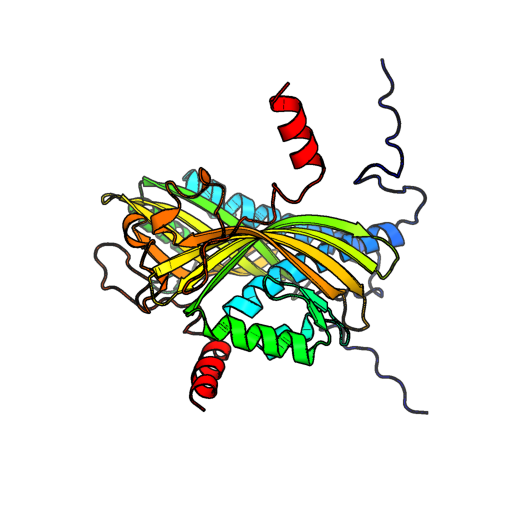A . LEU B 1 163 ? 11.711 -19.969 7.484 1 77.69 163 LEU B CA 1
ATOM 2864 C C . LEU B 1 163 ? 12.453 -20.688 8.602 1 77.69 163 LEU B C 1
ATOM 2866 O O . LEU B 1 163 ? 13.016 -20.047 9.5 1 77.69 163 LEU B O 1
ATOM 2870 N N . SER B 1 164 ? 12.336 -21.891 8.547 1 72.25 164 SER B N 1
ATOM 2871 C CA . SER B 1 164 ? 12.93 -22.672 9.625 1 72.25 164 SER B CA 1
ATOM 2872 C C . SER B 1 164 ? 14.422 -22.875 9.414 1 72.25 164 SER B C 1
ATOM 2874 O O . SER B 1 164 ? 15.141 -23.281 10.328 1 72.25 164 SER B O 1
ATOM 2876 N N . GLU B 1 165 ? 14.906 -22.422 8.234 1 68.81 165 GLU B N 1
ATOM 2877 C CA . GLU B 1 165 ? 16.328 -22.578 7.91 1 68.81 165 GLU B CA 1
ATOM 2878 C C . GLU B 1 165 ? 17.062 -21.25 8.016 1 68.81 165 GLU B C 1
ATOM 2880 O O . GLU B 1 165 ? 16.438 -20.188 7.977 1 68.81 165 GLU B O 1
ATOM 2885 N N . GLY B 1 166 ? 18.312 -21.156 8.492 1 70.62 166 GLY B N 1
ATOM 2886 C CA . GLY B 1 166 ? 19.078 -19.938 8.648 1 70.62 166 GLY B CA 1
ATOM 2887 C C . GLY B 1 166 ? 19.359 -19.234 7.336 1 70.62 166 GLY B C 1
ATOM 2888 O O . GLY B 1 166 ? 19.609 -18.031 7.316 1 70.62 166 GLY B O 1
ATOM 2889 N N . MET B 1 167 ? 19.281 -19.969 6.109 1 80.31 167 MET B N 1
ATOM 2890 C CA . MET B 1 167 ? 19.609 -19.359 4.82 1 80.31 167 MET B CA 1
ATOM 2891 C C . MET B 1 167 ? 18.344 -18.859 4.125 1 80.31 167 MET B C 1
ATOM 2893 O O . MET B 1 167 ? 17.922 -19.422 3.115 1 80.31 167 MET B O 1
ATOM 2897 N N . ARG B 1 168 ? 17.859 -17.688 4.645 1 83.38 168 ARG B N 1
ATOM 2898 C CA . ARG B 1 168 ? 16.516 -17.266 4.273 1 83.38 168 ARG B CA 1
ATOM 2899 C C . ARG B 1 168 ? 16.547 -16.297 3.107 1 83.38 168 ARG B C 1
ATOM 2901 O O . ARG B 1 168 ? 15.508 -15.781 2.68 1 83.38 168 ARG B O 1
ATOM 2908 N N . LYS B 1 169 ? 17.781 -15.906 2.695 1 81.88 169 LYS B N 1
ATOM 2909 C CA . LYS B 1 169 ? 17.922 -15.172 1.441 1 81.88 169 LYS B CA 1
ATOM 2910 C C . LYS B 1 169 ? 18.25 -16.109 0.285 1 81.88 169 LYS B C 1
ATOM 2912 O O . LYS B 1 169 ? 19.359 -16.641 0.204 1 81.88 169 LYS B O 1
ATOM 2917 N N . ARG B 1 170 ? 17.359 -16.297 -0.673 1 80.88 170 ARG B N 1
ATOM 2918 C CA . ARG B 1 170 ? 17.469 -17.281 -1.748 1 80.88 170 ARG B CA 1
ATOM 2919 C C . ARG B 1 170 ? 17.172 -16.641 -3.104 1 80.88 170 ARG B C 1
ATOM 2921 O O . ARG B 1 170 ? 16.375 -17.172 -3.885 1 80.88 170 ARG B O 1
ATOM 2928 N N . TRP B 1 171 ? 17.703 -15.508 -3.34 1 75.94 171 TRP B N 1
ATOM 2929 C CA . TRP B 1 171 ? 17.578 -14.836 -4.629 1 75.94 171 TRP B CA 1
ATOM 2930 C C . TRP B 1 171 ? 18.094 -15.719 -5.758 1 75.94 171 TRP B C 1
ATOM 2932 O O . TRP B 1 171 ? 19.062 -16.453 -5.59 1 75.94 171 TRP B O 1
ATOM 2942 N N . PRO B 1 172 ? 17.453 -15.586 -6.895 1 71.25 172 PRO B N 1
ATOM 2943 C CA . PRO B 1 172 ? 17.859 -16.453 -8.008 1 71.25 172 PRO B CA 1
ATOM 2944 C C . PRO B 1 172 ? 19.312 -16.234 -8.43 1 71.25 172 PRO B C 1
ATOM 2946 O O . PRO B 1 172 ? 19.797 -15.109 -8.422 1 71.25 172 PRO B O 1
ATOM 2949 N N . ASN B 1 173 ? 19.953 -17.281 -8.758 1 73 173 ASN B N 1
ATOM 2950 C CA . ASN B 1 173 ? 21.312 -17.297 -9.305 1 73 173 ASN B CA 1
ATOM 2951 C C . ASN B 1 173 ? 22.328 -16.719 -8.32 1 73 173 ASN B C 1
ATOM 2953 O O . ASN B 1 173 ? 23.328 -16.141 -8.727 1 73 173 ASN B O 1
ATOM 2957 N N . THR B 1 174 ? 22.047 -16.656 -7.102 1 76.19 174 THR B N 1
ATOM 2958 C CA . THR B 1 174 ? 22.953 -16.266 -6.023 1 76.19 174 THR B CA 1
ATOM 2959 C C . THR B 1 174 ? 23 -17.344 -4.941 1 76.19 174 THR B C 1
ATOM 2961 O O . THR B 1 174 ? 22 -18.016 -4.695 1 76.19 174 THR B O 1
ATOM 2964 N N . PRO B 1 175 ? 24.188 -17.672 -4.324 1 79.62 175 PRO B N 1
ATOM 2965 C CA . PRO B 1 175 ? 24.203 -18.578 -3.176 1 79.62 175 PRO B CA 1
ATOM 2966 C C . PRO B 1 175 ? 23.219 -18.156 -2.084 1 79.62 175 PRO B C 1
ATOM 2968 O O . PRO B 1 175 ? 23.031 -16.953 -1.846 1 79.62 175 PRO B O 1
ATOM 2971 N N . ARG B 1 176 ? 22.625 -19.172 -1.571 1 84.19 176 ARG B N 1
ATOM 2972 C CA . ARG B 1 176 ? 21.781 -18.891 -0.416 1 84.19 176 ARG B CA 1
ATOM 2973 C C . ARG B 1 176 ? 22.562 -18.188 0.686 1 84.19 176 ARG B C 1
ATOM 2975 O O . ARG B 1 176 ? 23.75 -18.484 0.891 1 84.19 176 ARG B O 1
ATOM 2982 N N . ALA B 1 177 ? 21.938 -17.172 1.359 1 82.12 177 ALA B N 1
ATOM 2983 C CA . ALA B 1 177 ? 22.625 -16.375 2.371 1 82.12 177 ALA B CA 1
ATOM 2984 C C . ALA B 1 177 ? 21.75 -16.172 3.598 1 82.12 177 ALA B C 1
ATOM 2986 O O . ALA B 1 177 ? 20.531 -16.391 3.547 1 82.12 177 ALA B O 1
ATOM 2987 N N . GLU B 1 178 ? 22.359 -15.789 4.73 1 79.62 178 GLU B N 1
ATOM 2988 C CA . GLU B 1 178 ? 21.625 -15.398 5.93 1 79.62 178 GLU B CA 1
ATOM 2989 C C . GLU B 1 178 ? 20.906 -14.062 5.73 1 79.62 178 GLU B C 1
ATOM 2991 O O . GLU B 1 178 ? 21.422 -13.18 5.039 1 79.62 178 GLU B O 1
ATOM 2996 N N . ALA B 1 179 ? 19.734 -13.977 6.348 1 80.75 179 ALA B N 1
ATOM 2997 C CA . ALA B 1 179 ? 19 -12.711 6.328 1 80.75 179 ALA B CA 1
ATOM 2998 C C . ALA B 1 179 ? 19.562 -11.727 7.348 1 80.75 179 ALA B C 1
ATOM 3000 O O . ALA B 1 179 ? 20.234 -12.133 8.305 1 80.75 179 ALA B O 1
ATOM 3001 N N . GLU B 1 180 ? 19.422 -10.484 7.141 1 75.75 180 GLU B N 1
ATOM 3002 C CA . GLU B 1 180 ? 19.891 -9.469 8.086 1 75.75 180 GLU B CA 1
ATOM 3003 C C . GLU B 1 180 ? 19.109 -9.539 9.391 1 75.75 180 GLU B C 1
ATOM 3005 O O . GLU B 1 180 ? 19.672 -9.305 10.469 1 75.75 180 GLU B O 1
ATOM 3010 N N . LEU B 1 181 ? 17.844 -9.734 9.336 1 78.19 181 LEU B N 1
ATOM 3011 C CA . LEU B 1 181 ? 17.016 -9.758 10.531 1 78.19 181 LEU B CA 1
ATOM 3012 C C . LEU B 1 181 ? 16.516 -11.172 10.828 1 78.19 181 LEU B C 1
ATOM 3014 O O . LEU B 1 181 ? 16.156 -11.914 9.914 1 78.19 181 LEU B O 1
ATOM 3018 N N . PRO B 1 182 ? 16.516 -11.57 11.984 1 77.25 182 PRO B N 1
ATOM 3019 C CA . PRO B 1 182 ? 16.938 -10.805 13.156 1 77.25 182 PRO B CA 1
ATOM 3020 C C . PRO B 1 182 ? 18.406 -11.023 13.516 1 77.25 182 PRO B C 1
ATOM 3022 O O . PRO B 1 182 ? 18.938 -10.391 14.438 1 77.25 182 PRO B O 1
ATOM 3025 N N . GLU B 1 183 ? 19.062 -11.805 12.789 1 75.81 183 GLU B N 1
ATOM 3026 C CA . GLU B 1 183 ? 20.344 -12.359 13.219 1 75.81 183 GLU B CA 1
ATOM 3027 C C . GLU B 1 183 ? 21.391 -11.266 13.344 1 75.81 183 GLU B C 1
ATOM 3029 O O . GLU B 1 183 ? 22.344 -11.391 14.125 1 75.81 183 GLU B O 1
ATOM 3034 N N . ALA B 1 184 ? 21.188 -10.156 12.609 1 73.5 184 ALA B N 1
ATOM 3035 C CA . ALA B 1 184 ? 22.203 -9.109 12.617 1 73.5 184 ALA B CA 1
ATOM 3036 C C . ALA B 1 184 ? 22.016 -8.172 13.812 1 73.5 184 ALA B C 1
ATOM 3038 O O . ALA B 1 184 ? 22.828 -7.277 14.047 1 73.5 184 ALA B O 1
ATOM 3039 N N . LEU B 1 185 ? 21.031 -8.391 14.617 1 78.25 185 LEU B N 1
ATOM 3040 C CA . LEU B 1 185 ? 20.719 -7.52 15.75 1 78.25 185 LEU B CA 1
ATOM 3041 C C . LEU B 1 185 ? 21.5 -7.957 16.984 1 78.25 185 LEU B C 1
ATOM 3043 O O . LEU B 1 185 ? 21.625 -9.156 17.25 1 78.25 185 LEU B O 1
ATOM 3047 N N . ASP B 1 186 ? 21.906 -6.98 17.688 1 79.69 186 ASP B N 1
ATOM 3048 C CA . ASP B 1 186 ? 22.562 -7.262 18.953 1 79.69 186 ASP B CA 1
ATOM 3049 C C . ASP B 1 186 ? 21.625 -8 19.906 1 79.69 186 ASP B C 1
ATOM 3051 O O . ASP B 1 186 ? 22.062 -8.891 20.641 1 79.69 186 ASP B O 1
ATOM 3055 N N . THR B 1 187 ? 20.453 -7.605 19.922 1 81.25 187 THR B N 1
ATOM 3056 C CA . THR B 1 187 ? 19.484 -8.234 20.812 1 81.25 187 THR B CA 1
ATOM 3057 C C . THR B 1 187 ? 19.344 -9.719 20.484 1 81.25 187 THR B C 1
ATOM 3059 O O . THR B 1 187 ? 19.125 -10.539 21.375 1 81.25 187 THR B O 1
ATOM 3062 N N . TRP B 1 188 ? 19.438 -10.016 19.188 1 78.5 188 TRP B N 1
ATOM 3063 C CA . TRP B 1 188 ? 19.359 -11.414 18.781 1 78.5 188 TRP B CA 1
ATOM 3064 C C . TRP B 1 188 ? 20.562 -12.195 19.281 1 78.5 188 TRP B C 1
ATOM 3066 O O . TRP B 1 188 ? 20.438 -13.312 19.781 1 78.5 188 TRP B O 1
ATOM 3076 N N . ALA B 1 189 ? 21.703 -11.664 19.109 1 76 189 ALA B N 1
ATOM 3077 C CA . ALA B 1 189 ? 22.938 -12.289 19.609 1 76 189 ALA B CA 1
ATOM 3078 C C . ALA B 1 189 ? 22.859 -12.531 21.109 1 76 189 ALA B C 1
ATOM 3080 O O . ALA B 1 189 ? 23.234 -13.602 21.594 1 76 189 ALA B O 1
ATOM 3081 N N . ALA B 1 190 ? 22.375 -11.57 21.812 1 76.81 190 ALA B N 1
ATOM 3082 C CA . ALA B 1 190 ? 22.25 -11.695 23.266 1 76.81 190 ALA B CA 1
ATOM 3083 C C . ALA B 1 190 ? 21.281 -12.82 23.625 1 76.81 190 ALA B C 1
ATOM 3085 O O . ALA B 1 190 ? 21.531 -13.586 24.562 1 76.81 190 ALA B O 1
ATOM 3086 N N . TRP B 1 191 ? 20.219 -12.797 22.875 1 76.44 191 TRP B N 1
ATOM 3087 C CA . TRP B 1 191 ? 19.219 -13.836 23.125 1 76.44 191 TRP B CA 1
ATOM 3088 C C . TRP B 1 191 ? 19.812 -15.227 22.906 1 76.44 191 TRP B C 1
ATOM 3090 O O . TRP B 1 191 ? 19.625 -16.125 23.719 1 76.44 191 TRP B O 1
ATOM 3100 N N . THR B 1 192 ? 20.469 -15.438 21.797 1 77.69 192 THR B N 1
ATOM 3101 C CA . THR B 1 192 ? 21 -16.734 21.406 1 77.69 192 THR B CA 1
ATOM 3102 C C . THR B 1 192 ? 22.141 -17.156 22.344 1 77.69 192 THR B C 1
ATOM 3104 O O . THR B 1 192 ? 22.359 -18.344 22.578 1 77.69 192 THR B O 1
ATOM 3107 N N . ALA B 1 193 ? 22.812 -16.156 22.75 1 75.5 193 ALA B N 1
ATOM 3108 C CA . ALA B 1 193 ? 23.875 -16.438 23.703 1 75.5 193 ALA B CA 1
ATOM 3109 C C . ALA B 1 193 ? 23.297 -16.922 25.031 1 75.5 193 ALA B C 1
ATOM 3111 O O . ALA B 1 193 ? 23.906 -17.781 25.703 1 75.5 193 ALA B O 1
ATOM 3112 N N . GLY B 1 194 ? 22.266 -16.234 25.391 1 62.25 194 GLY B N 1
ATOM 3113 C CA . GLY B 1 194 ? 21.656 -16.625 26.641 1 62.25 194 GLY B CA 1
ATOM 3114 C C . GLY B 1 194 ? 20.906 -17.953 26.562 1 62.25 194 GLY B C 1
ATOM 3115 O O . GLY B 1 194 ? 20.562 -18.547 27.578 1 62.25 194 GLY B O 1
ATOM 3116 N N . SER B 1 195 ? 20.281 -18.203 25.484 1 52.31 195 SER B N 1
ATOM 3117 C CA . SER B 1 195 ? 19.547 -19.453 25.359 1 52.31 195 SER B CA 1
ATOM 3118 C C . SER B 1 195 ? 20.484 -20.656 25.453 1 52.31 195 SER B C 1
ATOM 3120 O O . SER B 1 195 ? 20.031 -21.797 25.594 1 52.31 195 SER B O 1
ATOM 3122 N N . THR B 1 196 ? 21.703 -20.562 25.141 1 45.44 196 THR B N 1
ATOM 3123 C CA . THR B 1 196 ? 22.656 -21.656 25.312 1 45.44 196 THR B CA 1
ATOM 3124 C C . THR B 1 196 ? 23.062 -21.797 26.781 1 45.44 196 THR B C 1
ATOM 3126 O O . THR B 1 196 ? 23.797 -22.719 27.141 1 45.44 196 THR B O 1
ATOM 3129 N N . SER B 1 197 ? 22.656 -20.828 27.578 1 39.75 197 SER B N 1
ATOM 3130 C CA . SER B 1 197 ? 22.984 -21.156 28.953 1 39.75 197 SER B CA 1
ATOM 3131 C C . SER B 1 197 ? 21.859 -21.969 29.609 1 39.75 197 SER B C 1
ATOM 3133 O O . SER B 1 197 ? 20.688 -21.688 29.391 1 39.75 197 SER B O 1
#

Radius of gyration: 22.67 Å; Cα contacts (8 Å, |Δi|>4): 715; chains: 2; bounding box: 55×67×70 Å

Solvent-accessible surface area (backbone atoms only — not comparable to full-atom values): 20890 Å² total; per-residue (Å²): 135,79,76,81,76,74,81,70,77,81,43,86,75,58,74,65,79,84,52,54,66,67,61,53,50,50,50,55,51,49,52,49,51,53,51,49,50,56,58,46,48,31,54,32,63,49,66,64,36,61,68,63,51,55,67,43,39,34,70,76,12,35,39,29,48,96,89,44,80,32,69,25,36,69,50,37,51,51,50,49,52,60,53,51,71,64,35,66,63,47,48,49,44,79,49,37,63,42,79,46,75,78,49,97,49,32,31,36,33,44,32,40,33,39,36,43,33,33,36,96,91,38,54,32,38,30,39,35,33,39,46,35,30,36,34,56,50,98,89,41,75,21,38,35,27,40,36,58,39,34,46,29,28,33,44,51,91,47,43,39,50,36,42,51,44,72,58,20,26,42,54,85,99,47,77,66,33,68,28,49,41,44,68,71,36,69,38,30,49,52,46,62,59,52,71,72,102,133,81,75,80,71,78,76,55,73,83,38,89,81,47,75,68,80,84,54,54,65,68,59,54,50,50,50,54,51,50,53,50,42,52,51,35,50,56,47,46,49,29,51,32,62,40,35,46,31,62,71,61,50,54,69,43,40,35,71,75,12,35,38,27,48,97,89,45,76,34,68,25,35,69,51,37,50,52,50,49,54,59,53,50,71,64,36,63,54,44,47,51,43,58,66,47,74,51,77,47,74,76,52,99,50,32,32,36,33,43,32,41,34,38,37,43,33,5,24,94,91,16,14,32,38,31,37,34,34,38,47,35,31,36,36,57,48,99,84,40,76,22,38,34,28,40,35,58,41,36,45,29,28,33,44,44,77,46,50,88,64,35,76,81,44,74,55,22,25,41,53,84,98,48,79,66,32,69,29,48,42,59,68,69,35,67,69,44,48,52,48,57,57,51,67,73,100